Protein AF-A0A428NHJ8-F1 (afdb_monomer_lite)

Sequence (653 aa):
MNAGQEYQIRIDYYSHDRQIQEDLKHLLDPMEDKFQGFRLGFEEHQVADLPAEAAELAQGCDAAVVVVGRDKEWETESEDIPMFGLPGEQVRLIQMVSAACKRTIVVIQAGQKLGNAAADVLFGEVNPSGRLPITFPKRIQECPAYSSFPEELLESRYAEGLYVGYRWWDLVGTKPHFPIGFGLSYNTFKIKPKTISTTTISRDTVIKLEIEVENTGGSQLPGRETVVAWFSQRPPRRLSCPVKQICGFSKSRALRPGEAQLVEIDIRVEAFGMFDPSRGSWIIDAGTRLDVLVGMNAENAERLLRLMLGHPLRSLTFTYSFTTQVALILLKAVLLPHMPRYQSIRIQIHRAHWASSSTLFPALIHRLPVTGCPERRARRIGSSWKAYVIPGTRRIGKIAGKPGACAIIYAHGGGYARGEACMYLNYMERWQAKASKLGLEMTFVSVEYPLTDVAPHPAQQNSFLETYQYVLEQGVPPSQILFMGDSAGGGCCLLSSMELRNLGLPKPVAGILLSPWFDMSLKFFEGGHAFVETDYIITANEGVPMFAKRWIGDIDGSSPQVNPLFRENAEFQELPPQLMLVGGGDFVLPECHELARRFNEAGLHHRFVVEWGQIHLYGLGSEWIDKSVRDRTDAILFDWIAKALDPLAGEAT

pLDDT: mean 87.45, std 11.91, range [29.48, 98.62]

Radius of gyration: 34.11 Å; chains: 1; bounding box: 81×91×94 Å

Structure (mmCIF, N/CA/C/O backbone):
data_AF-A0A428NHJ8-F1
#
_entry.id   AF-A0A428NHJ8-F1
#
loop_
_atom_site.group_PDB
_atom_site.id
_atom_site.type_symbol
_atom_site.label_atom_id
_atom_site.label_alt_id
_atom_site.label_comp_id
_atom_site.label_asym_id
_atom_site.label_entity_id
_atom_site.label_seq_id
_atom_site.pdbx_PDB_ins_code
_atom_site.Cartn_x
_atom_site.Cartn_y
_atom_site.Cartn_z
_atom_site.occupancy
_atom_site.B_iso_or_equiv
_atom_site.auth_seq_id
_atom_site.auth_comp_id
_atom_site.auth_asym_id
_atom_site.auth_atom_id
_atom_site.pdbx_PDB_model_num
ATOM 1 N N . MET A 1 1 ? -49.050 -16.548 39.410 1.00 79.81 1 MET A N 1
ATOM 2 C CA . MET A 1 1 ? -48.884 -16.645 40.877 1.00 79.81 1 MET A CA 1
ATOM 3 C C . MET A 1 1 ? -49.412 -15.363 41.501 1.00 79.81 1 MET A C 1
ATOM 5 O O . MET A 1 1 ? -49.460 -14.359 40.802 1.00 79.81 1 MET A O 1
ATOM 9 N N . ASN A 1 2 ? -49.833 -15.397 42.763 1.00 88.00 2 ASN A N 1
ATOM 10 C CA . ASN A 1 2 ? -50.330 -14.244 43.507 1.00 88.00 2 ASN A CA 1
ATOM 11 C C . ASN A 1 2 ? -49.270 -13.802 44.517 1.00 88.00 2 ASN A C 1
ATOM 13 O O . ASN A 1 2 ? -48.683 -14.639 45.206 1.00 88.00 2 ASN A O 1
ATOM 17 N N . ALA A 1 3 ? -49.043 -12.493 44.611 1.00 89.00 3 ALA A N 1
ATOM 18 C CA . ALA A 1 3 ? -48.095 -11.927 45.562 1.00 89.00 3 ALA A CA 1
ATOM 19 C C . ALA A 1 3 ? -48.449 -12.347 47.000 1.00 89.00 3 ALA A C 1
ATOM 21 O O . ALA A 1 3 ? -49.601 -12.242 47.421 1.00 89.00 3 ALA A O 1
ATOM 22 N N . GLY A 1 4 ? -47.454 -12.843 47.739 1.00 90.62 4 GLY A N 1
ATOM 23 C CA . GLY A 1 4 ? -47.607 -13.290 49.127 1.00 90.62 4 GLY A CA 1
ATOM 24 C C . GLY A 1 4 ? -48.329 -14.630 49.319 1.00 90.62 4 GLY A C 1
ATOM 25 O O . GLY A 1 4 ? -48.455 -15.071 50.457 1.00 90.62 4 GLY A O 1
ATOM 26 N N . GLN A 1 5 ? -48.789 -15.292 48.251 1.00 94.69 5 GLN A N 1
ATOM 27 C CA . GLN A 1 5 ? -49.365 -16.634 48.349 1.00 94.69 5 GLN A CA 1
ATOM 28 C C . GLN A 1 5 ? -48.255 -17.692 48.435 1.00 94.69 5 GLN A C 1
ATOM 30 O O . GLN A 1 5 ? -47.319 -17.690 47.637 1.00 94.69 5 GLN A O 1
ATOM 35 N N . GLU A 1 6 ? -48.391 -18.631 49.372 1.00 93.81 6 GLU A N 1
ATOM 36 C CA . GLU A 1 6 ? -47.513 -19.798 49.466 1.00 93.81 6 GLU A CA 1
ATOM 37 C C . GLU A 1 6 ? -47.849 -20.839 48.388 1.00 93.81 6 GLU A C 1
ATOM 39 O O . GLU A 1 6 ? -49.017 -21.132 48.113 1.00 93.81 6 GLU A O 1
ATOM 44 N N . TYR A 1 7 ? -46.808 -21.431 47.802 1.00 92.12 7 TYR A N 1
ATOM 45 C CA . TYR A 1 7 ? -46.916 -22.497 46.810 1.00 92.12 7 TYR A CA 1
ATOM 46 C C . TYR A 1 7 ? -46.008 -23.661 47.205 1.00 92.12 7 TYR A C 1
ATOM 48 O O . TYR A 1 7 ? -44.831 -23.463 47.502 1.00 92.12 7 TYR A O 1
ATOM 56 N N . GLN A 1 8 ? -46.540 -24.883 47.173 1.00 93.38 8 GLN A N 1
ATOM 57 C CA . GLN A 1 8 ? -45.747 -26.087 47.402 1.00 93.38 8 GLN A CA 1
ATOM 58 C C . GLN A 1 8 ? -45.134 -26.558 46.079 1.00 93.38 8 GLN A C 1
ATOM 60 O O . GLN A 1 8 ? -45.854 -26.922 45.151 1.00 93.38 8 GLN A O 1
ATOM 65 N N . ILE A 1 9 ? -43.803 -26.570 46.004 1.00 91.25 9 ILE A N 1
ATOM 66 C CA . ILE A 1 9 ? -43.052 -27.090 44.857 1.00 91.25 9 ILE A CA 1
ATOM 67 C C . ILE A 1 9 ? -42.472 -28.448 45.255 1.00 91.25 9 ILE A C 1
ATOM 69 O O . ILE A 1 9 ? -41.746 -28.551 46.242 1.00 91.25 9 ILE A O 1
ATOM 73 N N . ARG A 1 10 ? -42.795 -29.494 44.490 1.00 90.81 10 ARG A N 1
ATOM 74 C CA . ARG A 1 10 ? -42.225 -30.839 44.641 1.00 90.81 10 ARG A CA 1
ATOM 75 C C . ARG A 1 10 ? -41.444 -31.193 43.382 1.00 90.81 10 ARG A C 1
ATOM 77 O O . ARG A 1 10 ? -41.959 -31.017 42.282 1.00 90.81 10 ARG A O 1
ATOM 84 N N . ILE A 1 11 ? -40.227 -31.703 43.561 1.00 87.25 11 ILE A N 1
ATOM 85 C CA . ILE A 1 11 ? -39.350 -32.146 42.475 1.00 87.25 11 ILE A CA 1
ATOM 86 C C . ILE A 1 11 ? -38.939 -33.586 42.766 1.00 87.25 11 ILE A C 1
ATOM 88 O O . ILE A 1 11 ? -38.261 -33.841 43.758 1.00 87.25 11 ILE A O 1
ATOM 92 N N . ASP A 1 12 ? -39.339 -34.506 41.896 1.00 85.56 12 ASP A N 1
ATOM 93 C CA . ASP A 1 12 ? -38.855 -35.885 41.893 1.00 85.56 12 ASP A CA 1
ATOM 94 C C . ASP A 1 12 ? -37.860 -36.008 40.711 1.00 85.56 12 ASP A C 1
ATOM 96 O O . ASP A 1 12 ? -38.266 -35.869 39.558 1.00 85.56 12 ASP A O 1
ATOM 100 N N . TYR A 1 13 ? -36.556 -36.182 40.979 1.00 79.50 13 TYR A N 1
ATOM 101 C CA . TYR A 1 13 ? -35.480 -36.193 39.965 1.00 79.50 13 TYR A CA 1
ATOM 102 C C . TYR A 1 13 ? -34.766 -37.550 39.903 1.00 79.50 13 TYR A C 1
ATOM 104 O O . TYR A 1 13 ? -34.390 -38.104 40.936 1.00 79.50 13 TYR A O 1
ATOM 112 N N . TYR A 1 14 ? -34.528 -38.036 38.682 1.00 73.75 14 TYR A N 1
ATOM 113 C CA . TYR A 1 14 ? -33.764 -39.245 38.372 1.00 73.75 14 TYR A CA 1
ATOM 114 C C . TYR A 1 14 ? -32.726 -38.898 37.307 1.00 73.75 14 TYR A C 1
ATOM 116 O O . TYR A 1 14 ? -33.059 -38.239 36.324 1.00 73.75 14 TYR A O 1
ATOM 124 N N . SER A 1 15 ? -31.474 -39.306 37.499 1.00 68.62 15 SER A N 1
ATOM 125 C CA . SER A 1 15 ? -30.369 -38.760 36.712 1.00 68.62 15 SER A CA 1
ATOM 126 C C . SER A 1 15 ? -30.067 -39.478 35.384 1.00 68.62 15 SER A C 1
ATOM 128 O O . SER A 1 15 ? -29.573 -38.814 34.477 1.00 68.62 15 SER A O 1
ATOM 130 N N . HIS A 1 16 ? -30.423 -40.768 35.211 1.00 67.88 16 HIS A N 1
ATOM 131 C CA . HIS A 1 16 ? -30.501 -41.454 33.897 1.00 67.88 16 HIS A CA 1
ATOM 132 C C . HIS A 1 16 ? -31.244 -42.806 33.955 1.00 67.88 16 HIS A C 1
ATOM 134 O O . HIS A 1 16 ? -31.191 -43.493 34.975 1.00 67.88 16 HIS A O 1
ATOM 140 N N . ASP A 1 17 ? -31.814 -43.267 32.835 1.00 62.66 17 ASP A N 1
ATOM 141 C CA . ASP A 1 17 ? -32.435 -44.599 32.689 1.00 62.66 17 ASP A CA 1
ATOM 142 C C . ASP A 1 17 ? -31.431 -45.746 32.930 1.00 62.66 17 ASP A C 1
ATOM 144 O O . ASP A 1 17 ? -31.774 -46.783 33.501 1.00 62.66 17 ASP A O 1
ATOM 148 N N . ARG A 1 18 ? -30.152 -45.547 32.565 1.00 66.50 18 ARG A N 1
ATOM 149 C CA . ARG A 1 18 ? -29.063 -46.534 32.755 1.00 66.50 18 ARG A CA 1
ATOM 150 C C . ARG A 1 18 ? -28.694 -46.778 34.224 1.00 66.50 18 ARG A C 1
ATOM 152 O O . ARG A 1 18 ? -28.016 -47.753 34.519 1.00 66.50 18 ARG A O 1
ATOM 159 N N . GLN A 1 19 ? -29.117 -45.912 35.149 1.00 62.91 19 GLN A N 1
ATOM 160 C CA . GLN A 1 19 ? -28.968 -46.145 36.596 1.00 62.91 19 GLN A CA 1
ATOM 161 C C . GLN A 1 19 ? -30.087 -47.029 37.162 1.00 62.91 19 GLN A C 1
ATOM 163 O O . GLN A 1 19 ? -29.978 -47.527 38.280 1.00 62.91 19 GLN A O 1
ATOM 168 N N . ILE A 1 20 ? -31.155 -47.217 36.385 1.00 68.50 20 ILE A N 1
ATOM 169 C CA . ILE A 1 20 ? -32.325 -48.030 36.720 1.00 68.50 20 ILE A CA 1
ATOM 170 C C . ILE A 1 20 ? -32.226 -49.408 36.029 1.00 68.50 20 ILE A C 1
ATOM 172 O O . ILE A 1 20 ? -32.844 -50.373 36.474 1.00 68.50 20 ILE A O 1
ATOM 176 N N . GLN A 1 21 ? -31.411 -49.519 34.971 1.00 73.81 21 GLN A N 1
ATOM 177 C CA . GLN A 1 21 ? -31.153 -50.743 34.205 1.00 73.81 21 GLN A CA 1
ATOM 178 C C . GLN A 1 21 ? -29.749 -51.305 34.498 1.00 73.81 21 GLN A C 1
ATOM 180 O O . GLN A 1 21 ? -28.736 -50.766 34.052 1.00 73.81 21 GLN A O 1
ATOM 185 N N . GLU A 1 22 ? -29.691 -52.395 35.271 1.00 74.62 22 GLU A N 1
ATOM 186 C CA . GLU A 1 22 ? -28.452 -53.004 35.794 1.00 74.62 22 GLU A CA 1
ATOM 187 C C . GLU A 1 22 ? -27.441 -53.386 34.691 1.00 74.62 22 GLU A C 1
ATOM 189 O O . GLU A 1 22 ? -26.229 -53.310 34.890 1.00 74.62 22 GLU A O 1
ATOM 194 N N . ASP A 1 23 ? -27.930 -53.762 33.509 1.00 81.38 23 ASP A N 1
ATOM 195 C CA . ASP A 1 23 ? -27.140 -54.176 32.350 1.00 81.38 23 ASP A CA 1
ATOM 196 C C . ASP A 1 23 ? -26.411 -53.016 31.660 1.00 81.38 23 ASP A C 1
ATOM 198 O O . ASP A 1 23 ? -25.368 -53.239 31.049 1.00 81.38 23 ASP A O 1
ATOM 202 N N . LEU A 1 24 ? -26.879 -51.774 31.808 1.00 72.00 24 LEU A N 1
ATOM 203 C CA . LEU A 1 24 ? -26.269 -50.591 31.185 1.00 72.00 24 LEU A CA 1
ATOM 204 C C . LEU A 1 24 ? -25.275 -49.853 32.096 1.00 72.00 24 LEU A C 1
ATOM 206 O O . LEU A 1 24 ? -24.588 -48.934 31.649 1.00 72.00 24 LEU A O 1
ATOM 210 N N . LYS A 1 25 ? -25.143 -50.281 33.355 1.00 71.69 25 LYS A N 1
ATOM 211 C CA . LYS A 1 25 ? -24.309 -49.636 34.384 1.00 71.69 25 LYS A CA 1
ATOM 212 C C . LYS A 1 25 ? -22.817 -49.574 34.036 1.00 71.69 25 LYS A C 1
ATOM 214 O O . LYS A 1 25 ? -22.125 -48.648 34.442 1.00 71.69 25 LYS A O 1
ATOM 219 N N . HIS A 1 26 ? -22.320 -50.540 33.265 1.00 74.19 26 HIS A N 1
ATOM 220 C CA . HIS A 1 26 ? -20.917 -50.610 32.841 1.00 74.19 26 HIS A CA 1
ATOM 221 C C . HIS A 1 26 ? -20.534 -49.558 31.784 1.00 74.19 26 HIS A C 1
ATOM 223 O O . HIS A 1 26 ? -19.349 -49.338 31.556 1.00 74.19 26 HIS A O 1
ATOM 229 N N . LEU A 1 27 ? -21.517 -48.910 31.147 1.00 70.06 27 LEU A N 1
ATOM 230 C CA . LEU A 1 27 ? -21.297 -47.864 30.142 1.00 70.06 27 LEU A CA 1
ATOM 231 C C . LEU A 1 27 ? -21.071 -46.469 30.755 1.00 70.06 27 LEU A C 1
ATOM 233 O O . LEU A 1 27 ? -20.842 -45.526 30.009 1.00 70.06 27 LEU A O 1
ATOM 237 N N . LEU A 1 28 ? -21.142 -46.329 32.087 1.00 64.81 28 LEU A N 1
ATOM 238 C CA . LEU A 1 28 ? -21.061 -45.044 32.802 1.00 64.81 28 LEU A CA 1
ATOM 239 C C . LEU A 1 28 ? -19.618 -44.539 33.061 1.00 64.81 28 LEU A C 1
ATOM 241 O O . LEU A 1 28 ? -19.433 -43.431 33.565 1.00 64.81 28 LEU A O 1
ATOM 245 N N . ASP A 1 29 ? -18.588 -45.323 32.732 1.00 62.66 29 ASP A N 1
ATOM 246 C CA . ASP A 1 29 ? -17.176 -45.036 33.050 1.00 62.66 29 ASP A CA 1
ATOM 247 C C . ASP A 1 29 ? -16.482 -44.269 31.890 1.00 62.66 29 ASP A C 1
ATOM 249 O O . ASP A 1 29 ? -16.717 -44.600 30.726 1.00 62.66 29 ASP A O 1
ATOM 253 N N . PRO A 1 30 ? -15.603 -43.269 32.138 1.00 55.53 30 PRO A N 1
ATOM 254 C CA . PRO A 1 30 ? -15.067 -42.868 33.439 1.00 55.53 30 PRO A CA 1
ATOM 255 C C . PRO A 1 30 ? -15.759 -41.689 34.145 1.00 55.53 30 PRO A C 1
ATOM 257 O O . PRO A 1 30 ? -15.371 -41.360 35.276 1.00 55.53 30 PRO A O 1
ATOM 260 N N . MET A 1 31 ? -16.706 -40.995 33.499 1.00 58.62 31 MET A N 1
ATOM 261 C CA . MET A 1 31 ? -17.184 -39.685 33.982 1.00 58.62 31 MET A CA 1
ATOM 262 C C . MET A 1 31 ? -18.689 -39.401 33.822 1.00 58.62 31 MET A C 1
ATOM 264 O O . MET A 1 31 ? -19.125 -38.361 34.320 1.00 58.62 31 MET A O 1
ATOM 268 N N . GLU A 1 32 ? -19.494 -40.269 33.190 1.00 61.97 32 GLU A N 1
ATOM 269 C CA . GLU A 1 32 ? -20.929 -39.986 32.963 1.00 61.97 32 GLU A CA 1
ATOM 270 C C . GLU A 1 32 ? -21.730 -39.903 34.278 1.00 61.97 32 GLU A C 1
ATOM 272 O O . GLU A 1 32 ? -22.708 -39.164 34.347 1.00 61.97 32 GLU A O 1
ATOM 277 N N . ASP A 1 33 ? -21.305 -40.593 35.340 1.00 60.28 33 ASP A N 1
ATOM 278 C CA . ASP A 1 33 ? -21.960 -40.624 36.655 1.00 60.28 33 ASP A CA 1
ATOM 279 C C . ASP A 1 33 ? -21.542 -39.487 37.613 1.00 60.28 33 ASP A C 1
ATOM 281 O O . ASP A 1 33 ? -22.145 -39.323 38.675 1.00 60.28 33 ASP A O 1
ATOM 285 N N . LYS A 1 34 ? -20.524 -38.687 37.261 1.00 59.50 34 LYS A N 1
ATOM 286 C CA . LYS A 1 34 ? -19.879 -37.726 38.184 1.00 59.50 34 LYS A CA 1
ATOM 287 C C . LYS A 1 34 ? -20.328 -36.267 38.039 1.00 59.50 34 LYS A C 1
ATOM 289 O O . LYS A 1 34 ? -20.102 -35.493 38.967 1.00 59.50 34 LYS A O 1
ATOM 294 N N . PHE A 1 35 ? -20.967 -35.878 36.930 1.00 60.16 35 PHE A N 1
ATOM 295 C CA . PHE A 1 35 ? -21.325 -34.477 36.622 1.00 60.16 35 PHE A CA 1
ATOM 296 C C . PHE A 1 35 ? -22.804 -34.298 36.250 1.00 60.16 35 PHE A C 1
ATOM 298 O O . PHE A 1 35 ? -23.132 -33.738 35.207 1.00 60.16 35 PHE A O 1
ATOM 305 N N . GLN A 1 36 ? -23.716 -34.774 37.099 1.00 70.31 36 GLN A N 1
ATOM 306 C CA . GLN A 1 36 ? -25.159 -34.694 36.845 1.00 70.31 36 GLN A CA 1
ATOM 307 C C . GLN A 1 36 ? -25.854 -33.812 37.886 1.00 70.31 36 GLN A C 1
ATOM 309 O O . GLN A 1 36 ? -25.603 -33.914 39.086 1.00 70.31 36 GLN A O 1
ATOM 314 N N . GLY A 1 37 ? -26.736 -32.930 37.422 1.00 74.75 37 GLY A N 1
ATOM 315 C CA . GLY A 1 37 ? -27.524 -32.051 38.277 1.00 74.75 37 GLY A CA 1
ATOM 316 C C . GLY A 1 37 ? -28.663 -31.403 37.502 1.00 74.75 37 GLY A C 1
ATOM 317 O O . GLY A 1 37 ? -28.600 -31.272 36.283 1.00 74.75 37 GLY A O 1
ATOM 318 N N . PHE A 1 38 ? -29.711 -30.993 38.210 1.00 82.12 38 PHE A N 1
ATOM 319 C CA . PHE A 1 38 ? -30.792 -30.195 37.640 1.00 82.12 38 PHE A CA 1
ATOM 320 C C . PHE A 1 38 ? -30.768 -28.792 38.251 1.00 82.12 38 PHE A C 1
ATOM 322 O O . PHE A 1 38 ? -30.390 -28.605 39.410 1.00 82.12 38 PHE A O 1
ATOM 329 N N . ARG A 1 39 ? -31.205 -27.795 37.480 1.00 86.00 39 ARG A N 1
ATOM 330 C CA . ARG A 1 39 ? -31.464 -26.441 37.971 1.00 86.00 39 ARG A CA 1
ATOM 331 C C . ARG A 1 39 ? -32.926 -26.112 37.720 1.00 86.00 39 ARG A C 1
ATOM 333 O O . ARG A 1 39 ? -33.364 -26.116 36.577 1.00 86.00 39 ARG A O 1
ATOM 340 N N . LEU A 1 40 ? -33.659 -25.798 38.785 1.00 88.12 40 LEU A N 1
ATOM 341 C CA . LEU A 1 40 ? -34.972 -25.171 38.682 1.00 88.12 40 LEU A CA 1
ATOM 342 C C . LEU A 1 40 ? -34.812 -23.671 38.941 1.00 88.12 40 LEU A C 1
ATOM 344 O O . LEU A 1 40 ? -34.249 -23.271 39.960 1.00 88.12 40 LEU A O 1
ATOM 348 N N . GLY A 1 41 ? -35.298 -22.856 38.012 1.00 87.62 41 GLY A N 1
ATOM 349 C CA . GLY A 1 41 ? -35.418 -21.410 38.160 1.00 87.62 41 GLY A CA 1
ATOM 350 C C . GLY A 1 41 ? -36.869 -20.982 37.974 1.00 87.62 41 GLY A C 1
ATOM 351 O O . GLY A 1 41 ? -37.639 -21.666 37.304 1.00 87.62 41 GLY A O 1
ATOM 352 N N . PHE A 1 42 ? -37.234 -19.856 38.577 1.00 86.25 42 PHE A N 1
ATOM 353 C CA . PHE A 1 42 ? -38.495 -19.171 38.326 1.00 86.25 42 PHE A CA 1
ATOM 354 C C . PHE A 1 42 ? -38.180 -17.748 37.873 1.00 86.25 42 PHE A C 1
ATOM 356 O O . PHE A 1 42 ? -37.335 -17.084 38.471 1.00 86.25 42 PHE A O 1
ATOM 363 N N . GLU A 1 43 ? -38.878 -17.297 36.841 1.00 85.94 43 GLU A N 1
ATOM 364 C CA . GLU A 1 43 ? -38.838 -15.927 36.348 1.00 85.94 43 GLU A CA 1
ATOM 365 C C . GLU A 1 43 ? -40.281 -15.464 36.132 1.00 85.94 43 GLU A C 1
ATOM 367 O O . GLU A 1 43 ? -41.126 -16.227 35.652 1.00 85.94 43 GLU A O 1
ATOM 372 N N . GLU A 1 44 ? -40.589 -14.231 36.531 1.00 84.69 44 GLU A N 1
ATOM 373 C CA . GLU A 1 44 ? -41.907 -13.657 36.276 1.00 84.69 44 GLU A CA 1
ATOM 374 C C . GLU A 1 44 ? -42.088 -13.406 34.777 1.00 84.69 44 GLU A C 1
ATOM 376 O O . GLU A 1 44 ? -41.220 -12.838 34.118 1.00 84.69 44 GLU A O 1
ATOM 381 N N . HIS A 1 45 ? -43.235 -13.809 34.228 1.00 79.56 45 HIS A N 1
ATOM 382 C CA . HIS A 1 45 ? -43.530 -13.577 32.819 1.00 79.56 45 HIS A CA 1
ATOM 383 C C . HIS A 1 45 ? -43.663 -12.072 32.543 1.00 79.56 45 HIS A C 1
ATOM 385 O O . HIS A 1 45 ? -44.646 -11.441 32.937 1.00 79.56 45 HIS A O 1
ATOM 391 N N . GLN A 1 46 ? -42.673 -11.503 31.858 1.00 71.50 46 GLN A N 1
ATOM 392 C CA . GLN A 1 46 ? -42.663 -10.096 31.474 1.00 71.50 46 GLN A CA 1
ATOM 393 C C . GLN A 1 46 ? -43.430 -9.880 30.167 1.00 71.50 46 GLN A C 1
ATOM 395 O O . GLN A 1 46 ? -43.060 -10.396 29.117 1.00 71.50 46 GLN A O 1
ATOM 400 N N . VAL A 1 47 ? -44.497 -9.080 30.239 1.00 76.00 47 VAL A N 1
ATOM 401 C CA . VAL A 1 47 ? -45.302 -8.646 29.075 1.00 76.00 47 VAL A CA 1
ATOM 402 C C . VAL A 1 47 ? -44.904 -7.230 28.613 1.00 76.00 47 VAL A C 1
ATOM 404 O O . VAL A 1 47 ? -45.368 -6.752 27.582 1.00 76.00 47 VAL A O 1
ATOM 407 N N . ALA A 1 48 ? -44.054 -6.542 29.382 1.00 83.00 48 ALA A N 1
ATOM 408 C CA . ALA A 1 48 ? -43.622 -5.173 29.117 1.00 83.00 48 ALA A CA 1
ATOM 409 C C . ALA A 1 48 ? -42.436 -5.114 28.139 1.00 83.00 48 ALA A C 1
ATOM 411 O O . ALA A 1 48 ? -41.548 -5.965 28.160 1.00 83.00 48 ALA A O 1
ATOM 412 N N . ASP A 1 49 ? -42.401 -4.071 27.306 1.00 92.12 49 ASP A N 1
ATOM 413 C CA . ASP A 1 49 ? -41.296 -3.793 26.383 1.00 92.12 49 ASP A CA 1
ATOM 414 C C . ASP A 1 49 ? -40.146 -3.085 27.119 1.00 92.12 49 ASP A C 1
ATOM 416 O O . ASP A 1 49 ? -39.991 -1.865 27.048 1.00 92.12 49 ASP A O 1
ATOM 420 N N . LEU A 1 50 ? -39.345 -3.856 27.861 1.00 92.81 50 LEU A N 1
ATOM 421 C CA . LEU A 1 50 ? -38.264 -3.318 28.696 1.00 92.81 50 LEU A CA 1
ATOM 422 C C . LEU A 1 50 ? -37.241 -2.446 27.940 1.00 92.81 50 LEU A C 1
ATOM 424 O O . LEU A 1 50 ? -36.817 -1.432 28.497 1.00 92.81 50 LEU A O 1
ATOM 428 N N . PRO A 1 51 ? -36.826 -2.764 26.692 1.00 96.25 51 PRO A N 1
ATOM 429 C CA . PRO A 1 51 ? -35.995 -1.856 25.901 1.00 96.25 51 PRO A CA 1
ATOM 430 C C . PRO A 1 51 ? -36.608 -0.465 25.696 1.00 96.25 51 PRO A C 1
ATOM 432 O O . PRO A 1 51 ? -35.877 0.528 25.710 1.00 96.25 51 PRO A O 1
ATOM 435 N N . ALA A 1 52 ? -37.929 -0.388 25.506 1.00 96.38 52 ALA A N 1
ATOM 436 C CA . ALA A 1 52 ? -38.636 0.878 25.352 1.00 96.38 52 ALA A CA 1
ATOM 437 C C . ALA A 1 52 ? -38.699 1.649 26.673 1.00 96.38 52 ALA A C 1
ATOM 439 O O . ALA A 1 52 ? -38.328 2.820 26.704 1.00 96.38 52 ALA A O 1
ATOM 440 N N . GLU A 1 53 ? -39.062 0.976 27.766 1.00 95.62 53 GLU A N 1
ATOM 441 C CA . GLU A 1 53 ? -39.092 1.570 29.107 1.00 95.62 53 GLU A CA 1
ATOM 442 C C . GLU A 1 53 ? -37.712 2.112 29.519 1.00 95.62 53 GLU A C 1
ATOM 444 O O . GLU A 1 53 ? -37.587 3.241 29.992 1.00 95.62 53 GLU A O 1
ATOM 449 N N . ALA A 1 54 ? -36.641 1.357 29.260 1.00 97.06 54 ALA A N 1
ATOM 450 C CA . ALA A 1 54 ? -35.276 1.806 29.523 1.00 97.06 54 ALA A CA 1
ATOM 451 C C . ALA A 1 54 ? -34.892 3.050 28.702 1.00 97.06 54 ALA A C 1
ATOM 453 O O . ALA A 1 54 ? -34.167 3.918 29.193 1.00 97.06 54 ALA A O 1
ATOM 454 N N . ALA A 1 55 ? -35.366 3.157 27.457 1.00 97.38 55 ALA A N 1
ATOM 455 C CA . ALA A 1 55 ? -35.128 4.329 26.619 1.00 97.38 55 ALA A CA 1
ATOM 456 C C . ALA A 1 55 ? -35.910 5.560 27.103 1.00 97.38 55 ALA A C 1
ATOM 458 O O . ALA A 1 55 ? -35.362 6.663 27.078 1.00 97.38 55 ALA A O 1
ATOM 459 N N . GLU A 1 56 ? -37.143 5.376 27.583 1.00 97.25 56 GLU A N 1
ATOM 460 C CA . GLU A 1 56 ? -37.928 6.433 28.232 1.00 97.25 56 GLU A CA 1
ATOM 461 C C . GLU A 1 56 ? -37.243 6.922 29.513 1.00 97.25 56 GLU A C 1
ATOM 463 O O . GLU A 1 56 ? -37.069 8.125 29.693 1.00 97.25 56 GLU A O 1
ATOM 468 N N . LEU A 1 57 ? -36.756 6.009 30.360 1.00 96.25 57 LEU A N 1
ATOM 469 C CA . LEU A 1 57 ? -36.003 6.358 31.571 1.00 96.25 57 LEU A CA 1
ATOM 470 C C . LEU A 1 57 ? -34.690 7.086 31.265 1.00 96.25 57 LEU A C 1
ATOM 472 O O . LEU A 1 57 ? -34.295 7.980 32.007 1.00 96.25 57 LEU A O 1
ATOM 476 N N . ALA A 1 58 ? -34.012 6.721 30.176 1.00 97.38 58 ALA A N 1
ATOM 477 C CA . ALA A 1 58 ? -32.788 7.389 29.745 1.00 97.38 58 ALA A CA 1
ATOM 478 C C . ALA A 1 58 ? -33.042 8.803 29.190 1.00 97.38 58 ALA A C 1
ATOM 480 O O . ALA A 1 58 ? -32.096 9.586 29.030 1.00 97.38 58 ALA A O 1
ATOM 481 N N . GLN A 1 59 ? -34.294 9.149 28.870 1.00 95.56 59 GLN A N 1
ATOM 482 C CA . GLN A 1 59 ? -34.640 10.459 28.341 1.00 95.56 59 GLN A CA 1
ATOM 483 C C . GLN A 1 59 ? -34.417 11.540 29.406 1.00 95.56 59 GLN A C 1
ATOM 485 O O . GLN A 1 59 ? -34.988 11.521 30.490 1.00 95.56 59 GLN A O 1
ATOM 490 N N . GLY A 1 60 ? -33.580 12.526 29.078 1.00 89.06 60 GLY A N 1
ATOM 491 C CA . GLY A 1 60 ? -33.238 13.612 30.000 1.00 89.06 60 GLY A CA 1
ATOM 492 C C . GLY A 1 60 ? -32.108 13.286 30.982 1.00 89.06 60 GLY A C 1
ATOM 493 O O . GLY A 1 60 ? -31.686 14.184 31.706 1.00 89.06 60 GLY A O 1
ATOM 494 N N . CYS A 1 61 ? -31.562 12.065 30.979 1.00 96.69 61 CYS A N 1
ATOM 495 C CA . CYS A 1 61 ? -30.322 11.768 31.695 1.00 96.69 61 CYS A CA 1
ATOM 496 C C . CYS A 1 61 ? -29.117 12.451 31.030 1.00 96.69 61 CYS A C 1
ATOM 498 O O . CYS A 1 61 ? -29.000 12.476 29.801 1.00 96.69 61 CYS A O 1
ATOM 500 N N . ASP A 1 62 ? -28.165 12.918 31.843 1.00 97.12 62 ASP A N 1
ATOM 501 C CA . ASP A 1 62 ? -26.897 13.477 31.352 1.00 97.12 62 ASP A CA 1
ATOM 502 C C . ASP A 1 62 ? -26.050 12.444 30.598 1.00 97.12 62 ASP A C 1
ATOM 504 O O . ASP A 1 62 ? -25.332 12.789 29.655 1.00 97.12 62 ASP A O 1
ATOM 508 N N . ALA A 1 63 ? -26.117 11.184 31.027 1.00 97.12 63 ALA A N 1
ATOM 509 C CA . ALA A 1 63 ? -25.519 10.025 30.384 1.00 97.12 63 ALA A CA 1
ATOM 510 C C . ALA A 1 63 ? -26.287 8.757 30.781 1.00 97.12 63 ALA A C 1
ATOM 512 O O . ALA A 1 63 ? -26.857 8.691 31.870 1.00 97.12 63 ALA A O 1
ATOM 513 N N . ALA A 1 64 ? -26.262 7.745 29.917 1.00 97.88 64 ALA A N 1
ATOM 514 C CA . ALA A 1 64 ? -26.832 6.428 30.182 1.00 97.88 64 ALA A CA 1
ATOM 515 C C . ALA A 1 64 ? -25.726 5.366 30.144 1.00 97.88 64 ALA A C 1
ATOM 517 O O . ALA A 1 64 ? -24.886 5.380 29.244 1.00 97.88 64 ALA A O 1
ATOM 518 N N . VAL A 1 65 ? -25.724 4.435 31.099 1.00 97.06 65 VAL A N 1
ATOM 519 C CA . VAL A 1 65 ? -24.794 3.296 31.120 1.00 97.06 65 VAL A CA 1
ATOM 520 C C . VAL A 1 65 ? -25.590 2.021 30.881 1.00 97.06 65 VAL A C 1
ATOM 522 O O . VAL A 1 65 ? -26.418 1.644 31.704 1.00 97.06 65 VAL A O 1
ATOM 525 N N . VAL A 1 66 ? -25.341 1.361 29.752 1.00 96.69 66 VAL A N 1
ATOM 526 C CA . VAL A 1 66 ? -26.021 0.121 29.362 1.00 96.69 66 VAL A CA 1
ATOM 527 C C . VAL A 1 66 ? -25.048 -1.038 29.536 1.00 96.69 66 VAL A C 1
ATOM 529 O O . VAL A 1 66 ? -24.015 -1.096 28.868 1.00 96.69 66 VAL A O 1
ATOM 532 N N . VAL A 1 67 ? -25.365 -1.954 30.446 1.00 94.94 67 VAL A N 1
ATOM 533 C CA . VAL A 1 67 ? -24.543 -3.137 30.726 1.00 94.94 67 VAL A CA 1
ATOM 534 C C . VAL A 1 67 ? -25.107 -4.319 29.944 1.00 94.94 67 VAL A C 1
ATOM 536 O O . VAL A 1 67 ? -26.275 -4.658 30.099 1.00 94.94 67 VAL A O 1
ATOM 539 N N . VAL A 1 68 ? -24.281 -4.922 29.095 1.00 94.94 68 VAL A N 1
ATOM 540 C CA . VAL A 1 68 ? -24.658 -6.006 28.173 1.00 94.94 68 VAL A CA 1
ATOM 541 C C . VAL A 1 68 ? -23.587 -7.083 28.160 1.00 94.94 68 VAL A C 1
ATOM 543 O O . VAL A 1 68 ? -22.458 -6.834 28.567 1.00 94.94 68 VAL A O 1
ATOM 546 N N . GLY A 1 69 ? -23.876 -8.263 27.635 1.00 92.06 69 GLY A N 1
ATOM 547 C CA . GLY A 1 69 ? -22.869 -9.293 27.443 1.00 92.06 69 GLY A CA 1
ATOM 548 C C . GLY A 1 69 ? -23.457 -10.685 27.330 1.00 92.06 69 GLY A C 1
ATOM 549 O O . GLY A 1 69 ? -24.607 -10.877 26.928 1.00 92.06 69 GLY A O 1
ATOM 550 N N . ARG A 1 70 ? -22.610 -11.646 27.676 1.00 89.75 70 ARG A N 1
ATOM 551 C CA . ARG A 1 70 ? -22.930 -13.058 27.822 1.00 89.75 70 ARG A CA 1
ATOM 552 C C . ARG A 1 70 ? -22.606 -13.471 29.246 1.00 89.75 70 ARG A C 1
ATOM 554 O O . ARG A 1 70 ? -21.708 -12.909 29.875 1.00 89.75 70 ARG A O 1
ATOM 561 N N . ASP A 1 71 ? -23.350 -14.442 29.738 1.00 86.88 71 ASP A N 1
ATOM 562 C CA . ASP A 1 71 ? -23.036 -15.116 30.982 1.00 86.88 71 ASP A CA 1
ATOM 563 C C . ASP A 1 71 ? -22.514 -16.531 30.697 1.00 86.88 71 ASP A C 1
ATOM 565 O O . ASP A 1 71 ? -22.280 -16.929 29.553 1.00 86.88 71 ASP A O 1
ATOM 569 N N . LYS A 1 72 ? -22.329 -17.289 31.775 1.00 85.25 72 LYS A N 1
ATOM 570 C CA . LYS A 1 72 ? -21.831 -18.663 31.734 1.00 85.25 72 LYS A CA 1
ATOM 571 C C . LYS A 1 72 ? -22.748 -19.650 31.004 1.00 85.25 72 LYS A C 1
ATOM 573 O O . LYS A 1 72 ? -22.331 -20.783 30.839 1.00 85.25 72 LYS A O 1
ATOM 578 N N . GLU A 1 73 ? -23.987 -19.288 30.665 1.00 85.50 73 GLU A N 1
ATOM 579 C CA . GLU A 1 73 ? -24.889 -20.163 29.901 1.00 85.50 73 GLU A CA 1
ATOM 580 C C . GLU A 1 73 ? -24.660 -20.011 28.393 1.00 85.50 73 GLU A C 1
ATOM 582 O O . GLU A 1 73 ? -24.884 -20.952 27.643 1.00 85.50 73 GLU A O 1
ATOM 587 N N . TRP A 1 74 ? -24.171 -18.849 27.949 1.00 87.69 74 TRP A N 1
ATOM 588 C CA . TRP A 1 74 ? -23.863 -18.587 26.539 1.00 87.69 74 TRP A CA 1
ATOM 589 C C . TRP A 1 74 ? -22.416 -18.908 26.162 1.00 87.69 74 TRP A C 1
ATOM 591 O O . TRP A 1 74 ? -22.154 -19.256 25.016 1.00 87.69 74 TRP A O 1
ATOM 601 N N . GLU A 1 75 ? -21.478 -18.731 27.094 1.00 87.19 75 GLU A N 1
ATOM 602 C CA . GLU A 1 75 ? -20.053 -19.044 26.937 1.00 87.19 75 GLU A CA 1
ATOM 603 C C . GLU A 1 75 ? -19.663 -20.075 28.005 1.00 87.19 75 GLU A C 1
ATOM 605 O O . GLU A 1 75 ? -19.246 -19.714 29.110 1.00 87.19 75 GLU A O 1
ATOM 610 N N . THR A 1 76 ? -19.843 -21.360 27.686 1.00 85.69 76 THR A N 1
ATOM 611 C CA . THR A 1 76 ? -19.649 -22.483 28.615 1.00 85.69 76 THR A CA 1
ATOM 612 C C . THR A 1 76 ? -18.626 -23.490 28.099 1.00 85.69 76 THR A C 1
ATOM 614 O O . THR A 1 76 ? -18.353 -23.591 26.908 1.00 85.69 76 THR A O 1
ATOM 617 N N . GLU A 1 77 ? -18.045 -24.257 29.013 1.00 83.31 77 GLU A N 1
ATOM 618 C CA . GLU A 1 77 ? -17.226 -25.412 28.661 1.00 83.31 77 GLU A CA 1
ATOM 619 C C . GLU A 1 77 ? -18.078 -26.465 27.933 1.00 83.31 77 GLU A C 1
ATOM 621 O O . GLU A 1 77 ? -19.215 -26.718 28.327 1.00 83.31 77 GLU A O 1
ATOM 626 N N . SER A 1 78 ? -17.496 -27.123 26.926 1.00 82.69 78 SER A N 1
ATOM 627 C CA . SER A 1 78 ? -18.111 -28.157 26.063 1.00 82.69 78 SER A CA 1
ATOM 628 C C . SER A 1 78 ? -19.015 -27.660 24.936 1.00 82.69 78 SER A C 1
ATOM 630 O O . SER A 1 78 ? -19.387 -28.468 24.088 1.00 82.69 78 SER A O 1
ATOM 632 N N . GLU A 1 79 ? -19.329 -26.365 24.878 1.00 84.12 79 GLU A N 1
ATOM 633 C CA . GLU A 1 79 ? -20.166 -25.802 23.819 1.00 84.12 79 GLU A CA 1
ATOM 634 C C . GLU A 1 79 ? -19.537 -24.545 23.222 1.00 84.12 79 GLU A C 1
ATOM 636 O O . GLU A 1 79 ? -19.017 -23.675 23.921 1.00 84.12 79 GLU A O 1
ATOM 641 N N . ASP A 1 80 ? -19.607 -24.442 21.901 1.00 87.00 80 ASP A N 1
ATOM 642 C CA . ASP A 1 80 ? -19.248 -23.223 21.195 1.00 87.00 80 ASP A CA 1
ATOM 643 C C . ASP A 1 80 ? -20.401 -22.216 21.237 1.00 87.00 80 ASP A C 1
ATOM 645 O O . ASP A 1 80 ? -21.576 -22.585 21.286 1.00 87.00 80 ASP A O 1
ATOM 649 N N . ILE A 1 81 ? -20.083 -20.920 21.152 1.00 88.06 81 ILE A N 1
ATOM 650 C CA . ILE A 1 81 ? -21.124 -19.889 21.118 1.00 88.06 81 ILE A CA 1
ATOM 651 C C . ILE A 1 81 ? -22.056 -20.105 19.907 1.00 88.06 81 ILE A C 1
ATOM 653 O O . ILE A 1 81 ? -21.588 -20.141 18.766 1.00 88.06 81 ILE A O 1
ATOM 657 N N . PRO A 1 82 ? -23.386 -20.167 20.099 1.00 84.19 82 PRO A N 1
ATOM 658 C CA . PRO A 1 82 ? -24.316 -20.457 19.005 1.00 84.19 82 PRO A CA 1
ATOM 659 C C . PRO A 1 82 ? -24.455 -19.281 18.028 1.00 84.19 82 PRO A C 1
ATOM 661 O O . PRO A 1 82 ? -24.887 -19.443 16.887 1.00 84.19 82 PRO A O 1
ATOM 664 N N . MET A 1 83 ? -24.108 -18.068 18.472 1.00 87.00 83 MET A N 1
ATOM 665 C CA . MET A 1 83 ? -24.127 -16.868 17.645 1.00 87.00 83 MET A CA 1
ATOM 666 C C . MET A 1 83 ? -23.081 -15.848 18.090 1.00 87.00 83 MET A C 1
ATOM 668 O O . MET A 1 83 ? -22.801 -15.669 19.274 1.00 87.00 83 MET A O 1
ATOM 672 N N . PHE A 1 84 ? -22.553 -15.098 17.122 1.00 87.12 84 PHE A N 1
ATOM 673 C CA . PHE A 1 84 ? -21.582 -14.036 17.387 1.00 87.12 84 PHE A CA 1
ATOM 674 C C . PHE A 1 84 ? -22.213 -12.748 17.956 1.00 87.12 84 PHE A C 1
ATOM 676 O O . PHE A 1 84 ? -21.520 -11.961 18.601 1.00 87.12 84 PHE A O 1
ATOM 683 N N . GLY A 1 85 ? -23.513 -12.518 17.735 1.00 89.44 85 GLY A N 1
ATOM 684 C CA . GLY A 1 85 ? -24.247 -11.357 18.260 1.00 89.44 85 GLY A CA 1
ATOM 685 C C . GLY A 1 85 ? -24.516 -11.436 19.768 1.00 89.44 85 GLY A C 1
ATOM 686 O O . GLY A 1 85 ? -24.402 -12.507 20.366 1.00 89.44 85 GLY A O 1
ATOM 687 N N . LEU A 1 86 ? -24.862 -10.302 20.388 1.00 92.62 86 LEU A N 1
ATOM 688 C CA . LEU A 1 86 ? -25.344 -10.289 21.774 1.00 92.62 86 LEU A CA 1
ATOM 689 C C . LEU A 1 86 ? -26.706 -11.001 21.854 1.00 92.62 86 LEU A C 1
ATOM 691 O O . LEU A 1 86 ? -27.535 -10.774 20.970 1.00 92.62 86 LEU A O 1
ATOM 695 N N . PRO A 1 87 ? -26.945 -11.834 22.879 1.00 92.25 87 PRO A N 1
ATOM 696 C CA . PRO A 1 87 ? -28.179 -12.600 22.983 1.00 92.25 87 PRO A CA 1
ATOM 697 C C . PRO A 1 87 ? -29.384 -11.735 23.376 1.00 92.25 87 PRO A C 1
ATOM 699 O O . PRO A 1 87 ? -29.244 -10.714 24.057 1.00 92.25 87 PRO A O 1
ATOM 702 N N . GLY A 1 88 ? -30.578 -12.185 22.982 1.00 90.88 88 GLY A N 1
ATOM 703 C CA . GLY A 1 88 ? -31.854 -11.546 23.312 1.00 90.88 88 GLY A CA 1
ATOM 704 C C . GLY A 1 88 ? -32.005 -10.131 22.742 1.00 90.88 88 GLY A C 1
ATOM 705 O O . GLY A 1 88 ? -31.456 -9.789 21.697 1.00 90.88 88 GLY A O 1
ATOM 706 N N . GLU A 1 89 ? -32.731 -9.280 23.465 1.00 94.25 89 GLU A N 1
ATOM 707 C CA . GLU A 1 89 ? -33.068 -7.912 23.042 1.00 94.25 89 GLU A CA 1
ATOM 708 C C . GLU A 1 89 ? -31.953 -6.884 23.326 1.00 94.25 89 GLU A C 1
ATOM 710 O O . GLU A 1 89 ? -32.159 -5.678 23.194 1.00 94.25 89 GLU A O 1
ATOM 715 N N . GLN A 1 90 ? -30.747 -7.321 23.705 1.00 96.12 90 GLN A N 1
ATOM 716 C CA . GLN A 1 90 ? -29.669 -6.422 24.139 1.00 96.12 90 GLN A CA 1
ATOM 717 C C . GLN A 1 90 ? -29.232 -5.432 23.050 1.00 96.12 90 GLN A C 1
ATOM 719 O O . GLN A 1 90 ? -28.950 -4.269 23.339 1.00 96.12 90 GLN A O 1
ATOM 724 N N . VAL A 1 91 ? -29.211 -5.853 21.780 1.00 96.56 91 VAL A N 1
ATOM 725 C CA . VAL A 1 91 ? -28.907 -4.943 20.661 1.00 96.56 91 VAL A CA 1
ATOM 726 C C . VAL A 1 91 ? -29.997 -3.879 20.515 1.00 96.56 91 VAL A C 1
ATOM 728 O O . VAL A 1 91 ? -29.677 -2.703 20.329 1.00 96.56 91 VAL A O 1
ATOM 731 N N . ARG A 1 92 ? -31.271 -4.269 20.648 1.00 97.50 92 ARG A N 1
ATOM 732 C CA . ARG A 1 92 ? -32.411 -3.348 20.589 1.00 97.50 92 ARG A CA 1
ATOM 733 C C . ARG A 1 92 ? -32.379 -2.365 21.759 1.00 97.50 92 ARG A C 1
ATOM 735 O O . ARG A 1 92 ? -32.531 -1.170 21.533 1.00 97.50 92 ARG A O 1
ATOM 742 N N . LEU A 1 93 ? -32.076 -2.836 22.969 1.00 97.75 93 LEU A N 1
ATOM 743 C CA . LEU A 1 93 ? -31.860 -1.997 24.150 1.00 97.75 93 LEU A CA 1
ATOM 744 C C . LEU A 1 93 ? -30.791 -0.923 23.891 1.00 97.75 93 LEU A C 1
ATOM 746 O O . LEU A 1 93 ? -31.056 0.260 24.088 1.00 97.75 93 LEU A O 1
ATOM 750 N N . ILE A 1 94 ? -29.611 -1.306 23.384 1.00 98.00 94 ILE A N 1
ATOM 751 C CA . ILE A 1 94 ? -28.539 -0.349 23.052 1.00 98.00 94 ILE A CA 1
ATOM 752 C C . ILE A 1 94 ? -29.024 0.680 22.024 1.00 98.00 94 ILE A C 1
ATOM 754 O O . ILE A 1 94 ? -28.788 1.880 22.183 1.00 98.00 94 ILE A O 1
ATOM 758 N N . GLN A 1 95 ? -29.688 0.230 20.957 1.00 98.00 95 GLN A N 1
ATOM 759 C CA . GLN A 1 95 ? -30.177 1.105 19.890 1.00 98.00 95 GLN A CA 1
ATOM 760 C C . GLN A 1 95 ? -31.216 2.108 20.400 1.00 98.00 95 GLN A C 1
ATOM 762 O O . GLN A 1 95 ? -31.109 3.296 20.102 1.00 98.00 95 GLN A O 1
ATOM 767 N N . MET A 1 96 ? -32.189 1.655 21.190 1.00 98.06 96 MET A N 1
ATOM 768 C CA . MET A 1 96 ? -33.249 2.514 21.719 1.00 98.06 96 MET A CA 1
ATOM 769 C C . MET A 1 96 ? -32.709 3.506 22.755 1.00 98.06 96 MET A C 1
ATOM 771 O O . MET A 1 96 ? -32.952 4.707 22.633 1.00 98.06 96 MET A O 1
ATOM 775 N N . VAL A 1 97 ? -31.893 3.046 23.708 1.00 98.31 97 VAL A N 1
ATOM 776 C CA . VAL A 1 97 ? -31.294 3.922 24.727 1.00 98.31 97 VAL A CA 1
ATOM 777 C C . VAL A 1 97 ? -30.354 4.951 24.094 1.00 98.31 97 VAL A C 1
ATOM 779 O O . VAL A 1 97 ? -30.438 6.129 24.423 1.00 98.31 97 VAL A O 1
ATOM 782 N N . SER A 1 98 ? -29.514 4.566 23.127 1.00 97.44 98 SER A N 1
ATOM 783 C CA . SER A 1 98 ? -28.615 5.516 22.443 1.00 97.44 98 SER A CA 1
ATOM 784 C C . SER A 1 98 ? -29.332 6.483 21.493 1.00 97.44 98 SER A C 1
ATOM 786 O O . SER A 1 98 ? -28.837 7.586 21.218 1.00 97.44 98 SER A O 1
ATOM 788 N N . ALA A 1 99 ? -30.517 6.110 21.001 1.00 97.00 99 ALA A N 1
ATOM 789 C CA . ALA A 1 99 ? -31.390 7.028 20.286 1.00 97.00 99 ALA A CA 1
ATOM 790 C C . ALA A 1 99 ? -31.941 8.112 21.227 1.00 97.00 99 ALA A C 1
ATOM 792 O O . ALA A 1 99 ? -31.901 9.288 20.847 1.00 97.00 99 ALA A O 1
ATOM 793 N N . ALA A 1 100 ? -32.370 7.728 22.437 1.00 97.50 100 ALA A N 1
ATOM 794 C CA . ALA A 1 100 ? -32.954 8.611 23.450 1.00 97.50 100 ALA A CA 1
ATOM 795 C C . ALA A 1 100 ? -31.915 9.457 24.218 1.00 97.50 100 ALA A C 1
ATOM 797 O O . ALA A 1 100 ? -32.121 10.653 24.422 1.00 97.50 100 ALA A O 1
ATOM 798 N N . CYS A 1 101 ? -30.768 8.877 24.584 1.00 97.75 101 CYS A N 1
ATOM 799 C CA . CYS A 1 101 ? -29.665 9.536 25.282 1.00 97.75 101 CYS A CA 1
ATOM 800 C C . CYS A 1 101 ? -28.371 9.446 24.458 1.00 97.75 101 CYS A C 1
ATOM 802 O O . CYS A 1 101 ? -27.742 8.394 24.335 1.00 97.75 101 CYS A O 1
ATOM 804 N N . LYS A 1 102 ? -27.913 10.578 23.906 1.00 93.88 102 LYS A N 1
ATOM 805 C CA . LYS A 1 102 ? -26.721 10.602 23.033 1.00 93.88 102 LYS A CA 1
ATOM 806 C C . LYS A 1 102 ? -25.420 10.233 23.746 1.00 93.88 102 LYS A C 1
ATOM 808 O O . LYS A 1 102 ? -24.505 9.731 23.100 1.00 93.88 102 LYS A O 1
ATOM 813 N N . ARG A 1 103 ? -25.328 10.463 25.057 1.00 97.12 103 ARG A N 1
ATOM 814 C CA . ARG A 1 103 ? -24.174 10.088 25.889 1.00 97.12 103 ARG A CA 1
ATOM 815 C C . ARG A 1 103 ? -24.395 8.705 26.498 1.00 97.12 103 ARG A C 1
ATOM 817 O O . ARG A 1 103 ? -24.446 8.547 27.712 1.00 97.12 103 ARG A O 1
ATOM 824 N N . THR A 1 104 ? -24.554 7.712 25.631 1.00 97.94 104 THR A N 1
ATOM 825 C CA . THR A 1 104 ? -24.694 6.315 26.047 1.00 97.94 104 THR A CA 1
ATOM 826 C C . THR A 1 104 ? -23.331 5.633 26.077 1.00 97.94 104 THR A C 1
ATOM 828 O O . THR A 1 104 ? -22.594 5.666 25.092 1.00 97.94 104 THR A O 1
ATOM 831 N N . ILE A 1 105 ? -23.007 4.994 27.198 1.00 97.25 105 ILE A N 1
ATOM 832 C CA . ILE A 1 105 ? -21.811 4.175 27.389 1.00 97.25 105 ILE A CA 1
ATOM 833 C C . ILE A 1 105 ? -22.247 2.718 27.498 1.00 97.25 105 ILE A C 1
ATOM 835 O O . ILE A 1 105 ? -23.089 2.381 28.327 1.00 97.25 105 ILE A O 1
ATOM 839 N N . VAL A 1 106 ? -21.666 1.850 26.673 1.00 96.62 106 VAL A N 1
ATOM 840 C CA . VAL A 1 106 ? -21.944 0.411 26.706 1.00 96.62 106 VAL A CA 1
ATOM 841 C C . VAL A 1 106 ? -20.818 -0.301 27.445 1.00 96.62 106 VAL A C 1
ATOM 843 O O . VAL A 1 106 ? -19.654 -0.193 27.058 1.00 96.62 106 VAL A O 1
ATOM 846 N N . VAL A 1 107 ? -21.163 -1.036 28.500 1.00 95.19 107 VAL A N 1
ATOM 847 C CA . VAL A 1 107 ? -20.228 -1.857 29.277 1.00 95.19 107 VAL A CA 1
ATOM 848 C C . VAL A 1 107 ? -20.489 -3.319 28.948 1.00 95.19 107 VAL A C 1
ATOM 850 O O . VAL A 1 107 ? -21.572 -3.830 29.220 1.00 95.19 107 VAL A O 1
ATOM 853 N N . ILE A 1 108 ? -19.495 -3.992 28.366 1.00 91.44 108 ILE A N 1
ATOM 854 C CA . ILE A 1 108 ? -19.584 -5.421 28.054 1.00 91.44 108 ILE A CA 1
ATOM 855 C C . ILE A 1 108 ? -19.155 -6.232 29.278 1.00 91.44 108 ILE A C 1
ATOM 857 O O . ILE A 1 108 ? -18.095 -5.978 29.855 1.00 91.44 108 ILE A O 1
ATOM 861 N N . GLN A 1 109 ? -19.972 -7.205 29.669 1.00 85.94 109 GLN A N 1
ATOM 862 C CA . GLN A 1 109 ? -19.729 -8.022 30.843 1.00 85.94 109 GLN A CA 1
ATOM 863 C C . GLN A 1 109 ? -18.549 -8.972 30.653 1.00 85.94 109 GLN A C 1
ATOM 865 O O . GLN A 1 109 ? -18.510 -9.752 29.707 1.00 85.94 109 GLN A O 1
ATOM 870 N N . ALA A 1 110 ? -17.585 -8.894 31.574 1.00 73.94 110 ALA A N 1
ATOM 871 C CA . ALA A 1 110 ? -16.397 -9.738 31.585 1.00 73.94 110 ALA A CA 1
ATOM 872 C C . ALA A 1 110 ? -15.901 -9.971 33.025 1.00 73.94 110 ALA A C 1
ATOM 874 O O . ALA A 1 110 ? -15.199 -9.142 33.608 1.00 73.94 110 ALA A O 1
ATOM 875 N N . GLY A 1 111 ? -16.246 -11.126 33.596 1.00 74.31 111 GLY A N 1
ATOM 876 C CA . GLY A 1 111 ? -15.710 -11.597 34.876 1.00 74.31 111 GLY A CA 1
ATOM 877 C C . GLY A 1 111 ? -16.368 -11.025 36.141 1.00 74.31 111 GLY A C 1
ATOM 878 O O . GLY A 1 111 ? -17.136 -10.067 36.131 1.00 74.31 111 GLY A O 1
ATOM 879 N N . GLN A 1 112 ? -16.044 -11.639 37.281 1.00 71.88 112 GLN A N 1
ATOM 880 C CA . GLN A 1 112 ? -16.771 -11.475 38.551 1.00 71.88 112 GLN A CA 1
ATOM 881 C C . GLN A 1 112 ? -16.569 -10.118 39.253 1.00 71.88 112 GLN A C 1
ATOM 883 O O . GLN A 1 112 ? -17.383 -9.728 40.085 1.00 71.88 112 GLN A O 1
ATOM 888 N N . LYS A 1 113 ? -15.484 -9.389 38.955 1.00 79.88 113 LYS A N 1
ATOM 889 C CA . LYS A 1 113 ? -15.176 -8.067 39.548 1.00 79.88 113 LYS A CA 1
ATOM 890 C C . LYS A 1 113 ? -15.516 -6.892 38.631 1.00 79.88 113 LYS A C 1
ATOM 892 O O . LYS A 1 113 ? -15.131 -5.761 38.927 1.00 79.88 113 LYS A O 1
ATOM 897 N N . LEU A 1 114 ? -16.257 -7.150 37.552 1.00 84.69 114 LEU A N 1
ATOM 898 C CA . LEU A 1 114 ? -16.609 -6.146 36.557 1.00 84.69 114 LEU A CA 1
ATOM 899 C C . LEU A 1 114 ? -17.282 -4.915 37.166 1.00 84.69 114 LEU A C 1
ATOM 901 O O . LEU A 1 114 ? -16.927 -3.817 36.770 1.00 84.69 114 LEU A O 1
ATOM 905 N N . GLY A 1 115 ? -18.215 -5.075 38.113 1.00 87.75 115 GLY A N 1
ATOM 906 C CA . GLY A 1 115 ? -18.983 -3.947 38.660 1.00 87.75 115 GLY A CA 1
ATOM 907 C C . GLY A 1 115 ? -18.089 -2.824 39.194 1.00 87.75 115 GLY A C 1
ATOM 908 O O . GLY A 1 115 ? -18.137 -1.703 38.692 1.00 87.75 115 GLY A O 1
ATOM 909 N N . ASN A 1 116 ? -17.204 -3.149 40.142 1.00 91.56 116 ASN A N 1
ATOM 910 C CA . ASN A 1 116 ? -16.266 -2.173 40.704 1.00 91.56 116 ASN A CA 1
ATOM 911 C C . ASN A 1 116 ? -15.256 -1.692 39.656 1.00 91.56 116 ASN A C 1
ATOM 913 O O . ASN A 1 116 ? -15.024 -0.498 39.544 1.00 91.56 116 ASN A O 1
ATOM 917 N N . ALA A 1 117 ? -14.698 -2.597 38.845 1.00 90.81 117 ALA A N 1
ATOM 918 C CA . ALA A 1 117 ? -13.703 -2.223 37.841 1.00 90.81 117 ALA A CA 1
ATOM 919 C C . ALA A 1 117 ? -14.268 -1.268 36.772 1.00 90.81 117 ALA A C 1
ATOM 921 O O . ALA A 1 117 ? -13.591 -0.334 36.348 1.00 90.81 117 ALA A O 1
ATOM 922 N N . ALA A 1 118 ? -15.511 -1.492 36.340 1.00 92.38 118 ALA A N 1
ATOM 923 C CA . ALA A 1 118 ? -16.213 -0.620 35.413 1.00 92.38 118 ALA A CA 1
ATOM 924 C C . ALA A 1 118 ? -16.509 0.730 36.067 1.00 92.38 118 ALA A C 1
ATOM 926 O O . ALA A 1 118 ? -16.258 1.751 35.437 1.00 92.38 118 ALA A O 1
ATOM 927 N N . ALA A 1 119 ? -16.975 0.753 37.320 1.00 93.81 119 ALA A N 1
ATOM 928 C CA . ALA A 1 119 ? -17.195 1.998 38.051 1.00 93.81 119 ALA A CA 1
ATOM 929 C C . ALA A 1 119 ? -15.898 2.817 38.178 1.00 93.81 119 ALA A C 1
ATOM 931 O O . ALA A 1 119 ? -15.873 3.973 37.762 1.00 93.81 119 ALA A O 1
ATOM 932 N N . ASP A 1 120 ? -14.805 2.203 38.637 1.00 95.19 120 ASP A N 1
ATOM 933 C CA . ASP A 1 120 ? -13.505 2.866 38.793 1.00 95.19 120 ASP A CA 1
ATOM 934 C C . ASP A 1 120 ? -13.020 3.485 37.473 1.00 95.19 120 ASP A C 1
ATOM 936 O O . ASP A 1 120 ? -12.482 4.591 37.446 1.00 95.19 120 ASP A O 1
ATOM 940 N N . VAL A 1 121 ? -13.232 2.794 36.349 1.00 94.94 121 VAL A N 1
ATOM 941 C CA . VAL A 1 121 ? -12.900 3.332 35.027 1.00 94.94 121 VAL A CA 1
ATOM 942 C C . VAL A 1 121 ? -13.854 4.461 34.646 1.00 94.94 121 VAL A C 1
ATOM 944 O O . VAL A 1 121 ? -13.387 5.550 34.320 1.00 94.94 121 VAL A O 1
ATOM 947 N N . LEU A 1 122 ? -15.171 4.248 34.688 1.00 94.50 122 LEU A N 1
ATOM 948 C CA . LEU A 1 122 ? -16.181 5.214 34.233 1.00 94.50 122 LEU A CA 1
ATOM 949 C C . LEU A 1 122 ? -16.112 6.544 34.987 1.00 94.50 122 LEU A C 1
ATOM 951 O O . LEU A 1 122 ? -16.248 7.599 34.371 1.00 94.50 122 LEU A O 1
ATOM 955 N N . PHE A 1 123 ? -15.862 6.493 36.295 1.00 94.31 123 PHE A N 1
ATOM 956 C CA . PHE A 1 123 ? -15.734 7.681 37.137 1.00 94.31 123 PHE A CA 1
ATOM 957 C C . PHE A 1 123 ? -14.322 8.279 37.138 1.00 94.31 123 PHE A C 1
ATOM 959 O O . PHE A 1 123 ? -14.104 9.328 37.735 1.00 94.31 123 PHE A O 1
ATOM 966 N N . GLY A 1 124 ? -13.371 7.669 36.423 1.00 93.25 124 GLY A N 1
ATOM 967 C CA . GLY A 1 124 ? -12.013 8.191 36.319 1.00 93.25 124 GLY A CA 1
ATOM 968 C C . GLY A 1 124 ? -11.192 8.025 37.598 1.00 93.25 124 GLY A C 1
ATOM 969 O O . GLY A 1 124 ? -10.261 8.785 37.823 1.00 93.25 124 GLY A O 1
ATOM 970 N N . GLU A 1 125 ? -11.479 7.029 38.427 1.00 95.06 125 GLU A N 1
ATOM 971 C CA . GLU A 1 125 ? -10.570 6.619 39.506 1.00 95.06 125 GLU A CA 1
ATOM 972 C C . GLU A 1 125 ? -9.374 5.842 38.932 1.00 95.06 125 GLU A C 1
ATOM 974 O O . GLU A 1 125 ? -8.238 5.941 39.402 1.00 95.06 125 GLU A O 1
ATOM 979 N N . VAL A 1 126 ? -9.610 5.101 37.843 1.00 94.88 126 VAL A N 1
ATOM 980 C CA . VAL A 1 126 ? -8.595 4.330 37.127 1.00 94.88 126 VAL A CA 1
ATOM 981 C C . VAL A 1 126 ? -8.617 4.674 35.642 1.00 94.88 126 VAL A C 1
ATOM 983 O O . VAL A 1 126 ? -9.643 4.625 34.970 1.00 94.88 126 VAL A O 1
ATOM 986 N N . ASN A 1 127 ? -7.443 4.968 35.087 1.00 97.00 127 ASN A N 1
ATOM 987 C CA . ASN A 1 127 ? -7.294 5.152 33.650 1.00 97.00 127 ASN A CA 1
ATOM 988 C C . ASN A 1 127 ? -7.261 3.785 32.925 1.00 97.00 127 ASN A C 1
ATOM 990 O O . ASN A 1 127 ? -6.412 2.943 33.264 1.00 97.00 127 ASN A O 1
ATOM 994 N N . PRO A 1 128 ? -8.129 3.539 31.920 1.00 95.75 128 PRO A N 1
ATOM 995 C CA . PRO A 1 128 ? -8.132 2.282 31.189 1.00 95.75 128 PRO A CA 1
ATOM 996 C C . PRO A 1 128 ? -6.806 2.080 30.452 1.00 95.75 128 PRO A C 1
ATOM 998 O O . PRO A 1 128 ? -6.262 2.973 29.806 1.00 95.75 128 PRO A O 1
ATOM 1001 N N . SER A 1 129 ? -6.261 0.871 30.572 1.00 96.12 129 SER A N 1
ATOM 1002 C CA . SER A 1 129 ? -4.985 0.502 29.945 1.00 96.12 129 SER A CA 1
ATOM 1003 C C . SER A 1 129 ? -4.963 -0.938 29.423 1.00 96.12 129 SER A C 1
ATOM 1005 O O . SER A 1 129 ? -3.890 -1.493 29.167 1.00 96.12 129 SER A O 1
ATOM 1007 N N . GLY A 1 130 ? -6.135 -1.569 29.310 1.00 93.81 130 GLY A N 1
ATOM 1008 C CA . GLY A 1 130 ? -6.292 -2.886 28.696 1.00 93.81 130 GLY A CA 1
ATOM 1009 C C . GLY A 1 130 ? -6.003 -2.833 27.195 1.00 93.81 130 GLY A C 1
ATOM 1010 O O . GLY A 1 130 ? -6.209 -1.806 26.552 1.00 93.81 130 GLY A O 1
ATOM 1011 N N . ARG A 1 131 ? -5.500 -3.938 26.645 1.00 95.38 131 ARG A N 1
ATOM 1012 C CA . ARG A 1 131 ? -5.187 -4.096 25.220 1.00 95.38 131 ARG A CA 1
ATOM 1013 C C . ARG A 1 131 ? -5.780 -5.415 24.752 1.00 95.38 131 ARG A C 1
ATOM 1015 O O . ARG A 1 131 ? -5.631 -6.412 25.454 1.00 95.38 131 ARG A O 1
ATOM 1022 N N . LEU A 1 132 ? -6.454 -5.422 23.605 1.00 95.00 132 LEU A N 1
ATOM 1023 C CA . LEU A 1 132 ? -7.116 -6.619 23.092 1.00 95.00 132 LEU A CA 1
ATOM 1024 C C . LEU A 1 132 ? -6.087 -7.732 22.819 1.00 95.00 132 LEU A C 1
ATOM 1026 O O . LEU A 1 132 ? -5.189 -7.525 22.000 1.00 95.00 132 LEU A O 1
ATOM 1030 N N . PRO A 1 133 ? -6.212 -8.919 23.442 1.00 94.12 133 PRO A N 1
ATOM 1031 C CA . PRO A 1 133 ? -5.362 -10.070 23.132 1.00 94.12 133 PRO A CA 1
ATOM 1032 C C . PRO A 1 133 ? -5.823 -10.818 21.869 1.00 94.12 133 PRO A C 1
ATOM 1034 O O . PRO A 1 133 ? -5.141 -11.720 21.392 1.00 94.12 133 PRO A O 1
ATOM 1037 N N . ILE A 1 134 ? -6.972 -10.428 21.313 1.00 93.62 134 ILE A N 1
ATOM 1038 C CA . ILE A 1 134 ? -7.603 -11.008 20.127 1.00 93.62 134 ILE A CA 1
ATOM 1039 C C . ILE A 1 134 ? -7.879 -9.921 19.085 1.00 93.62 134 ILE A C 1
ATOM 1041 O O . ILE A 1 134 ? -7.873 -8.730 19.385 1.00 93.62 134 ILE A O 1
ATOM 1045 N N . THR A 1 135 ? -8.112 -10.326 17.839 1.00 94.56 135 THR A N 1
ATOM 1046 C CA . THR A 1 135 ? -8.589 -9.419 16.785 1.00 94.56 135 THR A CA 1
ATOM 1047 C C . THR A 1 135 ? -10.109 -9.464 16.747 1.00 94.56 135 THR A C 1
ATOM 1049 O O . THR A 1 135 ? -10.673 -10.550 16.656 1.00 94.56 135 THR A O 1
ATOM 1052 N N . PHE A 1 136 ? -10.766 -8.306 16.804 1.00 94.44 136 PHE A N 1
ATOM 1053 C CA . PHE A 1 136 ? -12.220 -8.210 16.723 1.00 94.44 136 PHE A CA 1
ATOM 1054 C C . PHE A 1 136 ? -12.636 -7.973 15.263 1.00 94.44 136 PHE A C 1
ATOM 1056 O O . PHE A 1 136 ? -12.331 -6.907 14.709 1.00 94.44 136 PHE A O 1
ATOM 1063 N N . PRO A 1 137 ? -13.276 -8.948 14.595 1.00 94.31 137 PRO A N 1
ATOM 1064 C CA . PRO A 1 137 ? -13.632 -8.829 13.186 1.00 94.31 137 PRO A CA 1
ATOM 1065 C C . PRO A 1 137 ? -14.798 -7.848 12.993 1.00 94.31 137 PRO A C 1
ATOM 1067 O O . PRO A 1 137 ? -15.550 -7.571 13.926 1.00 94.31 137 PRO A O 1
ATOM 1070 N N . LYS A 1 138 ? -14.991 -7.337 11.769 1.00 92.12 138 LYS A N 1
ATOM 1071 C CA . LYS A 1 138 ? -16.218 -6.579 11.442 1.00 92.12 138 LYS A CA 1
ATOM 1072 C C . LYS A 1 138 ? -17.422 -7.501 11.314 1.00 92.12 138 LYS A C 1
ATOM 1074 O O . LYS A 1 138 ? -18.540 -7.113 11.630 1.00 92.12 138 LYS A O 1
ATOM 1079 N N . ARG A 1 139 ? -17.178 -8.707 10.805 1.00 91.06 139 ARG A N 1
ATOM 1080 C CA . ARG A 1 139 ? -18.155 -9.773 10.604 1.00 91.06 139 ARG A CA 1
ATOM 1081 C C . ARG A 1 139 ? -17.465 -11.104 10.848 1.00 91.06 139 ARG A C 1
ATOM 1083 O O . ARG A 1 139 ? -16.323 -11.270 10.429 1.00 91.06 139 ARG A O 1
ATOM 1090 N N . ILE A 1 140 ? -18.158 -12.054 11.468 1.00 90.38 140 ILE A N 1
ATOM 1091 C CA . ILE A 1 140 ? -17.585 -13.372 11.776 1.00 90.38 140 ILE A CA 1
ATOM 1092 C C . ILE A 1 140 ? -17.115 -14.116 10.511 1.00 90.38 140 ILE A C 1
ATOM 1094 O O . ILE A 1 140 ? -16.119 -14.824 10.554 1.00 90.38 140 ILE A O 1
ATOM 1098 N N . GLN A 1 141 ? -17.746 -13.846 9.361 1.00 90.94 141 GLN A N 1
ATOM 1099 C CA . GLN A 1 141 ? -17.391 -14.375 8.035 1.00 90.94 141 GLN A CA 1
ATOM 1100 C C . GLN A 1 141 ? -15.978 -14.000 7.565 1.00 90.94 141 GLN A C 1
ATOM 1102 O O . GLN A 1 141 ? -15.456 -14.599 6.631 1.00 90.94 141 GLN A O 1
ATOM 1107 N N . GLU A 1 142 ? -15.374 -12.967 8.153 1.00 90.62 142 GLU A N 1
ATOM 1108 C CA . GLU A 1 142 ? -14.019 -12.528 7.807 1.00 90.62 142 GLU A CA 1
ATOM 1109 C C . GLU A 1 142 ? -12.947 -13.304 8.581 1.00 90.62 142 GLU A C 1
ATOM 1111 O O . GLU A 1 142 ? -11.763 -13.193 8.254 1.00 90.62 142 GLU A O 1
ATOM 1116 N N . CYS A 1 143 ? -13.343 -14.078 9.597 1.00 89.94 143 CYS A N 1
ATOM 1117 C CA . CYS A 1 143 ? -12.430 -14.905 10.366 1.00 89.94 143 CYS A CA 1
ATOM 1118 C C . CYS A 1 143 ? -11.896 -16.070 9.521 1.00 89.94 143 CYS A C 1
ATOM 1120 O O . CYS A 1 143 ? -12.659 -16.695 8.784 1.00 89.94 143 CYS A O 1
ATOM 1122 N N . PRO A 1 144 ? -10.604 -16.413 9.666 1.00 87.94 144 PRO A N 1
ATOM 1123 C CA . PRO A 1 144 ? -9.960 -17.441 8.849 1.00 87.94 144 PRO A CA 1
ATOM 1124 C C . PRO A 1 144 ? -10.592 -18.833 9.000 1.00 87.94 144 PRO A C 1
ATOM 1126 O O . PRO A 1 144 ? -10.637 -19.584 8.033 1.00 87.94 144 PRO A O 1
ATOM 1129 N N . ALA A 1 145 ? -11.120 -19.145 10.186 1.00 88.06 145 ALA A N 1
ATOM 1130 C CA . ALA A 1 145 ? -11.751 -20.428 10.484 1.00 88.06 145 ALA A CA 1
ATOM 1131 C C . ALA A 1 145 ? -13.239 -20.499 10.091 1.00 88.06 145 ALA A C 1
ATOM 1133 O O . ALA A 1 145 ? -13.849 -21.544 10.254 1.00 88.06 145 ALA A O 1
ATOM 1134 N N . TYR A 1 146 ? -13.855 -19.424 9.573 1.00 87.50 146 TYR A N 1
ATOM 1135 C CA . TYR A 1 146 ? -15.310 -19.396 9.345 1.00 87.50 146 TYR A CA 1
ATOM 1136 C C . TYR A 1 146 ? -15.801 -20.485 8.378 1.00 87.50 146 TYR A C 1
ATOM 1138 O O . TYR A 1 146 ? -16.900 -21.000 8.532 1.00 87.50 146 TYR A O 1
ATOM 1146 N N . SER A 1 147 ? -15.000 -20.840 7.371 1.00 79.69 147 SER A N 1
ATOM 1147 C CA . SER A 1 147 ? -15.350 -21.900 6.416 1.00 79.69 147 SER A CA 1
ATOM 1148 C C . SER A 1 147 ? -15.048 -23.317 6.912 1.00 79.69 147 SER A C 1
ATOM 1150 O O . SER A 1 147 ? -15.428 -24.270 6.243 1.00 79.69 147 SER A O 1
ATOM 1152 N N . SER A 1 148 ? -14.313 -23.457 8.014 1.00 77.31 148 SER A N 1
ATOM 1153 C CA . SER A 1 148 ? -13.881 -24.736 8.595 1.00 77.31 148 SER A CA 1
ATOM 1154 C C . SER A 1 148 ? -14.403 -24.916 10.022 1.00 77.31 148 SER A C 1
ATOM 1156 O O . SER A 1 148 ? -13.888 -25.738 10.769 1.00 77.31 148 SER A O 1
ATOM 1158 N N . PHE A 1 149 ? -15.387 -24.112 10.432 1.00 78.38 149 PHE A N 1
ATOM 1159 C CA . PHE A 1 149 ? -15.965 -24.161 11.765 1.00 78.38 149 PHE A CA 1
ATOM 1160 C C . PHE A 1 149 ? -17.422 -23.656 11.770 1.00 78.38 149 PHE A C 1
ATOM 1162 O O . PHE A 1 149 ? -17.679 -22.578 11.223 1.00 78.38 149 PHE A O 1
ATOM 1169 N N . PRO A 1 150 ? -18.354 -24.349 12.452 1.00 68.00 150 PRO A N 1
ATOM 1170 C CA . PRO A 1 150 ? -18.207 -25.701 13.006 1.00 68.00 150 PRO A CA 1
ATOM 1171 C C . PRO A 1 150 ? -18.234 -26.753 11.878 1.00 68.00 150 PRO A C 1
ATOM 1173 O O . PRO A 1 150 ? -18.942 -26.576 10.888 1.00 68.00 150 PRO A O 1
ATOM 1176 N N . GLU A 1 151 ? -17.449 -27.830 11.985 1.00 61.91 151 GLU A N 1
ATOM 1177 C CA . GLU A 1 151 ? -17.513 -28.945 11.021 1.00 61.91 151 GLU A CA 1
ATOM 1178 C C . GLU A 1 151 ? -18.654 -29.919 11.375 1.00 61.91 151 GLU A C 1
ATOM 1180 O O . GLU A 1 151 ? -18.949 -30.148 12.545 1.00 61.91 151 GLU A O 1
ATOM 1185 N N . GLU A 1 152 ? -19.294 -30.514 10.361 1.00 57.94 152 GLU A N 1
ATOM 1186 C CA . GLU A 1 152 ? -20.347 -31.540 10.519 1.00 57.94 152 GLU A CA 1
ATOM 1187 C C . GLU A 1 152 ? -19.780 -32.953 10.805 1.00 57.94 152 GLU A C 1
ATOM 1189 O O . GLU A 1 152 ? -20.536 -33.904 11.006 1.00 57.94 152 GLU A O 1
ATOM 1194 N N . LEU A 1 153 ? -18.450 -33.118 10.805 1.00 56.53 153 LEU A N 1
ATOM 1195 C CA . LEU A 1 153 ? -17.743 -34.398 10.943 1.00 56.53 153 LEU A CA 1
ATOM 1196 C C . LEU A 1 153 ? -16.869 -34.424 12.213 1.00 56.53 153 LEU A C 1
ATOM 1198 O O . LEU A 1 153 ? -16.504 -33.388 12.753 1.00 56.53 153 LEU A O 1
ATOM 1202 N N . LEU A 1 154 ? -16.505 -35.626 12.683 1.00 67.06 154 LEU A N 1
ATOM 1203 C CA . LEU A 1 154 ? -15.699 -35.870 13.901 1.00 67.06 154 LEU A CA 1
ATOM 1204 C C . LEU A 1 154 ? -14.216 -35.434 13.806 1.00 67.06 154 LEU A C 1
ATOM 1206 O O . LEU A 1 154 ? -13.413 -35.783 14.670 1.00 67.06 154 LEU A O 1
ATOM 1210 N N . GLU A 1 155 ? -13.826 -34.712 12.760 1.00 74.56 155 GLU A N 1
ATOM 1211 C CA . GLU A 1 155 ? -12.473 -34.191 12.551 1.00 74.56 155 GLU A CA 1
ATOM 1212 C C . GLU A 1 155 ? -12.571 -32.671 12.382 1.00 74.56 155 GLU A C 1
ATOM 1214 O O . GLU A 1 155 ? -13.553 -32.186 11.838 1.00 74.56 155 GLU A O 1
ATOM 1219 N N . SER A 1 156 ? -11.587 -31.911 12.872 1.00 70.81 156 SER A N 1
ATOM 1220 C CA . SER A 1 156 ? -11.533 -30.458 12.671 1.00 70.81 156 SER A CA 1
ATOM 1221 C C . SER A 1 156 ? -10.231 -30.094 11.977 1.00 70.81 156 SER A C 1
ATOM 1223 O O . SER A 1 156 ? -9.136 -30.309 12.511 1.00 70.81 156 SER A O 1
ATOM 1225 N N . ARG A 1 157 ? -10.332 -29.549 10.764 1.00 80.00 157 ARG A N 1
ATOM 1226 C CA . ARG A 1 157 ? -9.177 -29.174 9.956 1.00 80.00 157 ARG A CA 1
ATOM 1227 C C . ARG A 1 157 ? -8.898 -27.679 10.067 1.00 80.00 157 ARG A C 1
ATOM 1229 O O . ARG A 1 157 ? -9.634 -26.843 9.555 1.00 80.00 157 ARG A O 1
ATOM 1236 N N . TYR A 1 158 ? -7.727 -27.352 10.606 1.00 84.25 158 TYR A N 1
ATOM 1237 C CA . TYR A 1 158 ? -7.247 -25.977 10.780 1.00 84.25 158 TYR A CA 1
ATOM 1238 C C . TYR A 1 158 ? -6.681 -25.457 9.448 1.00 84.25 158 TYR A C 1
ATOM 1240 O O . TYR A 1 158 ? -5.466 -25.373 9.234 1.00 84.25 158 TYR A O 1
ATOM 1248 N N . ALA A 1 159 ? -7.580 -25.217 8.491 1.00 84.12 159 ALA A N 1
ATOM 1249 C CA . ALA A 1 159 ? -7.263 -24.891 7.103 1.00 84.12 159 ALA A CA 1
ATOM 1250 C C . ALA A 1 159 ? -6.487 -23.571 6.952 1.00 84.12 159 ALA A C 1
ATOM 1252 O O . ALA A 1 159 ? -5.750 -23.386 5.982 1.00 84.12 159 ALA A O 1
ATOM 1253 N N . GLU A 1 160 ? -6.611 -22.670 7.922 1.00 83.31 160 GLU A N 1
ATOM 1254 C CA . GLU A 1 160 ? -5.891 -21.405 7.988 1.00 83.31 160 GLU A CA 1
ATOM 1255 C C . GLU A 1 160 ? -4.408 -21.549 8.353 1.00 83.31 160 GLU A C 1
ATOM 1257 O O . GLU A 1 160 ? -3.615 -20.623 8.139 1.00 83.31 160 GLU A O 1
ATOM 1262 N N . GLY A 1 161 ? -4.009 -22.709 8.883 1.00 90.06 161 GLY A N 1
ATOM 1263 C CA . GLY A 1 161 ? -2.633 -23.020 9.249 1.00 90.06 161 GLY A CA 1
ATOM 1264 C C . GLY A 1 161 ? -2.014 -21.961 10.167 1.00 90.06 161 GLY A C 1
ATOM 1265 O O . GLY A 1 161 ? -2.487 -21.698 11.266 1.00 90.06 161 GLY A O 1
ATOM 1266 N N . LEU A 1 162 ? -0.924 -21.330 9.722 1.00 90.06 162 LEU A N 1
ATOM 1267 C CA . LEU A 1 162 ? -0.205 -20.315 10.510 1.00 90.06 162 LEU A CA 1
ATOM 1268 C C . LEU A 1 162 ? -0.923 -18.957 10.568 1.00 90.06 162 LEU A C 1
ATOM 1270 O O . LEU A 1 162 ? -0.507 -18.069 11.318 1.00 90.06 162 LEU A O 1
ATOM 1274 N N . TYR A 1 163 ? -1.962 -18.753 9.761 1.00 92.31 163 TYR A N 1
ATOM 1275 C CA . TYR A 1 163 ? -2.610 -17.460 9.576 1.00 92.31 163 TYR A CA 1
ATOM 1276 C C . TYR A 1 163 ? -3.831 -17.313 10.489 1.00 92.31 163 TYR A C 1
ATOM 1278 O O . TYR A 1 163 ? -4.924 -17.009 10.035 1.00 92.31 163 TYR A O 1
ATOM 1286 N N . VAL A 1 164 ? -3.627 -17.492 11.796 1.00 92.75 164 VAL A N 1
ATOM 1287 C CA . VAL A 1 164 ? -4.657 -17.314 12.834 1.00 92.75 164 VAL A CA 1
ATOM 1288 C C . VAL A 1 164 ? -4.628 -15.884 13.385 1.00 92.75 164 VAL A C 1
ATOM 1290 O O . VAL A 1 164 ? -3.555 -15.308 13.620 1.00 92.75 164 VAL A O 1
ATOM 1293 N N . GLY A 1 165 ? -5.809 -15.307 13.632 1.00 92.00 165 GLY A N 1
ATOM 1294 C CA . GLY A 1 165 ? -5.955 -13.956 14.181 1.00 92.00 165 GLY A CA 1
ATOM 1295 C C . GLY A 1 165 ? -5.347 -12.899 13.257 1.00 92.00 165 GLY A C 1
ATOM 1296 O O . GLY A 1 165 ? -5.440 -13.018 12.041 1.00 92.00 165 GLY A O 1
ATOM 1297 N N . TYR A 1 166 ? -4.680 -11.881 13.809 1.00 93.62 166 TYR A N 1
ATOM 1298 C CA . TYR A 1 166 ? -4.114 -10.760 13.034 1.00 93.62 166 TYR A CA 1
ATOM 1299 C C . TYR A 1 166 ? -3.229 -11.175 11.844 1.00 93.62 166 TYR A C 1
ATOM 1301 O O . TYR A 1 166 ? -3.153 -10.444 10.859 1.00 93.62 166 TYR A O 1
ATOM 1309 N N . ARG A 1 167 ? -2.596 -12.357 11.899 1.00 93.69 167 ARG A N 1
ATOM 1310 C CA . ARG A 1 167 ? -1.782 -12.902 10.802 1.00 93.69 167 ARG A CA 1
ATOM 1311 C C . ARG A 1 167 ? -2.602 -13.110 9.524 1.00 93.69 167 ARG A C 1
ATOM 1313 O O . ARG A 1 167 ? -2.063 -12.919 8.436 1.00 93.69 167 ARG A O 1
ATOM 1320 N N . TRP A 1 168 ? -3.883 -13.465 9.655 1.00 92.56 168 TRP A N 1
ATOM 1321 C CA . TRP A 1 168 ? -4.838 -13.559 8.548 1.00 92.56 168 TRP A CA 1
ATOM 1322 C C . TRP A 1 168 ? -5.069 -12.203 7.888 1.00 92.56 168 TRP A C 1
ATOM 1324 O O . TRP A 1 168 ? -4.845 -12.056 6.691 1.00 92.56 168 TRP A O 1
ATOM 1334 N N . TRP A 1 169 ? -5.458 -11.196 8.676 1.00 91.50 169 TRP A N 1
ATOM 1335 C CA . TRP A 1 169 ? -5.742 -9.844 8.181 1.00 91.50 169 TRP A CA 1
ATOM 1336 C C . TRP A 1 169 ? -4.525 -9.208 7.512 1.00 91.50 169 TRP A C 1
ATOM 1338 O O . TRP A 1 169 ? -4.661 -8.582 6.460 1.00 91.50 169 TRP A O 1
ATOM 1348 N N . ASP A 1 170 ? -3.332 -9.446 8.060 1.00 87.94 170 ASP A N 1
ATOM 1349 C CA . ASP A 1 170 ? -2.083 -9.024 7.434 1.00 87.94 170 ASP A CA 1
ATOM 1350 C C . ASP A 1 170 ? -1.829 -9.731 6.093 1.00 87.94 170 ASP A C 1
ATOM 1352 O O . ASP A 1 170 ? -1.396 -9.086 5.138 1.00 87.94 170 ASP A O 1
ATOM 1356 N N . LEU A 1 171 ? -2.102 -11.041 5.997 1.00 85.81 171 LEU A N 1
ATOM 1357 C CA . LEU A 1 171 ? -1.949 -11.815 4.759 1.00 85.81 171 LEU A CA 1
ATOM 1358 C C . LEU A 1 171 ? -2.893 -11.316 3.657 1.00 85.81 171 LEU A C 1
ATOM 1360 O O . LEU A 1 171 ? -2.467 -11.149 2.512 1.00 85.81 171 LEU A O 1
ATOM 1364 N N . VAL A 1 172 ? -4.170 -11.104 3.987 1.00 82.50 172 VAL A N 1
ATOM 1365 C CA . VAL A 1 172 ? -5.193 -10.712 3.003 1.00 82.50 172 VAL A CA 1
ATOM 1366 C C . VAL A 1 172 ? -5.226 -9.203 2.738 1.00 82.50 172 VAL A C 1
ATOM 1368 O O . VAL A 1 172 ? -5.854 -8.768 1.774 1.00 82.50 172 VAL A O 1
ATOM 1371 N N . GLY A 1 173 ? -4.545 -8.398 3.560 1.00 84.88 173 GLY A N 1
ATOM 1372 C CA . GLY A 1 173 ? -4.459 -6.945 3.408 1.00 84.88 173 GLY A CA 1
ATOM 1373 C C . GLY A 1 173 ? -5.760 -6.209 3.742 1.00 84.88 173 GLY A C 1
ATOM 1374 O O . GLY A 1 173 ? -6.085 -5.216 3.088 1.00 84.88 173 GLY A O 1
ATOM 1375 N N . THR A 1 174 ? -6.521 -6.687 4.733 1.00 82.50 174 THR A N 1
ATOM 1376 C CA . THR A 1 174 ? -7.795 -6.077 5.162 1.00 82.50 174 THR A CA 1
ATOM 1377 C C . THR A 1 174 ? -7.728 -5.592 6.611 1.00 82.50 174 THR A C 1
ATOM 1379 O O . THR A 1 174 ? -6.864 -6.015 7.375 1.00 82.50 174 THR A O 1
ATOM 1382 N N . LYS A 1 175 ? -8.625 -4.674 7.001 1.00 88.25 175 LYS A N 1
ATOM 1383 C CA . LYS A 1 175 ? -8.656 -4.101 8.358 1.00 88.25 175 LYS A CA 1
ATOM 1384 C C . LYS A 1 175 ? -9.793 -4.692 9.198 1.00 88.25 175 LYS A C 1
ATOM 1386 O O . LYS A 1 175 ? -10.939 -4.629 8.730 1.00 88.25 175 LYS A O 1
ATOM 1391 N N . PRO A 1 176 ? -9.511 -5.201 10.413 1.00 92.62 176 PRO A N 1
ATOM 1392 C CA . PRO A 1 176 ? -10.537 -5.658 11.346 1.00 92.62 176 PRO A CA 1
ATOM 1393 C C . PRO A 1 176 ? -11.358 -4.479 11.900 1.00 92.62 176 PRO A C 1
ATOM 1395 O O . PRO A 1 176 ? -11.167 -3.329 11.503 1.00 92.62 176 PRO A O 1
ATOM 1398 N N . HIS A 1 177 ? -12.315 -4.759 12.788 1.00 93.81 177 HIS A N 1
ATOM 1399 C CA . HIS A 1 177 ? -13.013 -3.703 13.525 1.00 93.81 177 HIS A CA 1
ATOM 1400 C C . HIS A 1 177 ? -12.111 -3.144 14.631 1.00 93.81 177 HIS A C 1
ATOM 1402 O O . HIS A 1 177 ? -11.914 -1.935 14.708 1.00 93.81 177 HIS A O 1
ATOM 1408 N N . PHE A 1 178 ? -11.479 -4.035 15.405 1.00 95.25 178 PHE A N 1
ATOM 1409 C CA . PHE A 1 178 ? -10.406 -3.686 16.334 1.00 95.25 178 PHE A CA 1
ATOM 1410 C C . PHE A 1 178 ? -9.224 -4.656 16.180 1.00 95.25 178 PHE A C 1
ATOM 1412 O O . PHE A 1 178 ? -9.413 -5.872 16.289 1.00 95.25 178 PHE A O 1
ATOM 1419 N N . PRO A 1 179 ? -7.999 -4.166 15.919 1.00 94.94 179 PRO A N 1
ATOM 1420 C CA . PRO A 1 179 ? -6.830 -5.029 15.782 1.00 94.94 179 PRO A CA 1
ATOM 1421 C C . PRO A 1 179 ? -6.336 -5.553 17.136 1.00 94.94 179 PRO A C 1
ATOM 1423 O O . PRO A 1 179 ? -6.594 -4.961 18.185 1.00 94.94 179 PRO A O 1
ATOM 1426 N N . ILE A 1 180 ? -5.545 -6.630 17.116 1.00 95.00 180 ILE A N 1
ATOM 1427 C CA . ILE A 1 180 ? -4.821 -7.081 18.313 1.00 95.00 180 ILE A CA 1
ATOM 1428 C C . ILE A 1 180 ? -3.941 -5.948 18.873 1.00 95.00 180 ILE A C 1
ATOM 1430 O O . ILE A 1 180 ? -3.317 -5.187 18.124 1.00 95.00 180 ILE A O 1
ATOM 1434 N N . GLY A 1 181 ? -3.907 -5.824 20.196 1.00 93.75 181 GLY A N 1
ATOM 1435 C CA . GLY A 1 181 ? -3.245 -4.741 20.921 1.00 93.75 181 GLY A CA 1
ATOM 1436 C C . GLY A 1 181 ? -4.062 -3.446 21.006 1.00 93.75 181 GLY A C 1
ATOM 1437 O O . GLY A 1 181 ? -3.662 -2.524 21.709 1.00 93.75 181 GLY A O 1
ATOM 1438 N N . PHE A 1 182 ? -5.216 -3.338 20.337 1.00 95.50 182 PHE A N 1
ATOM 1439 C CA . PHE A 1 182 ? -6.044 -2.134 20.423 1.00 95.50 182 PHE A CA 1
ATOM 1440 C C . PHE A 1 182 ? -6.583 -1.913 21.842 1.00 95.50 182 PHE A C 1
ATOM 1442 O O . PHE A 1 182 ? -6.959 -2.853 22.538 1.00 95.50 182 PHE A O 1
ATOM 1449 N N . GLY A 1 183 ? -6.623 -0.654 22.260 1.00 94.44 183 GLY A N 1
ATOM 1450 C CA . GLY A 1 183 ? -7.138 -0.210 23.548 1.00 94.44 183 GLY A CA 1
ATOM 1451 C C . GLY A 1 183 ? -7.021 1.305 23.632 1.00 94.44 183 GLY A C 1
ATOM 1452 O O . GLY A 1 183 ? -6.058 1.881 23.123 1.00 94.44 183 GLY A O 1
ATOM 1453 N N . LEU A 1 184 ? -8.013 1.961 24.219 1.00 95.44 184 LEU A N 1
ATOM 1454 C CA . LEU A 1 184 ? -7.966 3.400 24.454 1.00 95.44 184 LEU A CA 1
ATOM 1455 C C . LEU A 1 184 ? -7.539 3.685 25.894 1.00 95.44 184 LEU A C 1
ATOM 1457 O O . LEU A 1 184 ? -7.574 2.812 26.760 1.00 95.44 184 LEU A O 1
ATOM 1461 N N . SER A 1 185 ? -7.142 4.930 26.122 1.00 96.25 185 SER A N 1
ATOM 1462 C CA . SER A 1 185 ? -6.828 5.495 27.428 1.00 96.25 185 SER A CA 1
ATOM 1463 C C . SER A 1 185 ? -7.494 6.865 27.533 1.00 96.25 185 SER A C 1
ATOM 1465 O O . SER A 1 185 ? -7.781 7.500 26.517 1.00 96.25 185 SER A O 1
ATOM 1467 N N . TYR A 1 186 ? -7.703 7.354 28.755 1.00 97.00 186 TYR A N 1
ATOM 1468 C CA . TYR A 1 186 ? -8.046 8.764 28.973 1.00 97.00 186 TYR A CA 1
ATOM 1469 C C . TYR A 1 186 ? -6.876 9.708 28.669 1.00 97.00 186 TYR A C 1
ATOM 1471 O O . TYR A 1 186 ? -7.058 10.923 28.620 1.00 97.00 186 TYR A O 1
ATOM 1479 N N . ASN A 1 187 ? -5.674 9.158 28.467 1.00 96.50 187 ASN A N 1
ATOM 1480 C CA . ASN A 1 187 ? -4.504 9.887 28.011 1.00 96.50 187 ASN A CA 1
ATOM 1481 C C . ASN A 1 187 ? -4.142 9.562 26.563 1.00 96.50 187 ASN A C 1
ATOM 1483 O O . ASN A 1 187 ? -4.456 8.494 26.039 1.00 96.50 187 ASN A O 1
ATOM 1487 N N . THR A 1 188 ? -3.394 10.472 25.947 1.00 95.94 188 THR A N 1
ATOM 1488 C CA . THR A 1 188 ? -2.709 10.242 24.676 1.00 95.94 188 THR A CA 1
ATOM 1489 C C . THR A 1 188 ? -1.240 9.933 24.926 1.00 95.94 188 THR A C 1
ATOM 1491 O O . THR A 1 188 ? -0.573 10.619 25.703 1.00 95.94 188 THR A O 1
ATOM 1494 N N . PHE A 1 189 ? -0.696 8.940 24.228 1.00 94.50 189 PHE A N 1
ATOM 1495 C CA . PHE A 1 189 ? 0.705 8.548 24.364 1.00 94.50 189 PHE A CA 1
ATOM 1496 C C . PHE A 1 189 ? 1.460 8.696 23.053 1.00 94.50 189 PHE A C 1
ATOM 1498 O O . PHE A 1 189 ? 0.894 8.593 21.965 1.00 94.50 189 PHE A O 1
ATOM 1505 N N . LYS A 1 190 ? 2.771 8.890 23.168 1.00 93.44 190 LYS A N 1
ATOM 1506 C CA . LYS A 1 190 ? 3.709 8.829 22.054 1.00 93.44 190 LYS A CA 1
ATOM 1507 C C . LYS A 1 190 ? 4.799 7.823 22.384 1.00 93.44 190 LYS A C 1
ATOM 1509 O O . LYS A 1 190 ? 5.354 7.853 23.478 1.00 93.44 190 LYS A O 1
ATOM 1514 N N . ILE A 1 191 ? 5.122 6.962 21.424 1.00 89.06 191 ILE A N 1
ATOM 1515 C CA . ILE A 1 191 ? 6.269 6.058 21.524 1.00 89.06 191 ILE A CA 1
ATOM 1516 C C . ILE A 1 191 ? 7.396 6.557 20.626 1.00 89.06 191 ILE A C 1
ATOM 1518 O O . ILE A 1 191 ? 7.162 6.984 19.494 1.00 89.06 191 ILE A O 1
ATOM 1522 N N . LYS A 1 192 ? 8.623 6.529 21.138 1.00 87.19 192 LYS A N 1
ATOM 1523 C CA . LYS A 1 192 ? 9.838 6.877 20.400 1.00 87.19 192 LYS A CA 1
ATOM 1524 C C . LYS A 1 192 ? 10.861 5.769 20.610 1.00 87.19 192 LYS A C 1
ATOM 1526 O O . LYS A 1 192 ? 11.425 5.671 21.700 1.00 87.19 192 LYS A O 1
ATOM 1531 N N . PRO A 1 193 ? 11.122 4.937 19.598 1.00 83.12 193 PRO A N 1
ATOM 1532 C CA . PRO A 1 193 ? 12.166 3.935 19.713 1.00 83.12 193 PRO A CA 1
ATOM 1533 C C . PRO A 1 193 ? 13.534 4.605 19.856 1.00 83.12 193 PRO A C 1
ATOM 1535 O O . PRO A 1 193 ? 13.798 5.601 19.179 1.00 83.12 193 PRO A O 1
ATOM 1538 N N . LYS A 1 194 ? 14.378 4.094 20.754 1.00 82.19 194 LYS A N 1
ATOM 1539 C CA . LYS A 1 194 ? 15.681 4.688 21.081 1.00 82.19 194 LYS A CA 1
ATOM 1540 C C . LYS A 1 194 ? 16.823 3.824 20.582 1.00 82.19 194 LYS A C 1
ATOM 1542 O O . LYS A 1 194 ? 17.595 4.279 19.741 1.00 82.19 194 LYS A O 1
ATOM 1547 N N . THR A 1 195 ? 16.919 2.592 21.072 1.00 78.44 195 THR A N 1
ATOM 1548 C CA . THR A 1 195 ? 18.045 1.708 20.766 1.00 78.44 195 THR A CA 1
ATOM 1549 C C . THR A 1 195 ? 17.587 0.270 20.535 1.00 78.44 195 THR A C 1
ATOM 1551 O O . THR A 1 195 ? 16.510 -0.157 20.959 1.00 78.44 195 THR A O 1
ATOM 1554 N N . ILE A 1 196 ? 18.425 -0.463 19.808 1.00 82.69 196 ILE A N 1
ATOM 1555 C CA . ILE A 1 196 ? 18.379 -1.914 19.667 1.00 82.69 196 ILE A CA 1
ATOM 1556 C C . ILE A 1 196 ? 19.787 -2.425 19.971 1.00 82.69 196 ILE A C 1
ATOM 1558 O O . ILE A 1 196 ? 20.753 -1.913 19.405 1.00 82.69 196 ILE A O 1
ATOM 1562 N N . SER A 1 197 ? 19.920 -3.397 20.875 1.00 75.62 197 SER A N 1
ATOM 1563 C CA . SER A 1 197 ? 21.236 -3.811 21.392 1.00 75.62 197 SER A CA 1
ATOM 1564 C C . SER A 1 197 ? 22.171 -4.398 20.332 1.00 75.62 197 SER A C 1
ATOM 1566 O O . SER A 1 197 ? 23.388 -4.336 20.485 1.00 75.62 197 SER A O 1
ATOM 1568 N N . THR A 1 198 ? 21.627 -4.979 19.260 1.00 77.12 198 THR A N 1
ATOM 1569 C CA . THR A 1 198 ? 22.413 -5.593 18.186 1.00 77.12 198 THR A CA 1
ATOM 1570 C C . THR A 1 198 ? 21.644 -5.644 16.868 1.00 77.12 198 THR A C 1
ATOM 1572 O O . THR A 1 198 ? 20.416 -5.707 16.834 1.00 77.12 198 THR A O 1
ATOM 1575 N N . THR A 1 199 ? 22.387 -5.652 15.763 1.00 77.62 199 THR A N 1
ATOM 1576 C CA . THR A 1 199 ? 21.885 -5.850 14.393 1.00 77.62 199 THR A CA 1
ATOM 1577 C C . THR A 1 199 ? 22.297 -7.201 13.802 1.00 77.62 199 THR A C 1
ATOM 1579 O O . THR A 1 199 ? 21.937 -7.520 12.669 1.00 77.62 199 THR A O 1
ATOM 1582 N N . THR A 1 200 ? 23.029 -8.009 14.571 1.00 76.31 200 THR A N 1
ATOM 1583 C CA . THR A 1 200 ? 23.443 -9.371 14.219 1.00 76.31 200 THR A CA 1
ATOM 1584 C C . THR A 1 200 ? 23.007 -10.332 15.316 1.00 76.31 200 THR A C 1
ATOM 1586 O O . THR A 1 200 ? 23.023 -9.982 16.496 1.00 76.31 200 THR A O 1
ATOM 1589 N N . ILE A 1 201 ? 22.577 -11.530 14.925 1.00 77.00 201 ILE A N 1
ATOM 1590 C CA . ILE A 1 201 ? 22.051 -12.527 15.857 1.00 77.00 201 ILE A CA 1
ATOM 1591 C C . ILE A 1 201 ? 22.836 -13.832 15.762 1.00 77.00 201 ILE A C 1
ATOM 1593 O O . ILE A 1 201 ? 23.171 -14.302 14.675 1.00 77.00 201 ILE A O 1
ATOM 1597 N N . SER A 1 202 ? 23.099 -14.419 16.922 1.00 77.00 202 SER A N 1
ATOM 1598 C CA . SER A 1 202 ? 23.514 -15.807 17.115 1.00 77.00 202 SER A CA 1
ATOM 1599 C C . SER A 1 202 ? 22.468 -16.529 17.972 1.00 77.00 202 SER A C 1
ATOM 1601 O O . SER A 1 202 ? 21.526 -15.905 18.457 1.00 77.00 202 SER A O 1
ATOM 1603 N N . ARG A 1 203 ? 22.619 -17.843 18.169 1.00 73.00 203 ARG A N 1
ATOM 1604 C CA . ARG A 1 203 ? 21.640 -18.675 18.889 1.00 73.00 203 ARG A CA 1
ATOM 1605 C C . ARG A 1 203 ? 21.297 -18.147 20.289 1.00 73.00 203 ARG A C 1
ATOM 1607 O O . ARG A 1 203 ? 20.130 -18.155 20.647 1.00 73.00 203 ARG A O 1
ATOM 1614 N N . ASP A 1 204 ? 22.289 -17.643 21.017 1.00 78.44 204 ASP A N 1
ATOM 1615 C CA . ASP A 1 204 ? 22.140 -17.220 22.419 1.00 78.44 204 ASP A CA 1
ATOM 1616 C C . ASP A 1 204 ? 21.935 -15.702 22.567 1.00 78.44 204 ASP A C 1
ATOM 1618 O O . ASP A 1 204 ? 22.014 -15.144 23.661 1.00 78.44 204 ASP A O 1
ATOM 1622 N N . THR A 1 205 ? 21.711 -14.997 21.454 1.00 79.38 205 THR A N 1
ATOM 1623 C CA . THR A 1 205 ? 21.519 -13.546 21.477 1.00 79.38 205 THR A CA 1
ATOM 1624 C C . THR A 1 205 ? 20.154 -13.193 22.068 1.00 79.38 205 THR A C 1
ATOM 1626 O O . THR A 1 205 ? 19.120 -13.677 21.612 1.00 79.38 205 THR A O 1
ATOM 1629 N N . VAL A 1 206 ? 20.139 -12.271 23.031 1.00 86.25 206 VAL A N 1
ATOM 1630 C CA . VAL A 1 206 ? 18.925 -11.569 23.467 1.00 86.25 206 VAL A CA 1
ATOM 1631 C C . VAL A 1 206 ? 18.995 -10.140 22.943 1.00 86.25 206 VAL A C 1
ATOM 1633 O O . VAL A 1 206 ? 19.925 -9.392 23.251 1.00 86.25 206 VAL A O 1
ATOM 1636 N N . ILE A 1 207 ? 18.023 -9.766 22.115 1.00 84.19 207 ILE A N 1
ATOM 1637 C CA . ILE A 1 207 ? 17.908 -8.412 21.579 1.00 84.19 207 ILE A CA 1
ATOM 1638 C C . ILE A 1 207 ? 17.141 -7.571 22.590 1.00 84.19 207 ILE A C 1
ATOM 1640 O O . ILE A 1 207 ? 15.985 -7.865 22.876 1.00 84.19 207 ILE A O 1
ATOM 1644 N N . LYS A 1 208 ? 17.756 -6.497 23.077 1.00 87.25 208 LYS A N 1
ATOM 1645 C CA . LYS A 1 208 ? 17.083 -5.508 23.916 1.00 87.25 208 LYS A CA 1
ATOM 1646 C C . LYS A 1 208 ? 16.600 -4.361 23.050 1.00 87.25 208 LYS A C 1
ATOM 1648 O O . LYS A 1 208 ? 17.398 -3.778 22.312 1.00 87.25 208 LYS A O 1
ATOM 1653 N N . LEU A 1 209 ? 15.312 -4.054 23.127 1.00 86.31 209 LEU A N 1
ATOM 1654 C CA . LEU A 1 209 ? 14.725 -2.860 22.531 1.00 86.31 209 LEU A CA 1
ATOM 1655 C C . LEU A 1 209 ? 14.410 -1.849 23.620 1.00 86.31 209 LEU A C 1
ATOM 1657 O O . LEU A 1 209 ? 13.639 -2.153 24.526 1.00 86.31 209 LEU A O 1
ATOM 1661 N N . GLU A 1 210 ? 14.930 -0.638 23.475 1.00 86.75 210 GLU A N 1
ATOM 1662 C CA . GLU A 1 210 ? 14.597 0.481 24.350 1.00 86.75 210 GLU A CA 1
ATOM 1663 C C . GLU A 1 210 ? 13.655 1.441 23.630 1.00 86.75 210 GLU A C 1
ATOM 1665 O O . GLU A 1 210 ? 13.941 1.932 22.530 1.00 86.75 210 GLU A O 1
ATOM 1670 N N . ILE A 1 211 ? 12.511 1.718 24.247 1.00 91.50 211 ILE 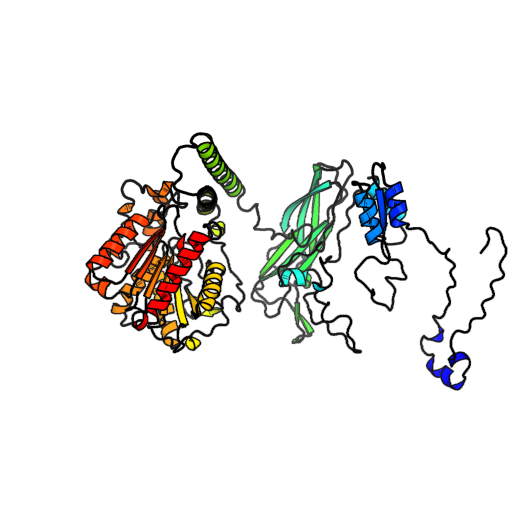A N 1
ATOM 1671 C CA . ILE A 1 211 ? 11.453 2.532 23.654 1.00 91.50 211 ILE A CA 1
ATOM 1672 C C . ILE A 1 211 ? 10.993 3.544 24.694 1.00 91.50 211 ILE A C 1
ATOM 1674 O O . ILE A 1 211 ? 10.570 3.188 25.786 1.00 91.50 211 ILE A O 1
ATOM 1678 N N . GLU A 1 212 ? 11.082 4.829 24.376 1.00 93.69 212 GLU A N 1
ATOM 1679 C CA . GLU A 1 212 ? 10.545 5.881 25.234 1.00 93.69 212 GLU A CA 1
ATOM 1680 C C . GLU A 1 212 ? 9.037 5.977 25.025 1.00 93.69 212 GLU A C 1
ATOM 1682 O O . GLU A 1 212 ? 8.563 6.141 23.902 1.00 93.69 212 GLU A O 1
ATOM 1687 N N . VAL A 1 213 ? 8.296 5.884 26.118 1.00 96.69 213 VAL A N 1
ATOM 1688 C CA . VAL A 1 213 ? 6.853 6.075 26.197 1.00 96.69 213 VAL A CA 1
ATOM 1689 C C . VAL A 1 213 ? 6.611 7.393 26.911 1.00 96.69 213 VAL A C 1
ATOM 1691 O O . VAL A 1 213 ? 7.012 7.549 28.059 1.00 96.69 213 VAL A O 1
ATOM 1694 N N . GLU A 1 214 ? 5.951 8.331 26.246 1.00 97.25 214 GLU A N 1
ATOM 1695 C CA . GLU A 1 214 ? 5.632 9.658 26.771 1.00 97.25 214 GLU A CA 1
ATOM 1696 C C . GLU A 1 214 ? 4.114 9.817 26.879 1.00 97.25 214 GLU A C 1
ATOM 1698 O O . GLU A 1 214 ? 3.397 9.597 25.898 1.00 97.25 214 GLU A O 1
ATOM 1703 N N . ASN A 1 215 ? 3.618 10.207 28.055 1.00 97.56 215 ASN A N 1
ATOM 1704 C CA . ASN A 1 215 ? 2.234 10.641 28.218 1.00 97.56 215 ASN A CA 1
ATOM 1705 C C . ASN A 1 215 ? 2.122 12.102 27.773 1.00 97.56 215 ASN A C 1
ATOM 1707 O O . ASN A 1 215 ? 2.664 13.003 28.404 1.00 97.56 215 ASN A O 1
ATOM 1711 N N . THR A 1 216 ? 1.386 12.340 26.695 1.00 96.19 216 THR A N 1
ATOM 1712 C CA . THR A 1 216 ? 1.260 13.658 26.057 1.00 96.19 216 THR A CA 1
ATOM 1713 C C . THR A 1 216 ? 0.067 14.479 26.559 1.00 96.19 216 THR A C 1
ATOM 1715 O O . THR A 1 216 ? -0.135 15.594 26.086 1.00 96.19 216 THR A O 1
ATOM 1718 N N . GLY A 1 217 ? -0.716 13.969 27.517 1.00 93.06 217 GLY A N 1
ATOM 1719 C CA . GLY A 1 217 ? -1.865 14.676 28.094 1.00 93.06 217 GLY A CA 1
ATOM 1720 C C . GLY A 1 217 ? -3.192 13.941 27.910 1.00 93.06 217 GLY A C 1
ATOM 1721 O O . GLY A 1 217 ? -3.215 12.716 27.844 1.00 93.06 217 GLY A O 1
ATOM 1722 N N . GLY A 1 218 ? -4.310 14.673 27.901 1.00 93.12 218 GLY A N 1
ATOM 1723 C CA . GLY A 1 218 ? -5.677 14.129 27.906 1.00 93.12 218 GLY A CA 1
ATOM 1724 C C . GLY A 1 218 ? -6.353 14.301 29.270 1.00 93.12 218 GLY A C 1
ATOM 1725 O O . GLY A 1 218 ? -7.017 15.305 29.503 1.00 93.12 218 GLY A O 1
ATOM 1726 N N . SER A 1 219 ? -6.140 13.355 30.185 1.00 94.00 219 SER A N 1
ATOM 1727 C CA . SER A 1 219 ? -6.596 13.414 31.583 1.00 94.00 219 SER A CA 1
ATOM 1728 C C . SER A 1 219 ? -5.445 13.720 32.549 1.00 94.00 219 SER A C 1
ATOM 1730 O O . SER A 1 219 ? -4.290 13.424 32.257 1.00 94.00 219 SER A O 1
ATOM 1732 N N . GLN A 1 220 ? -5.748 14.278 33.725 1.00 93.56 220 GLN A N 1
ATOM 1733 C CA . GLN A 1 220 ? -4.771 14.462 34.811 1.00 93.56 220 GLN A CA 1
ATOM 1734 C C . GLN A 1 220 ? -4.418 13.154 35.536 1.00 93.56 220 GLN A C 1
ATOM 1736 O O . GLN A 1 220 ? -3.413 13.086 36.248 1.00 93.56 220 GLN A O 1
ATOM 1741 N N . LEU A 1 221 ? -5.228 12.111 35.351 1.00 95.38 221 LEU A N 1
ATOM 1742 C CA . LEU A 1 221 ? -4.965 10.792 35.911 1.00 95.38 221 LEU A CA 1
ATOM 1743 C C . LEU A 1 221 ? -3.701 10.191 35.290 1.00 95.38 221 LEU A C 1
ATOM 1745 O O . LEU A 1 221 ? -3.538 10.257 34.072 1.00 95.38 221 LEU A O 1
ATOM 1749 N N . PRO A 1 222 ? -2.829 9.549 36.082 1.00 97.19 222 PRO A N 1
ATOM 1750 C CA . PRO A 1 222 ? -1.725 8.777 35.536 1.00 97.19 222 PRO A CA 1
ATOM 1751 C C . PRO A 1 222 ? -2.231 7.639 34.639 1.00 97.19 222 PRO A C 1
ATOM 1753 O O . PRO A 1 222 ? -3.054 6.823 35.055 1.00 97.19 222 PRO A O 1
ATOM 1756 N N . GLY A 1 223 ? -1.712 7.553 33.417 1.00 97.19 223 GLY A N 1
ATOM 1757 C CA . GLY A 1 223 ? -2.059 6.503 32.461 1.00 97.19 223 GLY A CA 1
ATOM 1758 C C . GLY A 1 223 ? -0.898 5.541 32.203 1.00 97.19 223 GLY A C 1
ATOM 1759 O O . GLY A 1 223 ? 0.254 5.830 32.527 1.00 97.19 223 GLY A O 1
ATOM 1760 N N . ARG A 1 224 ? -1.194 4.378 31.617 1.00 97.88 224 ARG A N 1
ATOM 1761 C CA . ARG A 1 224 ? -0.190 3.374 31.225 1.00 97.88 224 ARG A CA 1
ATOM 1762 C C . ARG A 1 224 ? -0.349 3.022 29.757 1.00 97.88 224 ARG A C 1
ATOM 1764 O O . ARG A 1 224 ? -1.470 2.794 29.308 1.00 97.88 224 ARG A O 1
ATOM 1771 N N . GLU A 1 225 ? 0.766 2.849 29.063 1.00 96.75 225 GLU A N 1
ATOM 1772 C CA . GLU A 1 225 ? 0.775 2.436 27.661 1.00 96.75 225 GLU A CA 1
ATOM 1773 C C . GLU A 1 225 ? 1.562 1.138 27.482 1.00 96.75 225 GLU A C 1
ATOM 1775 O O . GLU A 1 225 ? 2.546 0.883 28.176 1.00 96.75 225 GLU A O 1
ATOM 1780 N N . THR A 1 226 ? 1.077 0.283 26.587 1.00 96.88 226 THR A N 1
ATOM 1781 C CA . THR A 1 226 ? 1.695 -0.983 26.206 1.00 96.88 226 THR A CA 1
ATOM 1782 C C . THR A 1 226 ? 2.311 -0.832 24.829 1.00 96.88 226 THR A C 1
ATOM 1784 O O . THR A 1 226 ? 1.627 -0.538 23.851 1.00 96.88 226 THR A O 1
ATOM 1787 N N . VAL A 1 227 ? 3.609 -1.075 24.752 1.00 94.50 227 VAL A N 1
ATOM 1788 C CA . VAL A 1 227 ? 4.336 -1.163 23.495 1.00 94.50 227 VAL A CA 1
ATOM 1789 C C . VAL A 1 227 ? 4.461 -2.626 23.124 1.00 94.50 227 VAL A C 1
ATOM 1791 O O . VAL A 1 227 ? 4.857 -3.445 23.950 1.00 94.50 227 VAL A O 1
ATOM 1794 N N . VAL A 1 228 ? 4.140 -2.953 21.883 1.00 94.88 228 VAL A N 1
ATOM 1795 C CA . VAL A 1 228 ? 4.272 -4.298 21.337 1.00 94.88 228 VAL A CA 1
ATOM 1796 C C . VAL A 1 228 ? 5.353 -4.267 20.258 1.00 94.88 228 VAL A C 1
ATOM 1798 O O . VAL A 1 228 ? 5.452 -3.321 19.473 1.00 94.88 228 VAL A O 1
ATOM 1801 N N . ALA A 1 229 ? 6.198 -5.291 20.252 1.00 92.88 229 ALA A N 1
ATOM 1802 C CA . ALA A 1 229 ? 7.215 -5.528 19.247 1.00 92.88 229 ALA A CA 1
ATOM 1803 C C . ALA A 1 229 ? 6.791 -6.699 18.358 1.00 92.88 229 ALA A C 1
ATOM 1805 O O . ALA A 1 229 ? 6.346 -7.747 18.836 1.00 92.88 229 ALA A O 1
ATOM 1806 N N . TRP A 1 230 ? 6.967 -6.521 17.053 1.00 93.38 230 TRP A N 1
ATOM 1807 C CA . TRP A 1 230 ? 6.795 -7.557 16.048 1.00 93.38 230 TRP A CA 1
ATOM 1808 C C . TRP A 1 230 ? 8.085 -7.759 15.264 1.00 93.38 230 TRP A C 1
ATOM 1810 O O . TRP A 1 230 ? 8.938 -6.876 15.194 1.00 93.38 230 TRP A O 1
ATOM 1820 N N . PHE A 1 231 ? 8.187 -8.888 14.578 1.00 90.69 231 PHE A N 1
ATOM 1821 C CA . PHE A 1 231 ? 9.205 -9.116 13.565 1.00 90.69 231 PHE A CA 1
ATOM 1822 C C . PHE A 1 231 ? 8.597 -9.562 12.243 1.00 90.69 231 PHE A C 1
ATOM 1824 O O . PHE A 1 231 ? 7.547 -10.200 12.217 1.00 90.69 231 PHE A O 1
ATOM 1831 N N . SER A 1 232 ? 9.297 -9.280 11.147 1.00 90.38 232 SER A N 1
ATOM 1832 C CA . SER A 1 232 ? 9.069 -9.917 9.850 1.00 90.38 232 SER A CA 1
ATOM 1833 C C . SER A 1 232 ? 10.368 -10.520 9.329 1.00 90.38 232 SER A C 1
ATOM 1835 O O . SER A 1 232 ? 11.435 -9.920 9.474 1.00 90.38 232 SER A O 1
ATOM 1837 N N . GLN A 1 233 ? 10.281 -11.688 8.698 1.00 87.31 233 GLN A N 1
ATOM 1838 C CA . GLN A 1 233 ? 11.417 -12.290 8.005 1.00 87.31 233 GLN A CA 1
ATOM 1839 C C . GLN A 1 233 ? 11.431 -11.862 6.538 1.00 87.31 233 GLN A C 1
ATOM 1841 O O . GLN A 1 233 ? 10.421 -11.977 5.842 1.00 87.31 233 GLN A O 1
ATOM 1846 N N . ARG A 1 234 ? 12.586 -11.441 6.025 1.00 83.06 234 ARG A N 1
ATOM 1847 C CA . ARG A 1 234 ? 12.843 -11.165 4.605 1.00 83.06 234 ARG A CA 1
ATOM 1848 C C . ARG A 1 234 ? 13.737 -12.249 3.992 1.00 83.06 234 ARG A C 1
ATOM 1850 O O . ARG A 1 234 ? 14.524 -12.842 4.723 1.00 83.06 234 ARG A O 1
ATOM 1857 N N . PRO A 1 235 ? 13.633 -12.504 2.672 1.00 74.38 235 PRO A N 1
ATOM 1858 C CA . PRO A 1 235 ? 14.408 -13.558 2.023 1.00 74.38 235 PRO A CA 1
ATOM 1859 C C . PRO A 1 235 ? 15.927 -13.383 2.223 1.00 74.38 235 PRO A C 1
ATOM 1861 O O . PRO A 1 235 ? 16.381 -12.240 2.359 1.00 74.38 235 PRO A O 1
ATOM 1864 N N . PRO A 1 236 ? 16.709 -14.477 2.186 1.00 73.44 236 PRO A N 1
ATOM 1865 C CA . PRO A 1 236 ? 16.296 -15.855 1.893 1.00 73.44 236 PRO A CA 1
ATOM 1866 C C . PRO A 1 236 ? 15.517 -16.497 3.051 1.00 73.44 236 PRO A C 1
ATOM 1868 O O . PRO A 1 236 ? 15.842 -16.276 4.206 1.00 73.44 236 PRO A O 1
ATOM 1871 N N . ARG A 1 237 ? 14.470 -17.264 2.731 1.00 76.44 237 ARG A N 1
ATOM 1872 C CA . ARG A 1 237 ? 13.700 -18.098 3.671 1.00 76.44 237 ARG A CA 1
ATOM 1873 C C . ARG A 1 237 ? 13.063 -19.246 2.889 1.00 76.44 237 ARG A C 1
ATOM 1875 O O . ARG A 1 237 ? 12.557 -18.996 1.793 1.00 76.44 237 ARG A O 1
ATOM 1882 N N . ARG A 1 238 ? 13.099 -20.477 3.408 1.00 80.00 238 ARG A N 1
ATOM 1883 C CA . ARG A 1 238 ? 12.531 -21.654 2.716 1.00 80.00 238 ARG A CA 1
ATOM 1884 C C . ARG A 1 238 ? 11.078 -21.950 3.086 1.00 80.00 238 ARG A C 1
ATOM 1886 O O . ARG A 1 238 ? 10.369 -22.570 2.303 1.00 80.00 238 ARG A O 1
ATOM 1893 N N . LEU A 1 239 ? 10.646 -21.520 4.272 1.00 83.50 239 LEU A N 1
ATOM 1894 C CA . LEU A 1 239 ? 9.288 -21.725 4.777 1.00 83.50 239 LEU A CA 1
ATOM 1895 C C . LEU A 1 239 ? 8.415 -20.485 4.545 1.00 83.50 239 LEU A C 1
ATOM 1897 O O . LEU A 1 239 ? 8.901 -19.351 4.492 1.00 83.50 239 LEU A O 1
ATOM 1901 N N . SER A 1 240 ? 7.105 -20.701 4.424 1.00 83.25 240 SER A N 1
ATOM 1902 C CA . SER A 1 240 ? 6.115 -19.625 4.470 1.00 83.25 240 SER A CA 1
ATOM 1903 C C . SER A 1 240 ? 6.043 -19.037 5.877 1.00 83.25 240 SER A C 1
ATOM 1905 O O . SER A 1 240 ? 5.947 -19.782 6.853 1.00 83.25 240 SER A O 1
ATOM 1907 N N . CYS A 1 241 ? 6.015 -17.710 5.977 1.00 85.56 241 CYS A N 1
ATOM 1908 C CA . CYS A 1 241 ? 5.930 -17.001 7.252 1.00 85.56 241 CYS A CA 1
ATOM 1909 C C . CYS A 1 241 ? 4.747 -16.022 7.228 1.00 85.56 241 CYS A C 1
ATOM 1911 O O . CYS A 1 241 ? 4.437 -15.468 6.164 1.00 85.56 241 CYS A O 1
ATOM 1913 N N . PRO A 1 242 ? 4.112 -15.750 8.380 1.00 90.19 242 PRO A N 1
ATOM 1914 C CA . PRO A 1 242 ? 3.227 -14.600 8.529 1.00 90.19 242 PRO A CA 1
ATOM 1915 C C . PRO A 1 242 ? 3.942 -13.289 8.174 1.00 90.19 242 PRO A C 1
ATOM 1917 O O . PRO A 1 242 ? 5.160 -13.180 8.328 1.00 90.19 242 PRO A O 1
ATOM 1920 N N . VAL A 1 243 ? 3.185 -12.282 7.723 1.00 90.50 243 VAL A N 1
ATOM 1921 C CA . VAL A 1 243 ? 3.730 -10.961 7.340 1.00 90.50 243 VAL A CA 1
ATOM 1922 C C . VAL A 1 243 ? 4.534 -10.343 8.478 1.00 90.50 243 VAL A C 1
ATOM 1924 O O . VAL A 1 243 ? 5.621 -9.817 8.256 1.00 90.50 243 VAL A O 1
ATOM 1927 N N . LYS A 1 244 ? 3.998 -10.426 9.696 1.00 91.88 244 LYS A N 1
ATOM 1928 C CA . LYS A 1 244 ? 4.680 -10.063 10.931 1.00 91.88 244 LYS A CA 1
ATOM 1929 C C . LYS A 1 244 ? 4.196 -10.942 12.078 1.00 91.88 244 LYS A C 1
ATOM 1931 O O . LYS A 1 244 ? 3.112 -11.520 12.003 1.00 91.88 244 LYS A O 1
ATOM 1936 N N . GLN A 1 245 ? 4.994 -11.042 13.134 1.00 92.31 245 GLN A N 1
ATOM 1937 C CA . GLN A 1 245 ? 4.684 -11.838 14.318 1.00 92.31 245 GLN A CA 1
ATOM 1938 C C . GLN A 1 245 ? 5.095 -11.113 15.597 1.00 92.31 245 GLN A C 1
ATOM 1940 O O . GLN A 1 245 ? 6.173 -10.534 15.626 1.00 92.31 245 GLN A O 1
ATOM 1945 N N . ILE A 1 246 ? 4.257 -11.135 16.637 1.00 93.56 246 ILE A N 1
ATOM 1946 C CA . ILE A 1 246 ? 4.591 -10.565 17.953 1.00 93.56 246 ILE A CA 1
ATOM 1947 C C . ILE A 1 246 ? 5.802 -11.315 18.520 1.00 93.56 246 ILE A C 1
ATOM 1949 O O . ILE A 1 246 ? 5.773 -12.540 18.610 1.00 93.56 246 ILE A O 1
ATOM 1953 N N . CYS A 1 247 ? 6.843 -10.583 18.914 1.00 92.31 247 CYS A N 1
ATOM 1954 C CA . CYS A 1 247 ? 8.041 -11.132 19.558 1.00 92.31 247 CYS A CA 1
ATOM 1955 C C . CYS A 1 247 ? 8.284 -10.599 20.974 1.00 92.31 247 CYS A C 1
ATOM 1957 O O . CYS A 1 247 ? 9.157 -11.112 21.667 1.00 92.31 247 CYS A O 1
ATOM 1959 N N . GLY A 1 248 ? 7.515 -9.608 21.421 1.00 92.62 248 GLY A N 1
ATOM 1960 C CA . GLY A 1 248 ? 7.584 -9.105 22.787 1.00 92.62 248 GLY A CA 1
ATOM 1961 C C . GLY A 1 248 ? 6.621 -7.950 23.012 1.00 92.62 248 GLY A C 1
ATOM 1962 O O . GLY A 1 248 ? 6.064 -7.393 22.069 1.00 92.62 248 GLY A O 1
ATOM 1963 N N . PHE A 1 249 ? 6.411 -7.588 24.269 1.00 95.75 249 PHE A N 1
ATOM 1964 C CA . PHE A 1 249 ? 5.689 -6.381 24.648 1.00 95.75 249 PHE A CA 1
ATOM 1965 C C . PHE A 1 249 ? 6.169 -5.915 26.019 1.00 95.75 249 PHE A C 1
ATOM 1967 O O . PHE A 1 249 ? 6.683 -6.704 26.808 1.00 95.75 249 PHE A O 1
ATOM 1974 N N . SER A 1 250 ? 5.991 -4.633 26.308 1.00 96.12 250 SER A N 1
ATOM 1975 C CA . SER A 1 250 ? 6.270 -4.053 27.617 1.00 96.12 250 SER A CA 1
ATOM 1976 C C . SER A 1 250 ? 5.251 -2.970 27.919 1.00 96.12 250 SER A C 1
ATOM 1978 O O . SER A 1 250 ? 4.711 -2.335 27.011 1.00 96.12 250 SER A O 1
ATOM 1980 N N . LYS A 1 251 ? 4.948 -2.775 29.199 1.00 96.81 251 LYS A N 1
ATOM 1981 C CA . LYS A 1 251 ? 3.960 -1.800 29.653 1.00 96.81 251 LYS A CA 1
ATOM 1982 C C . LYS A 1 251 ? 4.625 -0.800 30.576 1.00 96.81 251 LYS A C 1
ATOM 1984 O O . LYS A 1 251 ? 5.342 -1.182 31.499 1.00 96.81 251 LYS A O 1
ATOM 1989 N N . SER A 1 252 ? 4.362 0.479 30.346 1.00 97.69 252 SER A N 1
ATOM 1990 C CA . SER A 1 252 ? 4.889 1.533 31.198 1.00 97.69 252 SER A CA 1
ATOM 1991 C C . SER A 1 252 ? 4.341 1.420 32.629 1.00 97.69 252 SER A C 1
ATOM 1993 O O . SER A 1 252 ? 3.254 0.883 32.903 1.00 97.69 252 SER A O 1
ATOM 1995 N N . ARG A 1 253 ? 5.072 2.019 33.568 1.00 97.38 253 ARG A N 1
ATOM 1996 C CA . ARG A 1 253 ? 4.515 2.472 34.841 1.00 97.38 253 ARG A CA 1
ATOM 1997 C C . ARG A 1 253 ? 3.411 3.500 34.575 1.00 97.38 253 ARG A C 1
ATOM 1999 O O . ARG A 1 253 ? 3.220 3.957 33.447 1.00 97.38 253 ARG A O 1
ATOM 2006 N N . ALA A 1 254 ? 2.672 3.860 35.615 1.00 97.19 254 ALA A N 1
ATOM 2007 C CA . ALA A 1 254 ? 1.720 4.955 35.508 1.00 97.19 254 ALA A CA 1
ATOM 2008 C C . ALA A 1 254 ? 2.485 6.278 35.316 1.00 97.19 254 ALA A C 1
ATOM 2010 O O . ALA A 1 254 ? 3.333 6.621 36.142 1.00 97.19 254 ALA A O 1
ATOM 2011 N N . LEU A 1 255 ? 2.218 6.973 34.211 1.00 97.88 255 LEU A N 1
ATOM 2012 C CA . LEU A 1 255 ? 2.850 8.230 33.815 1.00 97.88 255 LEU A CA 1
ATOM 2013 C C . LEU A 1 255 ? 1.835 9.358 33.955 1.00 97.88 255 LEU A C 1
ATOM 2015 O O . LEU A 1 255 ? 0.744 9.276 33.382 1.00 97.88 255 LEU A O 1
ATOM 2019 N N . ARG A 1 256 ? 2.188 10.417 34.685 1.00 97.88 256 ARG A N 1
ATOM 2020 C CA . ARG A 1 256 ? 1.418 11.671 34.671 1.00 97.88 256 ARG A CA 1
ATOM 2021 C C . ARG A 1 256 ? 1.572 12.375 33.314 1.00 97.88 256 ARG A C 1
ATOM 2023 O O . ARG A 1 256 ? 2.541 12.099 32.607 1.00 97.88 256 ARG A O 1
ATOM 2030 N N . PRO A 1 257 ? 0.662 13.288 32.935 1.00 97.50 257 PRO A N 1
ATOM 2031 C CA . PRO A 1 257 ? 0.854 14.138 31.760 1.00 97.50 257 PRO A CA 1
ATOM 2032 C C . PRO A 1 257 ? 2.234 14.809 31.743 1.00 97.50 257 PRO A C 1
ATOM 2034 O O . PRO A 1 257 ? 2.646 15.405 32.735 1.00 97.50 257 PRO A O 1
ATOM 2037 N N . GLY A 1 258 ? 2.945 14.693 30.623 1.00 94.44 258 GLY A N 1
ATOM 2038 C CA . GLY A 1 258 ? 4.307 15.198 30.438 1.00 94.44 258 GLY A CA 1
ATOM 2039 C C . GLY A 1 258 ? 5.416 14.263 30.933 1.00 94.44 258 GLY A C 1
ATOM 2040 O O . GLY A 1 258 ? 6.580 14.499 30.619 1.00 94.44 258 GLY A O 1
ATOM 2041 N N . GLU A 1 259 ? 5.101 13.195 31.674 1.00 97.69 259 GLU A N 1
ATOM 2042 C CA . GLU A 1 259 ? 6.107 12.206 32.061 1.00 97.69 259 GLU A CA 1
ATOM 2043 C C . GLU A 1 259 ? 6.428 11.242 30.917 1.00 97.69 259 GLU A C 1
ATOM 2045 O O . GLU A 1 259 ? 5.554 10.806 30.160 1.00 97.69 259 GLU A O 1
ATOM 2050 N N . ALA A 1 260 ? 7.696 10.835 30.865 1.00 96.88 260 ALA A N 1
ATOM 2051 C CA . ALA A 1 260 ? 8.175 9.784 29.988 1.00 96.88 260 ALA A CA 1
ATOM 2052 C C . ALA A 1 260 ? 8.884 8.674 30.774 1.00 96.88 260 ALA A C 1
ATOM 2054 O O . ALA A 1 260 ? 9.432 8.889 31.859 1.00 96.88 260 ALA A O 1
ATOM 2055 N N . GLN A 1 261 ? 8.882 7.472 30.209 1.00 97.94 261 GLN A N 1
ATOM 2056 C CA . GLN A 1 261 ? 9.650 6.332 30.690 1.00 97.94 261 GLN A CA 1
ATOM 2057 C C . GLN A 1 261 ? 10.286 5.604 29.510 1.00 97.94 261 GLN A C 1
ATOM 2059 O O . GLN A 1 261 ? 9.628 5.353 28.505 1.00 97.94 261 GLN A O 1
ATOM 2064 N N . LEU A 1 262 ? 11.539 5.187 29.674 1.00 94.88 262 LEU A N 1
ATOM 2065 C CA . LEU A 1 262 ? 12.155 4.189 28.810 1.00 94.88 262 LEU A CA 1
ATOM 2066 C C . LEU A 1 262 ? 11.675 2.793 29.229 1.00 94.88 262 LEU A C 1
ATOM 2068 O O . LEU A 1 262 ? 11.884 2.386 30.373 1.00 94.88 262 LEU A O 1
ATOM 2072 N N . VAL A 1 263 ? 10.982 2.092 28.335 1.00 94.00 263 VAL A N 1
ATOM 2073 C CA . VAL A 1 263 ? 10.603 0.689 28.522 1.00 94.00 263 VAL A CA 1
ATOM 2074 C C . VAL A 1 263 ? 11.543 -0.205 27.729 1.00 94.00 263 VAL A C 1
ATOM 2076 O O . VAL A 1 263 ? 11.930 0.128 26.607 1.00 94.00 263 VAL A O 1
ATOM 2079 N N . GLU A 1 264 ? 11.880 -1.347 28.316 1.00 94.19 264 GLU A N 1
ATOM 2080 C CA . GLU A 1 264 ? 12.708 -2.373 27.689 1.00 94.19 264 GLU A CA 1
ATOM 2081 C C . GLU A 1 264 ? 11.840 -3.558 27.256 1.00 94.19 264 GLU A C 1
ATOM 2083 O O . GLU A 1 264 ? 10.915 -3.961 27.972 1.00 94.19 264 GLU A O 1
ATOM 2088 N N . ILE A 1 265 ? 12.125 -4.097 26.070 1.00 93.56 265 ILE A N 1
ATOM 2089 C CA . ILE A 1 265 ? 11.577 -5.363 25.575 1.00 93.56 265 ILE A CA 1
ATOM 2090 C C . ILE A 1 265 ? 12.750 -6.276 25.224 1.00 93.56 265 ILE A C 1
ATOM 2092 O O . ILE A 1 265 ? 13.505 -5.986 24.293 1.00 93.56 265 ILE A O 1
ATOM 2096 N N . ASP A 1 266 ? 12.851 -7.398 25.931 1.00 92.25 266 ASP A N 1
ATOM 2097 C CA . ASP A 1 266 ? 13.812 -8.456 25.632 1.00 92.25 266 ASP A CA 1
ATOM 2098 C C . ASP A 1 266 ? 13.208 -9.438 24.623 1.00 92.25 266 ASP A C 1
ATOM 2100 O O . ASP A 1 266 ? 12.214 -10.116 24.896 1.00 92.25 266 ASP A O 1
ATOM 2104 N N . ILE A 1 267 ? 13.819 -9.529 23.443 1.00 89.19 267 ILE A N 1
ATOM 2105 C CA . ILE A 1 267 ? 13.427 -10.451 22.380 1.00 89.19 267 ILE A CA 1
ATOM 2106 C C . ILE A 1 267 ? 14.478 -11.545 22.264 1.00 89.19 267 ILE A C 1
ATOM 2108 O O . ILE A 1 267 ? 15.626 -11.300 21.885 1.00 89.19 267 ILE A O 1
ATOM 2112 N N . ARG A 1 268 ? 14.061 -12.777 22.545 1.00 86.25 268 ARG A N 1
ATOM 2113 C CA . ARG A 1 268 ? 14.897 -13.958 22.335 1.00 86.25 268 ARG A CA 1
ATOM 2114 C C . ARG A 1 268 ? 14.827 -14.409 20.878 1.00 86.25 268 ARG A C 1
ATOM 2116 O O . ARG A 1 268 ? 13.772 -14.311 20.248 1.00 86.25 268 ARG A O 1
ATOM 2123 N N . VAL A 1 269 ? 15.938 -14.907 20.341 1.00 83.31 269 VAL A N 1
ATOM 2124 C CA . VAL A 1 269 ? 16.061 -15.272 18.920 1.00 83.31 269 VAL A CA 1
ATOM 2125 C C . VAL A 1 269 ? 15.083 -16.372 18.505 1.00 83.31 269 VAL A C 1
ATOM 2127 O O . VAL A 1 269 ? 14.635 -16.383 17.362 1.00 83.31 269 VAL A O 1
ATOM 2130 N N . GLU A 1 270 ? 14.667 -17.244 19.423 1.00 84.31 270 GLU A N 1
ATOM 2131 C CA . GLU A 1 270 ? 13.668 -18.287 19.175 1.00 84.31 270 GLU A CA 1
ATOM 2132 C C . GLU A 1 270 ? 12.318 -17.713 18.750 1.00 84.31 270 GLU A C 1
ATOM 2134 O O . GLU A 1 270 ? 11.601 -18.360 17.989 1.00 84.31 270 GLU A O 1
ATOM 2139 N N . ALA A 1 271 ? 11.991 -16.484 19.173 1.00 84.19 271 ALA A N 1
ATOM 2140 C CA . ALA A 1 271 ? 10.783 -15.801 18.725 1.00 84.19 271 ALA A CA 1
ATOM 2141 C C . ALA A 1 271 ? 10.765 -15.636 17.200 1.00 84.19 271 ALA A C 1
ATOM 2143 O O . ALA A 1 271 ? 9.690 -15.595 16.616 1.00 84.19 271 ALA A O 1
ATOM 2144 N N . PHE A 1 272 ? 11.938 -15.579 16.557 1.00 86.56 272 PHE A N 1
ATOM 2145 C CA . PHE A 1 272 ? 12.072 -15.441 15.112 1.00 86.56 272 PHE A CA 1
ATOM 2146 C C . PHE A 1 272 ? 11.971 -16.758 14.350 1.00 86.56 272 PHE A C 1
ATOM 2148 O O . PHE A 1 272 ? 11.940 -16.709 13.126 1.00 86.56 272 PHE A O 1
ATOM 2155 N N . GLY A 1 273 ? 11.959 -17.913 15.014 1.00 86.69 273 GLY A N 1
ATOM 2156 C CA . GLY A 1 273 ? 11.985 -19.211 14.349 1.00 86.69 273 GLY A CA 1
ATOM 2157 C C . GLY A 1 273 ? 10.675 -19.569 13.645 1.00 86.69 273 GLY A C 1
ATOM 2158 O O . GLY A 1 273 ? 9.591 -19.177 14.070 1.00 86.69 273 GLY A O 1
ATOM 2159 N N . MET A 1 274 ? 10.772 -20.385 12.594 1.00 88.81 274 MET A N 1
ATOM 2160 C CA . MET A 1 274 ? 9.636 -21.121 12.027 1.00 88.81 274 MET A CA 1
ATOM 2161 C C . MET A 1 274 ? 9.831 -22.616 12.258 1.00 88.81 274 MET A C 1
ATOM 2163 O O . MET A 1 274 ? 10.949 -23.111 12.130 1.00 88.81 274 MET A O 1
ATOM 2167 N N . PHE A 1 275 ? 8.766 -23.342 12.591 1.00 89.94 275 PHE A N 1
ATOM 2168 C CA . PHE A 1 275 ? 8.844 -24.792 12.744 1.00 89.94 275 PHE A CA 1
ATOM 2169 C C . PHE A 1 275 ? 8.920 -25.465 11.369 1.00 89.94 275 PHE A C 1
ATOM 2171 O O . PHE A 1 275 ? 8.064 -25.225 10.519 1.00 89.94 275 PHE A O 1
ATOM 2178 N N . ASP A 1 276 ? 9.940 -26.297 11.155 1.00 89.62 276 ASP A N 1
ATOM 2179 C CA . ASP A 1 276 ? 10.101 -27.127 9.962 1.00 89.62 276 ASP A CA 1
ATOM 2180 C C . ASP A 1 276 ? 9.653 -28.566 10.266 1.00 89.62 276 ASP A C 1
ATOM 2182 O O . ASP A 1 276 ? 10.395 -29.302 10.930 1.00 89.62 276 ASP A O 1
ATOM 2186 N N . PRO A 1 277 ? 8.484 -29.008 9.764 1.00 87.31 277 PRO A N 1
ATOM 2187 C CA . PRO A 1 277 ? 7.989 -30.359 10.012 1.00 87.31 277 PRO A CA 1
ATOM 2188 C C . PRO A 1 277 ? 8.930 -31.449 9.494 1.00 87.31 277 PRO A C 1
ATOM 2190 O O . PRO A 1 277 ? 9.027 -32.505 10.109 1.00 87.31 277 PRO A O 1
ATOM 2193 N N . SER A 1 278 ? 9.672 -31.190 8.410 1.00 89.56 278 SER A N 1
ATOM 2194 C CA . SER A 1 278 ? 10.597 -32.176 7.832 1.00 89.56 278 SER A CA 1
ATOM 2195 C C . SER A 1 278 ? 11.800 -32.459 8.733 1.00 89.56 278 SER A C 1
ATOM 2197 O O . SER A 1 278 ? 12.401 -33.528 8.655 1.00 89.56 278 SER A O 1
ATOM 2199 N N . ARG A 1 279 ? 12.150 -31.505 9.604 1.00 87.38 279 ARG A N 1
ATOM 2200 C CA . ARG A 1 279 ? 13.274 -31.604 10.543 1.00 87.38 279 ARG A CA 1
ATOM 2201 C C . ARG A 1 279 ? 12.845 -31.744 11.999 1.00 87.38 279 ARG A C 1
ATOM 2203 O O . ARG A 1 279 ? 13.720 -31.841 12.856 1.00 87.38 279 ARG A O 1
ATOM 2210 N N . GLY A 1 280 ? 11.549 -31.649 12.294 1.00 91.56 280 GLY A N 1
ATOM 2211 C CA . GLY A 1 280 ? 11.027 -31.622 13.661 1.00 91.56 280 GLY A CA 1
ATOM 2212 C C . GLY A 1 280 ? 11.654 -30.532 14.540 1.00 91.56 280 GLY A C 1
ATOM 2213 O O . GLY A 1 280 ? 11.861 -30.754 15.730 1.00 91.56 280 GLY A O 1
ATOM 2214 N N . SER A 1 281 ? 12.038 -29.383 13.970 1.00 88.19 281 SER A N 1
ATOM 2215 C CA . SER A 1 281 ? 12.779 -28.341 14.697 1.00 88.19 281 SER A CA 1
ATOM 2216 C C . SER A 1 281 ? 12.438 -26.923 14.244 1.00 88.19 281 SER A C 1
ATOM 2218 O O . SER A 1 281 ? 12.033 -26.686 13.106 1.00 88.19 281 SER A O 1
ATOM 2220 N N . TRP A 1 282 ? 12.619 -25.964 15.155 1.00 87.81 282 TRP A N 1
ATOM 2221 C CA . TRP A 1 282 ? 12.532 -24.534 14.862 1.00 87.81 282 TRP A CA 1
ATOM 2222 C C . TRP A 1 282 ? 13.796 -24.067 14.145 1.00 87.81 282 TRP A C 1
ATOM 2224 O O . TRP A 1 282 ? 14.911 -24.343 14.591 1.00 87.81 282 TRP A O 1
ATOM 2234 N N . ILE A 1 283 ? 13.623 -23.350 13.038 1.00 85.94 283 ILE A N 1
ATOM 2235 C CA . ILE A 1 283 ? 14.716 -22.897 12.183 1.00 85.94 283 ILE A CA 1
ATOM 2236 C C . ILE A 1 283 ? 14.656 -21.390 11.933 1.00 85.94 283 ILE A C 1
ATOM 2238 O O . ILE A 1 283 ? 13.586 -20.781 11.893 1.00 85.94 283 ILE A O 1
ATOM 2242 N N . ILE A 1 284 ? 15.827 -20.815 11.678 1.00 85.19 284 ILE A N 1
ATOM 2243 C CA . ILE A 1 284 ? 16.006 -19.524 11.014 1.00 85.19 284 ILE A CA 1
ATOM 2244 C C . ILE A 1 284 ? 17.023 -19.788 9.907 1.00 85.19 284 ILE A C 1
ATOM 2246 O O . ILE A 1 284 ? 18.126 -20.261 10.189 1.00 85.19 284 ILE A O 1
ATOM 2250 N N . ASP A 1 285 ? 16.657 -19.558 8.646 1.00 81.94 285 ASP A N 1
ATOM 2251 C CA . ASP A 1 285 ? 17.585 -19.807 7.542 1.00 81.94 285 ASP A CA 1
ATOM 2252 C C . ASP A 1 285 ? 18.752 -18.809 7.607 1.00 81.94 285 ASP A C 1
ATOM 2254 O O . ASP A 1 285 ? 18.565 -17.607 7.826 1.00 81.94 285 ASP A O 1
ATOM 2258 N N . ALA A 1 286 ? 19.977 -19.296 7.415 1.00 80.75 286 ALA A N 1
ATOM 2259 C CA . ALA A 1 286 ? 21.157 -18.441 7.425 1.00 80.75 286 ALA A CA 1
ATOM 2260 C C . ALA A 1 286 ? 21.040 -17.339 6.356 1.00 80.75 286 ALA A C 1
ATOM 2262 O O . ALA A 1 286 ? 20.644 -17.589 5.218 1.00 80.75 286 ALA A O 1
ATOM 2263 N N . GLY A 1 287 ? 21.377 -16.104 6.734 1.00 78.50 287 GLY A N 1
ATOM 2264 C CA . GLY A 1 287 ? 21.250 -14.933 5.864 1.00 78.50 287 GLY A CA 1
ATOM 2265 C C . GLY A 1 287 ? 19.855 -14.296 5.830 1.00 78.50 287 GLY A C 1
ATOM 2266 O O . GLY A 1 287 ? 19.718 -13.231 5.224 1.00 78.50 287 GLY A O 1
ATOM 2267 N N . THR A 1 288 ? 18.847 -14.879 6.499 1.00 79.06 288 THR A N 1
ATOM 2268 C CA . THR A 1 288 ? 17.523 -14.253 6.678 1.00 79.06 288 THR A CA 1
ATOM 2269 C C . THR A 1 288 ? 17.690 -12.865 7.289 1.00 79.06 288 THR A C 1
ATOM 2271 O O . THR A 1 288 ? 18.305 -12.706 8.345 1.00 79.06 288 THR A O 1
ATOM 2274 N N . ARG A 1 289 ? 17.113 -11.841 6.652 1.00 83.69 289 ARG A N 1
ATOM 2275 C CA . ARG A 1 289 ? 17.058 -10.494 7.237 1.00 83.69 289 ARG A CA 1
ATOM 2276 C C . ARG A 1 289 ? 15.801 -10.368 8.087 1.00 83.69 289 ARG A C 1
ATOM 2278 O O . ARG A 1 289 ? 14.711 -10.668 7.609 1.00 83.69 289 ARG A O 1
ATOM 2285 N N . LEU A 1 290 ? 15.941 -9.889 9.316 1.00 83.44 290 LEU A N 1
ATOM 2286 C CA . LEU A 1 290 ? 14.826 -9.674 10.236 1.00 83.44 290 LEU A CA 1
ATOM 2287 C C . LEU A 1 290 ? 14.540 -8.178 10.344 1.00 83.44 290 LEU A C 1
ATOM 2289 O O . LEU A 1 290 ? 15.435 -7.398 10.658 1.00 83.44 290 LEU A O 1
ATOM 2293 N N . ASP A 1 291 ? 13.298 -7.779 10.086 1.00 87.69 291 ASP A N 1
ATOM 2294 C CA . ASP A 1 291 ? 12.845 -6.422 10.385 1.00 87.69 291 ASP A CA 1
ATOM 2295 C C . ASP A 1 291 ? 12.087 -6.449 11.714 1.00 87.69 291 ASP A C 1
ATOM 2297 O O . ASP A 1 291 ? 11.124 -7.203 11.841 1.00 87.69 291 ASP A O 1
ATOM 2301 N N . VAL A 1 292 ? 12.487 -5.610 12.671 1.00 85.38 292 VAL A N 1
ATOM 2302 C CA . VAL A 1 292 ? 11.756 -5.382 13.925 1.00 85.38 292 VAL A CA 1
ATOM 2303 C C . VAL A 1 292 ? 10.817 -4.185 13.747 1.00 85.38 292 VAL A C 1
ATOM 2305 O O . VAL A 1 292 ? 11.221 -3.120 13.270 1.00 85.38 292 VAL A O 1
ATOM 2308 N N . LEU A 1 293 ? 9.551 -4.372 14.106 1.00 89.56 293 LEU A N 1
ATOM 2309 C CA . LEU A 1 293 ? 8.502 -3.359 14.078 1.00 89.56 293 LEU A CA 1
ATOM 2310 C C . LEU A 1 293 ? 8.027 -3.093 15.502 1.00 89.56 293 LEU A C 1
ATOM 2312 O O . LEU A 1 293 ? 7.990 -4.009 16.321 1.00 89.56 293 LEU A O 1
ATOM 2316 N N . VAL A 1 294 ? 7.629 -1.860 15.789 1.00 88.94 294 VAL A N 1
ATOM 2317 C CA . VAL A 1 294 ? 7.072 -1.483 17.092 1.00 88.94 294 VAL A CA 1
ATOM 2318 C C . VAL A 1 294 ? 5.855 -0.597 16.900 1.00 88.94 294 VAL A C 1
ATOM 2320 O O . VAL A 1 294 ? 5.750 0.146 15.927 1.00 88.94 294 VAL A O 1
ATOM 2323 N N . GLY A 1 295 ? 4.921 -0.705 17.829 1.00 89.62 295 GLY A N 1
ATOM 2324 C CA . GLY A 1 295 ? 3.620 -0.057 17.764 1.00 89.62 295 GLY A CA 1
ATOM 2325 C C . GLY A 1 295 ? 2.855 -0.278 19.062 1.00 89.62 295 GLY A C 1
ATOM 2326 O O . GLY A 1 295 ? 3.309 -0.994 19.953 1.00 89.62 295 GLY A O 1
ATOM 2327 N N . MET A 1 296 ? 1.681 0.331 19.167 1.00 88.81 296 MET A N 1
ATOM 2328 C CA . MET A 1 296 ? 0.747 0.102 20.279 1.00 88.81 296 MET A CA 1
ATOM 2329 C C . MET A 1 296 ? -0.297 -0.978 19.934 1.00 88.81 296 MET A C 1
ATOM 2331 O O . MET A 1 296 ? -0.951 -1.511 20.820 1.00 88.81 296 MET A O 1
ATOM 2335 N N . ASN A 1 297 ? -0.477 -1.299 18.649 1.00 88.75 297 ASN A N 1
ATOM 2336 C CA . ASN A 1 297 ? -1.369 -2.326 18.116 1.00 88.75 297 ASN A CA 1
ATOM 2337 C C . ASN A 1 297 ? -0.899 -2.788 16.719 1.00 88.75 297 ASN A C 1
ATOM 2339 O O . ASN A 1 297 ? 0.024 -2.222 16.137 1.00 88.75 297 ASN A O 1
ATOM 2343 N N . ALA A 1 298 ? -1.525 -3.825 16.158 1.00 82.62 298 ALA A N 1
ATOM 2344 C CA . ALA A 1 298 ? -1.069 -4.393 14.886 1.00 82.62 298 ALA A CA 1
ATOM 2345 C C . ALA A 1 298 ? -1.249 -3.483 13.652 1.00 82.62 298 ALA A C 1
ATOM 2347 O O . ALA A 1 298 ? -0.595 -3.740 12.638 1.00 82.62 298 ALA A O 1
ATOM 2348 N N . GLU A 1 299 ? -2.100 -2.451 13.711 1.00 79.00 299 GLU A N 1
ATOM 2349 C CA . GLU A 1 299 ? -2.288 -1.487 12.613 1.00 79.00 299 GLU A CA 1
ATOM 2350 C C . GLU A 1 299 ? -1.241 -0.370 12.621 1.00 79.00 299 GLU A C 1
ATOM 2352 O O . GLU A 1 299 ? -0.857 0.106 11.555 1.00 79.00 299 GLU A O 1
ATOM 2357 N N . ASN A 1 300 ? -0.760 0.033 13.800 1.00 74.62 300 ASN A N 1
ATOM 2358 C CA . ASN A 1 300 ? 0.268 1.067 13.958 1.00 74.62 300 ASN A CA 1
ATOM 2359 C C . ASN A 1 300 ? 1.669 0.489 14.227 1.00 74.62 300 ASN A C 1
ATOM 2361 O O . ASN A 1 300 ? 2.550 1.187 14.729 1.00 74.62 300 ASN A O 1
ATOM 2365 N N . ALA A 1 301 ? 1.868 -0.788 13.895 1.00 59.94 301 ALA A N 1
ATOM 2366 C CA . ALA A 1 301 ? 3.167 -1.438 13.915 1.00 59.94 301 ALA A CA 1
ATOM 2367 C C . ALA A 1 301 ? 4.022 -0.898 12.759 1.00 59.94 301 ALA A C 1
ATOM 2369 O O . ALA A 1 301 ? 3.976 -1.396 11.631 1.00 59.94 301 ALA A O 1
ATOM 2370 N N . GLU A 1 302 ? 4.806 0.138 13.036 1.00 54.44 302 GLU A N 1
ATOM 2371 C CA . GLU A 1 302 ? 5.710 0.729 12.059 1.00 54.44 302 GLU A CA 1
ATOM 2372 C C . GLU A 1 302 ? 7.073 0.035 12.100 1.00 54.44 302 GLU A C 1
ATOM 2374 O O . GLU A 1 302 ? 7.583 -0.353 13.155 1.00 54.44 302 GLU A O 1
ATOM 2379 N N . ARG A 1 303 ? 7.712 -0.106 10.931 1.00 54.53 303 ARG A N 1
ATOM 2380 C CA . ARG A 1 303 ? 9.139 -0.443 10.899 1.00 54.53 303 ARG A CA 1
ATOM 2381 C C . ARG A 1 303 ? 9.881 0.679 11.607 1.00 54.53 303 ARG A C 1
ATOM 2383 O O . ARG A 1 303 ? 9.780 1.826 11.169 1.00 54.53 303 ARG A O 1
ATOM 2390 N N . LEU A 1 304 ? 10.690 0.311 12.601 1.00 42.31 304 LEU A N 1
ATOM 2391 C CA . LEU A 1 304 ? 11.510 1.203 13.433 1.00 42.31 304 LEU A CA 1
ATOM 2392 C C . LEU A 1 304 ? 12.280 2.274 12.634 1.00 42.31 304 LEU A C 1
ATOM 2394 O O . LEU A 1 304 ? 12.668 3.300 13.178 1.00 42.31 304 LEU A O 1
ATOM 2398 N N . LEU A 1 305 ? 12.523 2.022 11.342 1.00 40.59 305 LEU A N 1
ATOM 2399 C CA . LEU A 1 305 ? 13.472 2.759 10.524 1.00 40.59 305 LEU A CA 1
ATOM 2400 C C . LEU A 1 305 ? 12.916 3.535 9.310 1.00 40.59 305 LEU A C 1
ATOM 2402 O O . LEU A 1 305 ? 13.748 4.050 8.566 1.00 40.59 305 LEU A O 1
ATOM 2406 N N . ARG A 1 306 ? 11.598 3.631 9.018 1.00 44.28 306 ARG A N 1
ATOM 2407 C CA . ARG A 1 306 ? 11.193 4.267 7.727 1.00 44.28 306 ARG A CA 1
ATOM 2408 C C . ARG A 1 306 ? 10.048 5.271 7.629 1.00 44.28 306 ARG A C 1
ATOM 2410 O O . ARG A 1 306 ? 10.132 6.075 6.713 1.00 44.28 306 ARG A O 1
ATOM 2417 N N . LEU A 1 307 ? 9.026 5.283 8.475 1.00 35.81 307 LEU A N 1
ATOM 2418 C CA . LEU A 1 307 ? 7.852 6.155 8.283 1.00 35.81 307 LEU A CA 1
ATOM 2419 C C . LEU A 1 307 ? 8.143 7.662 8.112 1.00 35.81 307 LEU A C 1
ATOM 2421 O O . LEU A 1 307 ? 7.899 8.271 7.075 1.00 35.81 307 LEU A O 1
ATOM 2425 N N . MET A 1 308 ? 8.610 8.289 9.199 1.00 36.97 308 MET A N 1
ATOM 2426 C CA . MET A 1 308 ? 8.424 9.741 9.369 1.00 36.97 308 MET A CA 1
ATOM 2427 C C . MET A 1 308 ? 9.598 10.502 10.005 1.00 36.97 308 MET A C 1
ATOM 2429 O O . MET A 1 308 ? 9.572 11.729 10.046 1.00 36.97 308 MET A O 1
ATOM 2433 N N . LEU A 1 309 ? 10.658 9.816 10.447 1.00 45.34 309 LEU A N 1
ATOM 2434 C CA . LEU A 1 309 ? 11.811 10.443 11.120 1.00 45.34 309 LEU A CA 1
ATOM 2435 C C . LEU A 1 309 ? 13.150 10.268 10.392 1.00 45.34 309 LEU A C 1
ATOM 2437 O O . LEU A 1 309 ? 14.164 10.765 10.868 1.00 45.34 309 LEU A O 1
ATOM 2441 N N . GLY A 1 310 ? 13.176 9.633 9.216 1.00 51.41 310 GLY A N 1
ATOM 2442 C CA . GLY A 1 310 ? 14.420 9.503 8.446 1.00 51.41 310 GLY A CA 1
ATOM 2443 C C . GLY A 1 310 ? 14.974 10.848 7.958 1.00 51.41 310 GLY A C 1
ATOM 2444 O O . GLY A 1 310 ? 16.186 11.009 7.861 1.00 51.41 310 GLY A O 1
ATOM 2445 N N . HIS A 1 311 ? 14.100 11.826 7.677 1.00 53.12 311 HIS A N 1
ATOM 2446 C CA . HIS A 1 311 ? 14.480 13.152 7.175 1.00 53.12 311 HIS A CA 1
ATOM 2447 C C . HIS A 1 311 ? 13.485 14.247 7.622 1.00 53.12 311 HIS A C 1
ATOM 2449 O O . HIS A 1 311 ? 12.733 14.758 6.790 1.00 53.12 311 HIS A O 1
ATOM 2455 N N . PRO A 1 312 ? 13.463 14.640 8.911 1.00 61.44 312 PRO A N 1
ATOM 2456 C CA . PRO A 1 312 ? 12.503 15.618 9.445 1.00 61.44 312 PRO A CA 1
ATOM 2457 C C . PRO A 1 312 ? 12.508 16.948 8.675 1.00 61.44 312 PRO A C 1
ATOM 2459 O O . PRO A 1 312 ? 11.450 17.522 8.426 1.00 61.44 312 PRO A O 1
ATOM 2462 N N . LEU A 1 313 ? 13.681 17.383 8.203 1.00 68.06 313 LEU A N 1
ATOM 2463 C CA . LEU A 1 313 ? 13.811 18.561 7.345 1.00 68.06 313 LEU A CA 1
ATOM 2464 C C . LEU A 1 313 ? 13.109 18.379 5.991 1.00 68.06 313 LEU A C 1
ATOM 2466 O O . LEU A 1 313 ? 12.377 19.266 5.577 1.00 68.06 313 LEU A O 1
ATOM 2470 N N . ARG A 1 314 ? 13.243 17.223 5.324 1.00 64.56 314 ARG A N 1
ATOM 2471 C CA . ARG A 1 314 ? 12.559 16.970 4.039 1.00 64.56 314 ARG A CA 1
ATOM 2472 C C . ARG A 1 314 ? 11.041 16.934 4.203 1.00 64.56 314 ARG A C 1
ATOM 2474 O O . ARG A 1 314 ? 10.334 17.441 3.338 1.00 64.56 314 ARG A O 1
ATOM 2481 N N . SER A 1 315 ? 10.544 16.386 5.313 1.00 69.94 315 SER A N 1
ATOM 2482 C CA . SER A 1 315 ? 9.110 16.360 5.634 1.00 69.94 315 SER A CA 1
ATOM 2483 C C . SER A 1 315 ? 8.550 17.762 5.894 1.00 69.94 315 SER A C 1
ATOM 2485 O O . SER A 1 315 ? 7.466 18.092 5.405 1.00 69.94 315 SER A O 1
ATOM 2487 N N . LEU A 1 316 ? 9.299 18.606 6.614 1.00 76.19 316 LEU A N 1
ATOM 2488 C CA . LEU A 1 316 ? 8.930 20.003 6.847 1.00 76.19 316 LEU A CA 1
ATOM 2489 C C . LEU A 1 316 ? 8.933 20.799 5.536 1.00 76.19 316 LEU A C 1
ATOM 2491 O O . LEU A 1 316 ? 7.949 21.467 5.229 1.00 76.19 316 LEU A O 1
ATOM 2495 N N . THR A 1 317 ? 9.987 20.663 4.725 1.00 75.38 317 THR A N 1
ATOM 2496 C CA . THR A 1 317 ? 10.086 21.318 3.413 1.00 75.38 317 THR A CA 1
ATOM 2497 C C . THR A 1 317 ? 8.986 20.850 2.463 1.00 75.38 317 THR A C 1
ATOM 2499 O O . THR A 1 317 ? 8.451 21.660 1.711 1.00 75.38 317 THR A O 1
ATOM 2502 N N . PHE A 1 318 ? 8.597 19.571 2.514 1.00 80.19 318 PHE A N 1
ATOM 2503 C CA . PHE A 1 318 ? 7.509 19.040 1.691 1.00 80.19 318 PHE A CA 1
ATOM 2504 C C . PHE A 1 318 ? 6.183 19.655 2.093 1.00 80.19 318 PHE A C 1
ATOM 2506 O O . PHE A 1 318 ? 5.463 20.160 1.237 1.00 80.19 318 PHE A O 1
ATOM 2513 N N . THR A 1 319 ? 5.897 19.653 3.395 1.00 79.44 319 THR A N 1
ATOM 2514 C CA . THR A 1 319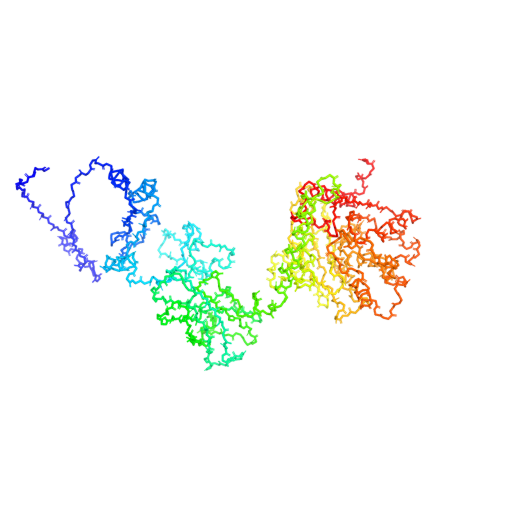 ? 4.667 20.228 3.939 1.00 79.44 319 THR A CA 1
ATOM 2515 C C . THR A 1 319 ? 4.580 21.701 3.566 1.00 79.44 319 THR A C 1
ATOM 2517 O O . THR A 1 319 ? 3.596 22.102 2.959 1.00 79.44 319 THR A O 1
ATOM 2520 N N . TYR A 1 320 ? 5.645 22.468 3.818 1.00 84.19 320 TYR A N 1
ATOM 2521 C CA . TYR A 1 320 ? 5.732 23.882 3.463 1.00 84.19 320 TYR A CA 1
ATOM 2522 C C . TYR A 1 320 ? 5.529 24.121 1.961 1.00 84.19 320 TYR A C 1
ATOM 2524 O O . TYR A 1 320 ? 4.684 24.925 1.572 1.00 84.19 320 TYR A O 1
ATOM 2532 N N . SER A 1 321 ? 6.272 23.416 1.104 1.00 82.75 321 SER A N 1
ATOM 2533 C CA . SER A 1 321 ? 6.187 23.552 -0.355 1.00 82.75 321 SER A CA 1
ATOM 2534 C C . SER A 1 321 ? 4.789 23.223 -0.883 1.00 82.75 321 SER A C 1
ATOM 2536 O O . SER A 1 321 ? 4.241 23.979 -1.687 1.00 82.75 321 SER A O 1
ATOM 2538 N N . PHE A 1 322 ? 4.194 22.125 -0.414 1.00 85.06 322 PHE A N 1
ATOM 2539 C CA . PHE A 1 322 ? 2.879 21.682 -0.858 1.00 85.06 322 PHE A CA 1
ATOM 2540 C C . PHE A 1 322 ? 1.784 22.645 -0.390 1.00 85.06 322 PHE A C 1
ATOM 2542 O O . PHE A 1 322 ? 1.003 23.125 -1.210 1.00 85.06 322 PHE A O 1
ATOM 2549 N N . THR A 1 323 ? 1.751 23.000 0.901 1.00 86.19 323 THR A N 1
ATOM 2550 C CA . THR A 1 323 ? 0.728 23.914 1.435 1.00 86.19 323 THR A CA 1
ATOM 2551 C C . THR A 1 323 ? 0.835 25.306 0.830 1.00 86.19 323 THR A C 1
ATOM 2553 O O . THR A 1 323 ? -0.191 25.930 0.583 1.00 86.19 323 THR A O 1
ATOM 2556 N N . THR A 1 324 ? 2.051 25.781 0.545 1.00 87.38 324 THR A N 1
ATOM 2557 C CA . THR A 1 324 ? 2.275 27.085 -0.096 1.00 87.38 324 THR A CA 1
ATOM 2558 C C . THR A 1 324 ? 1.728 27.089 -1.521 1.00 87.38 324 THR A C 1
ATOM 2560 O O . THR A 1 324 ? 0.978 27.992 -1.882 1.00 87.38 324 THR A O 1
ATOM 2563 N N . GLN A 1 325 ? 2.022 26.060 -2.321 1.00 87.19 325 GLN A N 1
ATOM 2564 C CA . GLN A 1 325 ? 1.478 25.941 -3.677 1.00 87.19 325 GLN A CA 1
ATOM 2565 C C . GLN A 1 325 ? -0.051 25.830 -3.670 1.00 87.19 325 GLN A C 1
ATOM 2567 O O . GLN A 1 325 ? -0.716 26.525 -4.434 1.00 87.19 325 GLN A O 1
ATOM 2572 N N . VAL A 1 326 ? -0.626 25.026 -2.770 1.00 87.88 326 VAL A N 1
ATOM 2573 C CA . VAL A 1 326 ? -2.086 24.928 -2.611 1.00 87.88 326 VAL A CA 1
ATOM 2574 C C . VAL A 1 326 ? -2.690 26.276 -2.203 1.00 87.88 326 VAL A C 1
ATOM 2576 O O . VAL A 1 326 ? -3.686 26.695 -2.791 1.00 87.88 326 VAL A O 1
ATOM 2579 N N . ALA A 1 327 ? -2.076 26.994 -1.259 1.00 88.12 327 ALA A N 1
ATOM 2580 C CA . ALA A 1 327 ? -2.529 28.318 -0.846 1.00 88.12 327 ALA A CA 1
ATOM 2581 C C . ALA A 1 327 ? -2.483 29.327 -2.003 1.00 88.12 327 ALA A C 1
ATOM 2583 O O . ALA A 1 327 ? -3.444 30.065 -2.191 1.00 88.12 327 ALA A O 1
ATOM 2584 N N . LEU A 1 328 ? -1.425 29.322 -2.822 1.00 86.62 328 LEU A N 1
ATOM 2585 C CA . LEU A 1 328 ? -1.315 30.178 -4.009 1.00 86.62 328 LEU A CA 1
ATOM 2586 C C . LEU A 1 328 ? -2.365 29.838 -5.074 1.00 86.62 328 LEU A C 1
ATOM 2588 O O . LEU A 1 328 ? -2.955 30.747 -5.656 1.00 86.62 328 LEU A O 1
ATOM 2592 N N . ILE A 1 329 ? -2.641 28.550 -5.302 1.00 87.06 329 ILE A N 1
ATOM 2593 C CA . ILE A 1 329 ? -3.703 28.094 -6.213 1.00 87.06 329 ILE A CA 1
ATOM 2594 C C . ILE A 1 329 ? -5.064 28.627 -5.747 1.00 87.06 329 ILE A C 1
ATOM 2596 O O . ILE A 1 329 ? -5.810 29.199 -6.544 1.00 87.06 329 ILE A O 1
ATOM 2600 N N . LEU A 1 330 ? -5.378 28.480 -4.456 1.00 86.94 330 LEU A N 1
ATOM 2601 C CA . LEU A 1 330 ? -6.636 28.956 -3.876 1.00 86.94 330 LEU A CA 1
ATOM 2602 C C . LEU A 1 330 ? -6.723 30.487 -3.876 1.00 86.94 330 LEU A C 1
ATOM 2604 O O . LEU A 1 330 ? -7.752 31.040 -4.257 1.00 86.94 330 LEU A O 1
ATOM 2608 N N . LEU A 1 331 ? -5.638 31.180 -3.526 1.00 87.31 331 LEU A N 1
ATOM 2609 C CA . LEU A 1 331 ? -5.578 32.640 -3.524 1.00 87.31 331 LEU A CA 1
ATOM 2610 C C . LEU A 1 331 ? -5.770 33.201 -4.937 1.00 87.31 331 LEU A C 1
ATOM 2612 O O . LEU A 1 331 ? -6.570 34.111 -5.124 1.00 87.31 331 LEU A O 1
ATOM 2616 N N . LYS A 1 332 ? -5.121 32.615 -5.953 1.00 83.81 332 LYS A N 1
ATOM 2617 C CA . LYS A 1 332 ? -5.337 32.967 -7.366 1.00 83.81 332 LYS A CA 1
ATOM 2618 C C . LYS A 1 332 ? -6.782 32.709 -7.788 1.00 83.81 332 LYS A C 1
ATOM 2620 O O . LYS A 1 332 ? -7.366 33.523 -8.498 1.00 83.81 332 LYS A O 1
ATOM 2625 N N . ALA A 1 333 ? -7.369 31.599 -7.340 1.00 83.69 333 ALA A N 1
ATOM 2626 C CA . ALA A 1 333 ? -8.753 31.263 -7.643 1.00 83.69 333 ALA A CA 1
ATOM 2627 C C . ALA A 1 333 ? -9.758 32.276 -7.060 1.00 83.69 333 ALA A C 1
ATOM 2629 O O . ALA A 1 333 ? -10.784 32.513 -7.697 1.00 83.69 333 ALA A O 1
ATOM 2630 N N . VAL A 1 334 ? -9.455 32.863 -5.896 1.00 86.62 334 VAL A N 1
ATOM 2631 C CA . VAL A 1 334 ? -10.287 33.866 -5.210 1.00 86.62 334 VAL A CA 1
ATOM 2632 C C . VAL A 1 334 ? -10.036 35.284 -5.730 1.00 86.62 334 VAL A C 1
ATOM 2634 O O . VAL A 1 334 ? -10.991 35.997 -6.015 1.00 86.62 334 VAL A O 1
ATOM 2637 N N . LEU A 1 335 ? -8.773 35.699 -5.865 1.00 88.00 335 LEU A N 1
ATOM 2638 C CA . LEU A 1 335 ? -8.403 37.070 -6.240 1.00 88.00 335 LEU A CA 1
ATOM 2639 C C . LEU A 1 335 ? -8.561 37.352 -7.738 1.00 88.00 335 LEU A C 1
ATOM 2641 O O . LEU A 1 335 ? -8.781 38.496 -8.121 1.00 88.00 335 LEU A O 1
ATOM 2645 N N . LEU A 1 336 ? -8.438 36.328 -8.589 1.00 87.25 336 LEU A N 1
ATOM 2646 C CA . LEU A 1 336 ? -8.494 36.459 -10.049 1.00 87.25 336 LEU A CA 1
ATOM 2647 C C . LEU A 1 336 ? -9.548 35.508 -10.654 1.00 87.25 336 LEU A C 1
ATOM 2649 O O . LEU A 1 336 ? -9.210 34.651 -11.475 1.00 87.25 336 LEU A O 1
ATOM 2653 N N . PRO A 1 337 ? -10.837 35.627 -10.279 1.00 81.44 337 PRO A N 1
ATOM 2654 C CA . PRO A 1 337 ? -11.876 34.680 -10.689 1.00 81.44 337 PRO A CA 1
ATOM 2655 C C . PRO A 1 337 ? -12.163 34.711 -12.197 1.00 81.44 337 PRO A C 1
ATOM 2657 O O . PRO A 1 337 ? -12.595 33.706 -12.754 1.00 81.44 337 PRO A O 1
ATOM 2660 N N . HIS A 1 338 ? -11.886 35.838 -12.860 1.00 84.50 338 HIS A N 1
ATOM 2661 C CA . HIS A 1 338 ? -12.095 36.031 -14.298 1.00 84.50 338 HIS A CA 1
ATOM 2662 C C . HIS A 1 338 ? -10.868 35.689 -15.156 1.00 84.50 338 HIS A C 1
ATOM 2664 O O . HIS A 1 338 ? -10.956 35.736 -16.381 1.00 84.50 338 HIS A O 1
ATOM 2670 N N . MET A 1 339 ? -9.727 35.339 -14.547 1.00 78.81 339 MET A N 1
ATOM 2671 C CA . MET A 1 339 ? -8.565 34.885 -15.314 1.00 78.81 339 MET A CA 1
ATOM 2672 C C . MET A 1 339 ? -8.813 33.472 -15.858 1.00 78.81 339 MET A C 1
ATOM 2674 O O . MET A 1 339 ? -9.229 32.591 -15.095 1.00 78.81 339 MET A O 1
ATOM 2678 N N . PRO A 1 340 ? -8.527 33.218 -17.149 1.00 70.44 340 PRO A N 1
ATOM 2679 C CA . PRO A 1 340 ? -8.717 31.905 -17.745 1.00 70.44 340 PRO A CA 1
ATOM 2680 C C . PRO A 1 340 ? -7.884 30.850 -17.008 1.00 70.44 340 PRO A C 1
ATOM 2682 O O . PRO A 1 340 ? -6.687 31.021 -16.754 1.00 70.44 340 PRO A O 1
ATOM 2685 N N . ARG A 1 341 ? -8.537 29.741 -16.645 1.00 70.56 341 ARG A N 1
ATOM 2686 C CA . ARG A 1 341 ? -7.902 28.589 -15.999 1.00 70.56 341 ARG A CA 1
ATOM 2687 C C . ARG A 1 341 ? -7.680 27.501 -17.039 1.00 70.56 341 ARG A C 1
ATOM 2689 O O . ARG A 1 341 ? -8.619 26.824 -17.436 1.00 70.56 341 ARG A O 1
ATOM 2696 N N . TYR A 1 342 ? -6.427 27.321 -17.441 1.00 73.56 342 TYR A N 1
ATOM 2697 C CA . TYR A 1 342 ? -6.036 26.297 -18.415 1.00 73.56 342 TYR A CA 1
ATOM 2698 C C . TYR A 1 342 ? -6.008 24.878 -17.830 1.00 73.56 342 TYR A C 1
ATOM 2700 O O . TYR A 1 342 ? -6.129 23.905 -18.562 1.00 73.56 342 TYR A O 1
ATOM 2708 N N . GLN A 1 343 ? -5.870 24.754 -16.507 1.00 82.56 343 GLN A N 1
ATOM 2709 C CA . GLN A 1 343 ? -5.878 23.484 -15.780 1.00 82.56 343 GLN A CA 1
ATOM 2710 C C . GLN A 1 343 ? -6.999 23.490 -14.743 1.00 82.56 343 GLN A C 1
ATOM 2712 O O . GLN A 1 343 ? -7.230 24.501 -14.068 1.00 82.56 343 GLN A O 1
ATOM 2717 N N . SER A 1 344 ? -7.667 22.350 -14.560 1.00 84.31 344 SER A N 1
ATOM 2718 C CA . SER A 1 344 ? -8.640 22.202 -13.477 1.00 84.31 344 SER A CA 1
ATOM 2719 C C . SER A 1 344 ? -7.953 22.339 -12.115 1.00 84.31 344 SER A C 1
ATOM 2721 O O . SER A 1 344 ? -6.764 22.051 -11.971 1.00 84.31 344 SER A O 1
ATOM 2723 N N . ILE A 1 345 ? -8.699 22.748 -11.084 1.00 84.12 345 ILE A N 1
ATOM 2724 C CA . ILE A 1 345 ? -8.142 22.884 -9.726 1.00 84.12 345 ILE A CA 1
ATOM 2725 C C . ILE A 1 345 ? -7.551 21.557 -9.222 1.00 84.12 345 ILE A C 1
ATOM 2727 O O . ILE A 1 345 ? -6.541 21.541 -8.527 1.00 84.12 345 ILE A O 1
ATOM 2731 N N . ARG A 1 346 ? -8.139 20.437 -9.657 1.00 84.44 346 ARG A N 1
ATOM 2732 C CA . ARG A 1 346 ? -7.672 19.080 -9.381 1.00 84.44 346 ARG A CA 1
ATOM 2733 C C . ARG A 1 346 ? -6.284 18.825 -9.964 1.00 84.44 346 ARG A C 1
ATOM 2735 O O . ARG A 1 346 ? -5.425 18.327 -9.246 1.00 84.44 346 ARG A O 1
ATOM 2742 N N . ILE A 1 347 ? -6.063 19.198 -11.226 1.00 83.06 347 ILE A N 1
ATOM 2743 C CA . ILE A 1 347 ? -4.758 19.068 -11.890 1.00 83.06 347 ILE A CA 1
ATOM 2744 C C . ILE A 1 347 ? -3.734 20.020 -11.267 1.00 83.06 347 ILE A C 1
ATOM 2746 O O . ILE A 1 347 ? -2.591 19.629 -11.071 1.00 83.06 347 ILE A O 1
ATOM 2750 N N . GLN A 1 348 ? -4.134 21.228 -10.864 1.00 86.69 348 GLN A N 1
ATOM 2751 C CA . GLN A 1 348 ? -3.231 22.157 -10.175 1.00 86.69 348 GLN A CA 1
ATOM 2752 C C . GLN A 1 348 ? -2.788 21.626 -8.798 1.00 86.69 348 GLN A C 1
ATOM 2754 O O . GLN A 1 348 ? -1.609 21.699 -8.462 1.00 86.69 348 GLN A O 1
ATOM 2759 N N . ILE A 1 349 ? -3.698 21.033 -8.015 1.00 85.31 349 ILE A N 1
ATOM 2760 C CA . ILE A 1 349 ? -3.360 20.379 -6.736 1.00 85.31 349 ILE A CA 1
ATOM 2761 C C . ILE A 1 349 ? -2.487 19.142 -6.969 1.00 85.31 349 ILE A C 1
ATOM 2763 O O . ILE A 1 349 ? -1.529 18.911 -6.233 1.00 85.31 349 ILE A O 1
ATOM 2767 N N . HIS A 1 350 ? -2.798 18.352 -7.998 1.00 85.12 350 HIS A N 1
ATOM 2768 C CA . HIS A 1 350 ? -2.010 17.182 -8.381 1.00 85.12 350 HIS A CA 1
ATOM 2769 C C . HIS A 1 350 ? -0.582 17.567 -8.770 1.00 85.12 350 HIS A C 1
ATOM 2771 O O . HIS A 1 350 ? 0.370 16.986 -8.251 1.00 85.12 350 HIS A O 1
ATOM 2777 N N . ARG A 1 351 ? -0.436 18.609 -9.593 1.00 87.44 351 ARG A N 1
ATOM 2778 C CA . ARG A 1 351 ? 0.841 19.235 -9.930 1.00 87.44 351 ARG A CA 1
ATOM 2779 C C . ARG A 1 351 ? 1.580 19.684 -8.674 1.00 87.44 351 ARG A C 1
ATOM 2781 O O . ARG A 1 351 ? 2.744 19.340 -8.536 1.00 87.44 351 ARG A O 1
ATOM 2788 N N . ALA A 1 352 ? 0.922 20.384 -7.748 1.00 85.38 352 ALA A N 1
ATOM 2789 C CA . ALA A 1 352 ? 1.549 20.825 -6.500 1.00 85.38 352 ALA A CA 1
ATOM 2790 C C . ALA A 1 352 ? 2.061 19.643 -5.664 1.00 85.38 352 ALA A C 1
ATOM 2792 O O . ALA A 1 352 ? 3.184 19.665 -5.163 1.00 85.38 352 ALA A O 1
ATOM 2793 N N . HIS A 1 353 ? 1.258 18.581 -5.554 1.00 82.81 353 HIS A N 1
ATOM 2794 C CA . HIS A 1 353 ? 1.645 17.359 -4.859 1.00 82.81 353 HIS A CA 1
ATOM 2795 C C . HIS A 1 353 ? 2.872 16.710 -5.511 1.00 82.81 353 HIS A C 1
ATOM 2797 O O . HIS A 1 353 ? 3.869 16.461 -4.835 1.00 82.81 353 HIS A O 1
ATOM 2803 N N . TRP A 1 354 ? 2.833 16.482 -6.826 1.00 82.25 354 TRP A N 1
ATOM 2804 C CA . TRP A 1 354 ? 3.935 15.866 -7.562 1.00 82.25 354 TRP A CA 1
ATOM 2805 C C . TRP A 1 354 ? 5.188 16.744 -7.604 1.00 82.25 354 TRP A C 1
ATOM 2807 O O . TRP A 1 354 ? 6.279 16.226 -7.406 1.00 82.25 354 TRP A O 1
ATOM 2817 N N . ALA A 1 355 ? 5.070 18.060 -7.748 1.00 83.50 355 ALA A N 1
ATOM 2818 C CA . ALA A 1 355 ? 6.205 18.981 -7.701 1.00 83.50 355 ALA A CA 1
ATOM 2819 C C . ALA A 1 355 ? 6.905 18.972 -6.331 1.00 83.50 355 ALA A C 1
ATOM 2821 O O . ALA A 1 355 ? 8.133 18.918 -6.247 1.00 83.50 355 ALA A O 1
ATOM 2822 N N . SER A 1 356 ? 6.139 18.954 -5.235 1.00 82.25 356 SER A N 1
ATOM 2823 C CA . SER A 1 356 ? 6.712 18.834 -3.890 1.00 82.25 356 SER A CA 1
ATOM 2824 C C . SER A 1 356 ? 7.311 17.444 -3.647 1.00 82.25 356 SER A C 1
ATOM 2826 O O . SER A 1 356 ? 8.361 17.316 -3.013 1.00 82.25 356 SER A O 1
ATOM 2828 N N . SER A 1 357 ? 6.685 16.387 -4.169 1.00 74.44 357 SER A N 1
ATOM 2829 C CA . SER A 1 357 ? 7.178 15.016 -4.029 1.00 74.44 357 SER A CA 1
ATOM 2830 C C . SER A 1 357 ? 8.418 14.719 -4.883 1.00 74.44 357 SER A C 1
ATOM 2832 O O . SER A 1 357 ? 9.280 13.981 -4.420 1.00 74.44 357 SER A O 1
ATOM 2834 N N . SER A 1 358 ? 8.579 15.290 -6.081 1.00 72.50 358 SER A N 1
ATOM 2835 C CA . SER A 1 358 ? 9.663 14.939 -7.036 1.00 72.50 358 SER A CA 1
ATOM 2836 C C . SER A 1 358 ? 11.047 15.249 -6.496 1.00 72.50 358 SER A C 1
ATOM 2838 O O . SER A 1 358 ? 12.017 14.538 -6.781 1.00 72.50 358 SER A O 1
ATOM 2840 N N . THR A 1 359 ? 11.108 16.311 -5.703 1.00 67.69 359 THR A N 1
ATOM 2841 C CA . THR A 1 359 ? 12.327 16.846 -5.112 1.00 67.69 359 THR A CA 1
ATOM 2842 C C . THR A 1 359 ? 12.619 16.198 -3.761 1.00 67.69 359 THR A C 1
ATOM 2844 O O . THR A 1 359 ? 13.770 15.903 -3.446 1.00 67.69 359 THR A O 1
ATOM 2847 N N . LEU A 1 360 ? 11.584 15.947 -2.953 1.00 70.88 360 LEU A N 1
ATOM 2848 C CA . LEU A 1 360 ? 11.749 15.629 -1.530 1.00 70.88 360 LEU A CA 1
ATOM 2849 C C . LEU A 1 360 ? 11.490 14.158 -1.201 1.00 70.88 360 LEU A C 1
ATOM 2851 O O . LEU A 1 360 ? 12.144 13.601 -0.319 1.00 70.88 360 LEU A O 1
ATOM 2855 N N . PHE A 1 361 ? 10.578 13.525 -1.941 1.00 68.56 361 PHE A N 1
ATOM 2856 C CA . PHE A 1 361 ? 10.186 12.127 -1.780 1.00 68.56 361 PHE A CA 1
ATOM 2857 C C . PHE A 1 361 ? 9.860 11.483 -3.141 1.00 68.56 361 PHE A C 1
ATOM 2859 O O . PHE A 1 361 ? 8.694 11.188 -3.413 1.00 68.56 361 PHE A O 1
ATOM 2866 N N . PRO A 1 362 ? 10.864 11.224 -4.004 1.00 61.53 362 PRO A N 1
ATOM 2867 C CA . PRO A 1 362 ? 10.639 10.712 -5.363 1.00 61.53 362 PRO A CA 1
ATOM 2868 C C . PRO A 1 362 ? 9.797 9.425 -5.421 1.00 61.53 362 PRO A C 1
ATOM 2870 O O . PRO A 1 362 ? 9.065 9.197 -6.382 1.00 61.53 362 PRO A O 1
ATOM 2873 N N . ALA A 1 363 ? 9.843 8.612 -4.361 1.00 58.81 363 ALA A N 1
ATOM 2874 C CA . ALA A 1 363 ? 9.028 7.408 -4.215 1.00 58.81 363 ALA A CA 1
ATOM 2875 C C . ALA A 1 363 ? 7.507 7.676 -4.179 1.00 58.81 363 ALA A C 1
ATOM 2877 O O . ALA A 1 363 ? 6.737 6.775 -4.503 1.00 58.81 363 ALA A O 1
ATOM 2878 N N . LEU A 1 364 ? 7.062 8.888 -3.819 1.00 63.16 364 LEU A N 1
ATOM 2879 C CA . LEU A 1 364 ? 5.641 9.250 -3.736 1.00 63.16 364 LEU A CA 1
ATOM 2880 C C . LEU A 1 364 ? 5.005 9.553 -5.100 1.00 63.16 364 LEU A C 1
ATOM 2882 O O . LEU A 1 364 ? 3.799 9.375 -5.241 1.00 63.16 364 LEU A O 1
ATOM 2886 N N . ILE A 1 365 ? 5.786 9.960 -6.109 1.00 59.44 365 ILE A N 1
ATOM 2887 C CA . ILE A 1 365 ? 5.244 10.252 -7.452 1.00 59.44 365 ILE A CA 1
ATOM 2888 C C . ILE A 1 365 ? 4.843 8.972 -8.170 1.00 59.44 365 ILE A C 1
ATOM 2890 O O . ILE A 1 365 ? 3.772 8.893 -8.765 1.00 59.44 365 ILE A O 1
ATOM 2894 N N . HIS A 1 366 ? 5.703 7.962 -8.082 1.00 55.25 366 HIS A N 1
ATOM 2895 C CA . HIS A 1 366 ? 5.578 6.739 -8.866 1.00 55.25 366 HIS A CA 1
ATOM 2896 C C . HIS A 1 366 ? 5.214 5.511 -8.016 1.00 55.25 366 HIS A C 1
ATOM 2898 O O . HIS A 1 366 ? 5.231 4.404 -8.534 1.00 55.25 366 HIS A O 1
ATOM 2904 N N . ARG A 1 367 ? 4.883 5.692 -6.721 1.00 53.41 367 ARG A N 1
ATOM 2905 C CA . ARG A 1 367 ? 4.708 4.604 -5.733 1.00 53.41 367 ARG A CA 1
ATOM 2906 C C . ARG A 1 367 ? 5.809 3.533 -5.856 1.00 53.41 367 ARG A C 1
ATOM 2908 O O . ARG A 1 367 ? 5.519 2.366 -6.093 1.00 53.41 367 ARG A O 1
ATOM 2915 N N . LEU A 1 368 ? 7.071 3.919 -5.668 1.00 46.88 368 LEU A N 1
ATOM 2916 C CA . LEU A 1 368 ? 8.169 2.945 -5.545 1.00 46.88 368 LEU A CA 1
ATOM 2917 C C . LEU A 1 368 ? 8.157 2.361 -4.111 1.00 46.88 368 LEU A C 1
ATOM 2919 O O . LEU A 1 368 ? 8.085 3.176 -3.183 1.00 46.88 368 LEU A O 1
ATOM 2923 N N . PRO A 1 369 ? 8.269 1.035 -3.845 1.00 48.59 369 PRO A N 1
ATOM 2924 C CA . PRO A 1 369 ? 8.628 -0.072 -4.742 1.00 48.59 369 PRO A CA 1
ATOM 2925 C C . PRO A 1 369 ? 7.638 -1.268 -4.746 1.00 48.59 369 PRO A C 1
ATOM 2927 O O . PRO A 1 369 ? 6.827 -1.428 -3.829 1.00 48.59 369 PRO A O 1
ATOM 2930 N N . VAL A 1 370 ? 7.831 -2.227 -5.657 1.00 46.50 370 VAL A N 1
ATOM 2931 C CA . VAL A 1 370 ? 7.348 -3.615 -5.524 1.00 46.50 370 VAL A CA 1
ATOM 2932 C C . VAL A 1 370 ? 8.504 -4.595 -5.323 1.00 46.50 370 VAL A C 1
ATOM 2934 O O . VAL A 1 370 ? 8.591 -5.651 -5.949 1.00 46.50 370 VAL A O 1
ATOM 2937 N N . THR A 1 371 ? 9.398 -4.293 -4.378 1.00 43.47 371 THR A N 1
ATOM 2938 C CA . THR A 1 371 ? 10.245 -5.350 -3.810 1.00 43.47 371 THR A CA 1
ATOM 2939 C C . THR A 1 371 ? 9.335 -6.370 -3.122 1.00 43.47 371 THR A C 1
ATOM 2941 O O . THR A 1 371 ? 8.714 -6.081 -2.103 1.00 43.47 371 THR A O 1
ATOM 2944 N N . GLY A 1 372 ? 9.222 -7.562 -3.712 1.00 50.69 372 GLY A N 1
ATOM 2945 C CA . GLY A 1 372 ? 8.292 -8.597 -3.253 1.00 50.69 372 GLY A CA 1
ATOM 2946 C C . GLY A 1 372 ? 6.912 -8.564 -3.917 1.00 50.69 372 GLY A C 1
ATOM 2947 O O . GLY A 1 372 ? 5.950 -9.021 -3.300 1.00 50.69 372 GLY A O 1
ATOM 2948 N N . CYS A 1 373 ? 6.794 -8.052 -5.153 1.00 64.88 373 CYS A N 1
ATOM 2949 C CA . CYS A 1 373 ? 5.588 -8.263 -5.962 1.00 64.88 373 CYS A CA 1
ATOM 2950 C C . CYS A 1 373 ? 5.274 -9.763 -6.025 1.00 64.88 373 CYS A C 1
ATOM 2952 O O . CYS A 1 373 ? 6.162 -10.535 -6.395 1.00 64.88 373 CYS A O 1
ATOM 2954 N N . PRO A 1 374 ? 4.053 -10.205 -5.672 1.00 76.50 374 PRO A N 1
ATOM 2955 C CA . PRO A 1 374 ? 3.694 -11.609 -5.798 1.00 76.50 374 PRO A CA 1
ATOM 2956 C C . PRO A 1 374 ? 3.890 -12.089 -7.240 1.00 76.50 374 PRO A C 1
ATOM 2958 O O . PRO A 1 374 ? 3.436 -11.413 -8.163 1.00 76.50 374 PRO A O 1
ATOM 2961 N N . GLU A 1 375 ? 4.462 -13.282 -7.439 1.00 82.44 375 GLU A N 1
ATOM 2962 C CA . GLU A 1 375 ? 4.687 -13.852 -8.783 1.00 82.44 375 GLU A CA 1
ATOM 2963 C C . GLU A 1 375 ? 3.406 -13.928 -9.622 1.00 82.44 375 GLU A C 1
ATOM 2965 O O . GLU A 1 375 ? 3.440 -13.819 -10.845 1.00 82.44 375 GLU A O 1
ATOM 2970 N N . ARG A 1 376 ? 2.245 -14.043 -8.962 1.00 85.81 376 ARG A N 1
ATOM 2971 C CA . ARG A 1 376 ? 0.935 -13.986 -9.622 1.00 85.81 376 ARG A CA 1
ATOM 2972 C C . ARG A 1 376 ? 0.665 -12.655 -10.340 1.00 85.81 376 ARG A C 1
ATOM 2974 O O . ARG A 1 376 ? -0.044 -12.648 -11.340 1.00 85.81 376 ARG A O 1
ATOM 2981 N N . ARG A 1 377 ? 1.205 -11.539 -9.833 1.00 85.62 377 ARG A N 1
ATOM 2982 C CA . ARG A 1 377 ? 1.041 -10.189 -10.397 1.00 85.62 377 ARG A CA 1
ATOM 2983 C C . ARG A 1 377 ? 2.163 -9.839 -11.361 1.00 85.62 377 ARG A C 1
ATOM 2985 O O . ARG A 1 377 ? 1.878 -9.338 -12.438 1.00 85.62 377 ARG A O 1
ATOM 2992 N N . ALA A 1 378 ? 3.408 -10.155 -11.020 1.00 90.81 378 ALA A N 1
ATOM 2993 C CA . ALA A 1 378 ? 4.551 -9.908 -11.890 1.00 90.81 378 ALA A CA 1
ATOM 2994 C C . ALA A 1 378 ? 5.559 -11.049 -11.777 1.00 90.81 378 ALA A C 1
ATOM 2996 O O . ALA A 1 378 ? 6.026 -11.357 -10.683 1.00 90.81 378 ALA A O 1
ATOM 2997 N N . ARG A 1 379 ? 5.917 -11.661 -12.907 1.00 93.00 379 ARG A N 1
ATOM 2998 C CA . ARG A 1 379 ? 6.913 -12.737 -12.949 1.00 93.00 379 ARG A CA 1
ATOM 2999 C C . ARG A 1 379 ? 8.157 -12.246 -13.661 1.00 93.00 379 ARG A C 1
ATOM 3001 O O . ARG A 1 379 ? 8.075 -11.845 -14.820 1.00 93.00 379 ARG A O 1
ATOM 3008 N N . ARG A 1 380 ? 9.294 -12.301 -12.969 1.00 92.44 380 ARG A N 1
ATOM 3009 C CA . ARG A 1 380 ? 10.588 -11.938 -13.544 1.00 92.44 380 ARG A CA 1
ATOM 3010 C C . ARG A 1 380 ? 10.974 -12.914 -14.660 1.00 92.44 380 ARG A C 1
ATOM 3012 O O . ARG A 1 380 ? 10.812 -14.124 -14.516 1.00 92.44 380 ARG A O 1
ATOM 3019 N N . ILE A 1 381 ? 11.513 -12.367 -15.738 1.00 92.44 381 ILE A N 1
ATOM 3020 C CA . ILE A 1 381 ? 12.102 -13.050 -16.891 1.00 92.44 381 ILE A CA 1
ATOM 3021 C C . ILE A 1 381 ? 13.462 -12.406 -17.218 1.00 92.44 381 ILE A C 1
ATOM 3023 O O . ILE A 1 381 ? 13.784 -11.337 -16.687 1.00 92.44 381 ILE A O 1
ATOM 3027 N N . GLY A 1 382 ? 14.245 -13.056 -18.080 1.00 85.75 382 GLY A N 1
ATOM 3028 C CA . GLY A 1 382 ? 15.623 -12.664 -18.389 1.00 85.75 382 GLY A CA 1
ATOM 3029 C C . GLY A 1 382 ? 16.632 -13.252 -17.396 1.00 85.75 382 GLY A C 1
ATOM 3030 O O . GLY A 1 382 ? 16.383 -13.319 -16.187 1.00 85.75 382 GLY A O 1
ATOM 3031 N N . SER A 1 383 ? 17.754 -13.744 -17.923 1.00 79.75 383 SER A N 1
ATOM 3032 C CA . SER A 1 383 ? 18.856 -14.319 -17.143 1.00 79.75 383 SER A CA 1
ATOM 3033 C C . SER A 1 383 ? 19.904 -13.253 -16.808 1.00 79.75 383 SER A C 1
ATOM 3035 O O . SER A 1 383 ? 20.127 -12.974 -15.627 1.00 79.75 383 SER A O 1
ATOM 3037 N N . SER A 1 384 ? 20.506 -12.640 -17.833 1.00 84.62 384 SER A N 1
ATOM 3038 C CA . SER A 1 384 ? 21.496 -11.555 -17.729 1.00 84.62 384 SER A CA 1
ATOM 3039 C C . SER A 1 384 ? 20.864 -10.162 -17.624 1.00 84.62 384 SER A C 1
ATOM 3041 O O . SER A 1 384 ? 21.422 -9.304 -16.943 1.00 84.62 384 SER A O 1
ATOM 3043 N N . TRP A 1 385 ? 19.674 -9.960 -18.194 1.00 91.94 385 TRP A N 1
ATOM 3044 C CA . TRP A 1 385 ? 18.829 -8.781 -17.973 1.00 91.94 385 TRP A CA 1
ATOM 3045 C C . TRP A 1 385 ? 17.594 -9.128 -17.149 1.00 91.94 385 TRP A C 1
ATOM 3047 O O . TRP A 1 385 ? 17.377 -10.271 -16.736 1.00 91.94 385 TRP A O 1
ATOM 3057 N N . LYS A 1 386 ? 16.782 -8.114 -16.857 1.00 92.81 386 LYS A N 1
ATOM 3058 C CA . LYS A 1 386 ? 15.570 -8.262 -16.062 1.00 92.81 386 LYS A CA 1
ATOM 3059 C C . LYS A 1 386 ? 14.400 -7.624 -16.799 1.00 92.81 386 LYS A C 1
ATOM 3061 O O . LYS A 1 386 ? 14.465 -6.481 -17.231 1.00 92.81 386 LYS A O 1
ATOM 3066 N N . ALA A 1 387 ? 13.306 -8.360 -16.889 1.00 95.31 387 ALA A N 1
ATOM 3067 C CA . ALA A 1 387 ? 12.001 -7.834 -17.261 1.00 95.31 387 ALA A CA 1
ATOM 3068 C C . ALA A 1 387 ? 10.914 -8.591 -16.489 1.00 95.31 387 ALA A C 1
ATOM 3070 O O . ALA A 1 387 ? 11.192 -9.601 -15.838 1.00 95.31 387 ALA A O 1
ATOM 3071 N N . TYR A 1 388 ? 9.678 -8.106 -16.527 1.00 95.06 388 TYR A N 1
ATOM 3072 C CA . TYR A 1 388 ? 8.561 -8.670 -15.777 1.00 95.06 388 TYR A CA 1
ATOM 3073 C C . TYR A 1 388 ? 7.327 -8.837 -16.655 1.00 95.06 388 TYR A C 1
ATOM 3075 O O . TYR A 1 388 ? 6.858 -7.887 -17.275 1.00 95.06 388 TYR A O 1
ATOM 3083 N N . VAL A 1 389 ? 6.764 -10.044 -16.659 1.00 96.19 389 VAL A N 1
ATOM 3084 C CA . VAL A 1 389 ? 5.491 -10.347 -17.325 1.00 96.19 389 VAL A CA 1
ATOM 3085 C C . VAL A 1 389 ? 4.334 -10.001 -16.401 1.00 96.19 389 VAL A C 1
ATOM 3087 O O . VAL A 1 389 ? 4.362 -10.371 -15.225 1.00 96.19 389 VAL A O 1
ATOM 3090 N N . ILE A 1 390 ? 3.314 -9.327 -16.933 1.00 94.19 390 ILE A N 1
ATOM 3091 C CA . ILE A 1 390 ? 2.174 -8.806 -16.175 1.00 94.19 390 ILE A CA 1
ATOM 3092 C C . ILE A 1 390 ? 0.861 -9.184 -16.894 1.00 94.19 390 ILE A C 1
ATOM 3094 O O . ILE A 1 390 ? 0.674 -8.794 -18.051 1.00 94.19 390 ILE A O 1
ATOM 3098 N N . PRO A 1 391 ? -0.067 -9.914 -16.238 1.00 90.19 391 PRO A N 1
ATOM 3099 C CA . PRO A 1 391 ? 0.111 -10.582 -14.950 1.00 90.19 391 PRO A CA 1
ATOM 3100 C C . PRO A 1 391 ? 1.107 -11.750 -15.055 1.00 90.19 391 PRO A C 1
ATOM 3102 O O . PRO A 1 391 ? 1.171 -12.441 -16.073 1.00 90.19 391 PRO A O 1
ATOM 3105 N N . GLY A 1 392 ? 1.866 -12.006 -13.989 1.00 87.12 392 GLY A N 1
ATOM 3106 C CA . GLY A 1 392 ? 2.984 -12.961 -14.000 1.00 87.12 392 GLY A CA 1
ATOM 3107 C C . GLY A 1 392 ? 2.624 -14.424 -14.287 1.00 87.12 392 GLY A C 1
ATOM 3108 O O . GLY A 1 392 ? 3.489 -15.202 -14.694 1.00 87.12 392 GLY A O 1
ATOM 3109 N N . THR A 1 393 ? 1.347 -14.796 -14.171 1.00 88.12 393 THR A N 1
ATOM 3110 C CA . THR A 1 393 ? 0.830 -16.123 -14.551 1.00 88.12 393 THR A CA 1
ATOM 3111 C C . THR A 1 393 ? 0.744 -16.345 -16.065 1.00 88.12 393 THR A C 1
ATOM 3113 O O . THR A 1 393 ? 0.627 -17.491 -16.512 1.00 88.12 393 THR A O 1
ATOM 3116 N N . ARG A 1 394 ? 0.809 -15.285 -16.882 1.00 89.75 394 ARG A N 1
ATOM 3117 C CA . ARG A 1 394 ? 0.750 -15.403 -18.343 1.00 89.75 394 ARG A CA 1
ATOM 3118 C C . ARG A 1 394 ? 2.033 -16.035 -18.884 1.00 89.75 394 ARG A C 1
ATOM 3120 O O . ARG A 1 394 ? 3.157 -15.684 -18.511 1.00 89.75 394 ARG A O 1
ATOM 3127 N N . ARG A 1 395 ? 1.856 -16.977 -19.811 1.00 90.38 395 ARG A N 1
ATOM 3128 C CA . ARG A 1 395 ? 2.939 -17.510 -20.645 1.00 90.38 395 ARG A CA 1
ATOM 3129 C C . ARG A 1 395 ? 2.951 -16.727 -21.951 1.00 90.38 395 ARG A C 1
ATOM 3131 O O . ARG A 1 395 ? 1.969 -16.796 -22.681 1.00 90.38 395 ARG A O 1
ATOM 3138 N N . ILE A 1 396 ? 4.045 -16.020 -22.227 1.00 90.88 396 ILE A N 1
ATOM 3139 C CA . ILE A 1 396 ? 4.171 -15.111 -23.378 1.00 90.88 396 ILE A CA 1
ATOM 3140 C C . ILE A 1 396 ? 3.874 -15.835 -24.701 1.00 90.88 396 ILE A C 1
ATOM 3142 O O . ILE A 1 396 ? 3.062 -15.354 -25.480 1.00 90.88 396 ILE A O 1
ATOM 3146 N N . GLY A 1 397 ? 4.400 -17.048 -24.899 1.00 86.62 397 GLY A N 1
ATOM 3147 C CA . GLY A 1 397 ? 4.147 -17.827 -26.119 1.00 86.62 397 GLY A CA 1
ATOM 3148 C C . GLY A 1 397 ? 2.678 -18.194 -26.383 1.00 86.62 397 GLY A C 1
ATOM 3149 O O . GLY A 1 397 ? 2.339 -18.548 -27.503 1.00 86.62 397 GLY A O 1
ATOM 3150 N N . LYS A 1 398 ? 1.764 -18.067 -25.402 1.00 88.69 398 LYS A N 1
ATOM 3151 C CA . LYS A 1 398 ? 0.316 -18.268 -25.633 1.00 88.69 398 LYS A CA 1
ATOM 3152 C C . LYS A 1 398 ? -0.352 -17.122 -26.406 1.00 88.69 398 LYS A C 1
ATOM 3154 O O . LYS A 1 398 ? -1.521 -17.248 -26.755 1.00 88.69 398 LYS A O 1
ATOM 3159 N N . ILE A 1 399 ? 0.353 -16.012 -26.626 1.00 88.88 399 ILE A N 1
ATOM 3160 C CA . ILE A 1 399 ? -0.128 -14.877 -27.428 1.00 88.88 399 ILE A CA 1
ATOM 3161 C C . ILE A 1 399 ? -0.090 -15.227 -28.923 1.00 88.88 399 ILE A C 1
ATOM 3163 O O . ILE A 1 399 ? -0.951 -14.778 -29.680 1.00 88.88 399 ILE A O 1
ATOM 3167 N N . ALA A 1 400 ? 0.879 -16.054 -29.330 1.00 88.94 400 ALA A N 1
ATOM 3168 C CA . ALA A 1 400 ? 1.157 -16.369 -30.722 1.00 88.94 400 ALA A CA 1
ATOM 3169 C C . ALA A 1 400 ? -0.071 -16.940 -31.448 1.00 88.94 400 ALA A C 1
ATOM 3171 O O . ALA A 1 400 ? -0.667 -17.927 -31.014 1.00 88.94 400 ALA A O 1
ATOM 3172 N N . GLY A 1 401 ? -0.449 -16.300 -32.556 1.00 81.31 401 GLY A N 1
ATOM 3173 C CA . GLY A 1 401 ? -1.541 -16.742 -33.426 1.00 81.31 401 GLY A CA 1
ATOM 3174 C C . GLY A 1 401 ? -2.947 -16.507 -32.869 1.00 81.31 401 GLY A C 1
ATOM 3175 O O . GLY A 1 401 ? -3.921 -16.850 -33.535 1.00 81.31 401 GLY A O 1
ATOM 3176 N N . LYS A 1 402 ? -3.086 -15.918 -31.672 1.00 89.81 402 LYS A N 1
ATOM 3177 C CA . LYS A 1 402 ? -4.389 -15.572 -31.101 1.00 89.81 402 LYS A CA 1
ATOM 3178 C C . LYS A 1 402 ? -4.878 -14.217 -31.647 1.00 89.81 402 LYS A C 1
ATOM 3180 O O . LYS A 1 402 ? -4.246 -13.201 -31.351 1.00 89.81 402 LYS A O 1
ATOM 3185 N N . PRO A 1 403 ? -6.013 -14.162 -32.373 1.00 86.12 403 PRO A N 1
ATOM 3186 C CA . PRO A 1 403 ? -6.565 -12.902 -32.869 1.00 86.12 403 PRO A CA 1
ATOM 3187 C C . PRO A 1 403 ? -6.830 -11.914 -31.729 1.00 86.12 403 PRO A C 1
ATOM 3189 O O . PRO A 1 403 ? -7.318 -12.307 -30.667 1.00 86.12 403 PRO A O 1
ATOM 3192 N N . GLY A 1 404 ? -6.481 -10.642 -31.937 1.00 86.38 404 GLY A N 1
ATOM 3193 C CA . GLY A 1 404 ? -6.662 -9.582 -30.940 1.00 86.38 404 GLY A CA 1
ATOM 3194 C C . GLY A 1 404 ? -5.761 -9.688 -29.702 1.00 86.38 404 GLY A C 1
ATOM 3195 O O . GLY A 1 404 ? -5.967 -8.943 -28.746 1.00 86.38 404 GLY A O 1
ATOM 3196 N N . ALA A 1 405 ? -4.775 -10.593 -29.682 1.00 94.75 405 ALA A N 1
ATOM 3197 C CA . ALA A 1 405 ? -3.803 -10.692 -28.596 1.00 94.75 405 ALA A CA 1
ATOM 3198 C C . ALA A 1 405 ? -2.470 -10.030 -28.965 1.00 94.75 405 ALA A C 1
ATOM 3200 O O . ALA A 1 405 ? -1.984 -10.200 -30.084 1.00 94.75 405 ALA A O 1
ATOM 3201 N N . CYS A 1 406 ? -1.850 -9.331 -28.012 1.00 96.69 406 CYS A N 1
ATOM 3202 C CA . CYS A 1 406 ? -0.542 -8.709 -28.203 1.00 96.69 406 CYS A CA 1
ATOM 3203 C C . CYS A 1 406 ? 0.348 -8.731 -26.955 1.00 96.69 406 CYS A C 1
ATOM 3205 O O . CYS A 1 406 ? -0.123 -8.718 -25.812 1.00 96.69 406 CYS A O 1
ATOM 3207 N N . ALA A 1 407 ? 1.660 -8.715 -27.188 1.00 97.94 407 ALA A N 1
ATOM 3208 C CA . ALA A 1 407 ? 2.672 -8.447 -26.177 1.00 97.94 407 ALA A CA 1
ATOM 3209 C C . ALA A 1 407 ? 3.083 -6.972 -26.254 1.00 97.94 407 ALA A C 1
ATOM 3211 O O . ALA A 1 407 ? 3.474 -6.489 -27.313 1.00 97.94 407 ALA A O 1
ATOM 3212 N N . ILE A 1 408 ? 3.015 -6.255 -25.137 1.00 98.50 408 ILE A N 1
ATOM 3213 C CA . ILE A 1 408 ? 3.455 -4.861 -25.045 1.00 98.50 408 ILE A CA 1
ATOM 3214 C C . ILE A 1 408 ? 4.745 -4.835 -24.240 1.00 98.50 408 ILE A C 1
ATOM 3216 O O . ILE A 1 408 ? 4.722 -5.075 -23.031 1.00 98.50 408 ILE A O 1
ATOM 3220 N N . ILE A 1 409 ? 5.864 -4.550 -24.898 1.00 98.62 409 ILE A N 1
ATOM 3221 C CA . ILE A 1 409 ? 7.146 -4.357 -24.223 1.00 98.62 409 ILE A CA 1
ATOM 3222 C C . ILE A 1 409 ? 7.186 -2.925 -23.718 1.00 98.62 409 ILE A C 1
ATOM 3224 O O . ILE A 1 409 ? 7.089 -1.987 -24.508 1.00 98.62 409 ILE A O 1
ATOM 3228 N N . TYR A 1 410 ? 7.278 -2.775 -22.399 1.00 98.44 410 TYR A N 1
ATOM 3229 C CA . TYR A 1 410 ? 7.105 -1.492 -21.737 1.00 98.44 410 TYR A CA 1
ATOM 3230 C C . TYR A 1 410 ? 8.413 -0.978 -21.127 1.00 98.44 410 TYR A C 1
ATOM 3232 O O . TYR A 1 410 ? 8.995 -1.662 -20.288 1.00 98.44 410 TYR A O 1
ATOM 3240 N N . ALA A 1 411 ? 8.848 0.233 -21.482 1.00 97.81 411 ALA A N 1
ATOM 3241 C CA . ALA A 1 411 ? 9.940 0.940 -20.806 1.00 97.81 411 ALA A CA 1
ATOM 3242 C C . ALA A 1 411 ? 9.383 2.054 -19.915 1.00 97.81 411 ALA A C 1
ATOM 3244 O O . ALA A 1 411 ? 8.643 2.919 -20.384 1.00 97.81 411 ALA A O 1
ATOM 3245 N N . HIS A 1 412 ? 9.751 2.050 -18.634 1.00 94.94 412 HIS A N 1
ATOM 3246 C CA . HIS A 1 412 ? 9.286 3.067 -17.694 1.00 94.94 412 HIS A CA 1
ATOM 3247 C C . HIS A 1 412 ? 9.994 4.417 -17.868 1.00 94.94 412 HIS A C 1
ATOM 3249 O O . HIS A 1 412 ? 11.081 4.490 -18.424 1.00 94.94 412 HIS A O 1
ATOM 3255 N N . GLY A 1 413 ? 9.375 5.494 -17.385 1.00 92.06 413 GLY A N 1
ATOM 3256 C CA . GLY A 1 413 ? 9.977 6.824 -17.305 1.00 92.06 413 GLY A CA 1
ATOM 3257 C C . GLY A 1 413 ? 10.923 7.009 -16.114 1.00 92.06 413 GLY A C 1
ATOM 3258 O O . GLY A 1 413 ? 11.488 6.059 -15.580 1.00 92.06 413 GLY A O 1
ATOM 3259 N N . GLY A 1 414 ? 11.087 8.258 -15.666 1.00 89.19 414 GLY A N 1
ATOM 3260 C CA . GLY A 1 414 ? 11.954 8.608 -14.527 1.00 89.19 414 GLY A CA 1
ATOM 3261 C C . GLY A 1 414 ? 13.324 9.177 -14.913 1.00 89.19 414 GLY A C 1
ATOM 3262 O O . GLY A 1 414 ? 14.249 9.172 -14.100 1.00 89.19 414 GLY A O 1
ATOM 3263 N N . GLY A 1 415 ? 13.456 9.685 -16.144 1.00 90.69 415 GLY A N 1
ATOM 3264 C CA . GLY A 1 415 ? 14.657 10.387 -16.609 1.00 90.69 415 GLY A CA 1
ATOM 3265 C C . GLY A 1 415 ? 15.893 9.491 -16.721 1.00 90.69 415 GLY A C 1
ATOM 3266 O O . GLY A 1 415 ? 16.995 9.969 -16.472 1.00 90.69 415 GLY A O 1
ATOM 3267 N N . TYR A 1 416 ? 15.709 8.188 -16.974 1.00 93.38 416 TYR A N 1
ATOM 3268 C CA . TYR A 1 416 ? 16.738 7.128 -16.950 1.00 93.38 416 TYR A CA 1
ATOM 3269 C C . TYR A 1 416 ? 17.451 6.909 -15.603 1.00 93.38 416 TYR A C 1
ATOM 3271 O O . TYR A 1 416 ? 18.114 5.897 -15.414 1.00 93.38 416 TYR A O 1
ATOM 3279 N N . ALA A 1 417 ? 17.287 7.811 -14.636 1.00 88.75 417 ALA A N 1
ATOM 3280 C CA . ALA A 1 417 ? 17.979 7.790 -13.350 1.00 88.75 417 ALA A CA 1
ATOM 3281 C C . ALA A 1 417 ? 17.091 7.342 -12.178 1.00 88.75 417 ALA A C 1
ATOM 3283 O O . ALA A 1 417 ? 17.547 7.298 -11.035 1.00 88.75 417 ALA A O 1
ATOM 3284 N N . ARG A 1 418 ? 15.798 7.097 -12.420 1.00 86.06 418 ARG A N 1
ATOM 3285 C CA . ARG A 1 418 ? 14.806 6.698 -11.412 1.00 86.06 418 ARG A CA 1
ATOM 3286 C C . ARG A 1 418 ? 13.788 5.747 -12.043 1.00 86.06 418 ARG A C 1
ATOM 3288 O O . ARG A 1 418 ? 13.536 5.836 -13.238 1.00 86.06 418 ARG A O 1
ATOM 3295 N N . GLY A 1 419 ? 13.161 4.908 -11.221 1.00 85.56 419 GLY A N 1
ATOM 3296 C CA . GLY A 1 419 ? 12.086 4.001 -11.634 1.00 85.56 419 GLY A CA 1
ATOM 3297 C C . GLY A 1 419 ? 12.426 2.527 -11.409 1.00 85.56 419 GLY A C 1
ATOM 3298 O O . GLY A 1 419 ? 13.526 2.207 -10.970 1.00 85.56 419 GLY A O 1
ATOM 3299 N N . GLU A 1 420 ? 11.444 1.664 -11.655 1.00 88.25 420 GLU A N 1
ATOM 3300 C CA . GLU A 1 420 ? 11.569 0.200 -11.680 1.00 88.25 420 GLU A CA 1
ATOM 3301 C C . GLU A 1 420 ? 10.499 -0.363 -12.631 1.00 88.25 420 GLU A C 1
ATOM 3303 O O . GLU A 1 420 ? 9.448 0.255 -12.831 1.00 88.25 420 GLU A O 1
ATOM 3308 N N . ALA A 1 421 ? 10.684 -1.572 -13.160 1.00 89.94 421 ALA A N 1
ATOM 3309 C CA . ALA A 1 421 ? 9.766 -2.155 -14.143 1.00 89.94 421 ALA A CA 1
ATOM 3310 C C . ALA A 1 421 ? 8.330 -2.323 -13.622 1.00 89.94 421 ALA A C 1
ATOM 3312 O O . ALA A 1 421 ? 7.362 -2.258 -14.382 1.00 89.94 421 ALA A O 1
ATOM 3313 N N . CYS A 1 422 ? 8.163 -2.549 -12.320 1.00 88.69 422 CYS A N 1
ATOM 3314 C CA . CYS A 1 422 ? 6.859 -2.806 -11.710 1.00 88.69 422 CYS A CA 1
ATOM 3315 C C . CYS A 1 422 ? 6.121 -1.541 -11.227 1.00 88.69 422 CYS A C 1
ATOM 3317 O O . CYS A 1 422 ? 5.008 -1.662 -10.708 1.00 88.69 422 CYS A O 1
ATOM 3319 N N . MET A 1 423 ? 6.672 -0.333 -11.415 1.00 84.94 423 MET A N 1
ATOM 3320 C CA . MET A 1 423 ? 6.092 0.905 -10.859 1.00 84.94 423 MET A CA 1
ATOM 3321 C C . MET A 1 423 ? 4.682 1.232 -11.382 1.00 84.94 423 MET A C 1
ATOM 3323 O O . MET A 1 423 ? 3.902 1.905 -10.709 1.00 84.94 423 MET A O 1
ATOM 3327 N N . TYR A 1 424 ? 4.315 0.717 -12.560 1.00 88.19 424 TYR A N 1
ATOM 3328 C CA . TYR A 1 424 ? 3.037 1.005 -13.221 1.00 88.19 424 TYR A CA 1
ATOM 3329 C C . TYR A 1 424 ? 2.077 -0.187 -13.307 1.00 88.19 424 TYR A C 1
ATOM 3331 O O . TYR A 1 424 ? 1.118 -0.146 -14.080 1.00 88.19 424 TYR A O 1
ATOM 3339 N N . LEU A 1 425 ? 2.266 -1.217 -12.470 1.00 88.62 425 LEU A N 1
ATOM 3340 C CA . LEU A 1 425 ? 1.413 -2.417 -12.446 1.00 88.62 425 LEU A CA 1
ATOM 3341 C C . LEU A 1 425 ? -0.086 -2.102 -12.427 1.00 88.62 425 LEU A C 1
ATOM 3343 O O . LEU A 1 425 ? -0.849 -2.680 -13.193 1.00 88.62 425 LEU A O 1
ATOM 3347 N N . ASN A 1 426 ? -0.511 -1.151 -11.593 1.00 87.44 426 ASN A N 1
ATOM 3348 C CA . ASN A 1 426 ? -1.930 -0.815 -11.462 1.00 87.44 426 ASN A CA 1
ATOM 3349 C C . ASN A 1 426 ? -2.502 -0.175 -12.744 1.00 87.44 426 ASN A C 1
ATOM 3351 O O . ASN A 1 426 ? -3.680 -0.356 -13.045 1.00 87.44 426 ASN A O 1
ATOM 3355 N N . TYR A 1 427 ? -1.692 0.569 -13.508 1.00 90.81 427 TYR A N 1
ATOM 3356 C CA . TYR A 1 427 ? -2.120 1.148 -14.786 1.00 90.81 427 TYR A CA 1
ATOM 3357 C C . TYR A 1 427 ? -2.179 0.082 -15.882 1.00 90.81 427 TYR A C 1
ATOM 3359 O O . TYR A 1 427 ? -3.153 0.033 -16.629 1.00 90.81 427 TYR A O 1
ATOM 3367 N N . MET A 1 428 ? -1.201 -0.825 -15.909 1.00 94.00 428 MET A N 1
ATOM 3368 C CA . MET A 1 428 ? -1.174 -1.964 -16.828 1.00 94.00 428 MET A CA 1
ATOM 3369 C C . MET A 1 428 ? -2.364 -2.904 -16.605 1.00 94.00 428 MET A C 1
ATOM 3371 O O . MET A 1 428 ? -3.093 -3.197 -17.549 1.00 94.00 428 MET A O 1
ATOM 3375 N N . GLU A 1 429 ? -2.637 -3.299 -15.357 1.00 92.44 429 GLU A N 1
ATOM 3376 C CA . GLU A 1 429 ? -3.796 -4.131 -14.995 1.00 92.44 429 GLU A CA 1
ATOM 3377 C C . GLU A 1 429 ? -5.124 -3.439 -15.359 1.00 92.44 429 GLU A C 1
ATOM 3379 O O . GLU A 1 429 ? -6.046 -4.079 -15.871 1.00 92.44 429 GLU A O 1
ATOM 3384 N N . ARG A 1 430 ? -5.217 -2.114 -15.170 1.00 93.94 430 ARG A N 1
ATOM 3385 C CA . ARG A 1 430 ? -6.378 -1.312 -15.591 1.00 93.94 430 ARG A CA 1
ATOM 3386 C C . ARG A 1 430 ? -6.570 -1.346 -17.105 1.00 93.94 430 ARG A C 1
ATOM 3388 O O . ARG A 1 430 ? -7.699 -1.536 -17.563 1.00 93.94 430 ARG A O 1
ATOM 3395 N N . TRP A 1 431 ? -5.501 -1.160 -17.878 1.00 96.50 431 TRP A N 1
ATOM 3396 C CA . TRP A 1 431 ? -5.564 -1.239 -19.334 1.00 96.50 431 TRP A CA 1
ATOM 3397 C C . TRP A 1 431 ? -5.967 -2.636 -19.798 1.00 96.50 431 TRP A C 1
ATOM 3399 O O . TRP A 1 431 ? -6.890 -2.749 -20.597 1.00 96.50 431 TRP A O 1
ATOM 3409 N N . GLN A 1 432 ? -5.380 -3.697 -19.240 1.00 95.50 432 GLN A N 1
ATOM 3410 C CA . GLN A 1 432 ? -5.758 -5.086 -19.535 1.00 95.50 432 GLN A CA 1
ATOM 3411 C C . GLN A 1 432 ? -7.241 -5.355 -19.255 1.00 95.50 432 GLN A C 1
ATOM 3413 O O . GLN A 1 432 ? -7.954 -5.911 -20.093 1.00 95.50 432 GLN A O 1
ATOM 3418 N N . ALA A 1 433 ? -7.733 -4.920 -18.093 1.00 94.94 433 ALA A N 1
ATOM 3419 C CA . ALA A 1 433 ? -9.126 -5.102 -17.705 1.00 94.94 433 ALA A CA 1
ATOM 3420 C C . ALA A 1 433 ? -10.101 -4.344 -18.620 1.00 94.94 433 ALA A C 1
ATOM 3422 O O . ALA A 1 433 ? -11.195 -4.835 -18.884 1.00 94.94 433 ALA A O 1
ATOM 3423 N N . LYS A 1 434 ? -9.733 -3.157 -19.115 1.00 96.12 434 LYS A N 1
ATOM 3424 C CA . LYS A 1 434 ? -10.574 -2.400 -20.053 1.00 96.12 434 LYS A CA 1
ATOM 3425 C C . LYS A 1 434 ? -10.500 -2.944 -21.480 1.00 96.12 434 LYS A C 1
ATOM 3427 O O . LYS A 1 434 ? -11.544 -3.134 -22.090 1.00 96.12 434 LYS A O 1
ATOM 3432 N N . ALA A 1 435 ? -9.303 -3.236 -21.980 1.00 95.12 435 ALA A N 1
ATOM 3433 C CA . ALA A 1 435 ? -9.094 -3.745 -23.332 1.00 95.12 435 ALA A CA 1
ATOM 3434 C C . ALA A 1 435 ? -9.725 -5.130 -23.533 1.00 95.12 435 ALA A C 1
ATOM 3436 O O . ALA A 1 435 ? -10.337 -5.378 -24.567 1.00 95.12 435 ALA A O 1
ATOM 3437 N N . SER A 1 436 ? -9.690 -5.997 -22.512 1.00 93.62 436 SER A N 1
ATOM 3438 C CA . SER A 1 436 ? -10.330 -7.321 -22.584 1.00 93.62 436 SER A CA 1
ATOM 3439 C C . SER A 1 436 ? -11.842 -7.250 -22.822 1.00 93.62 436 SER A C 1
ATOM 3441 O O . SER A 1 436 ? -12.392 -8.116 -23.497 1.00 93.62 436 SER A O 1
ATOM 3443 N N . LYS A 1 437 ? -12.515 -6.189 -22.351 1.00 93.56 437 LYS A N 1
ATOM 3444 C CA . LYS A 1 437 ? -13.941 -5.941 -22.640 1.00 93.56 437 LYS A CA 1
ATOM 3445 C C . LYS A 1 437 ? -14.200 -5.565 -24.100 1.00 93.56 437 LYS A C 1
ATOM 3447 O O . LYS A 1 437 ? -15.335 -5.661 -24.546 1.00 93.56 437 LYS A O 1
ATOM 3452 N N . LEU A 1 438 ? -13.163 -5.139 -24.817 1.00 91.69 438 LEU A N 1
ATOM 3453 C CA . LEU A 1 438 ? -13.185 -4.805 -26.241 1.00 91.69 438 LEU A CA 1
ATOM 3454 C C . LEU A 1 438 ? -12.642 -5.953 -27.110 1.00 91.69 438 LEU A C 1
ATOM 3456 O O . LEU A 1 438 ? -12.391 -5.755 -28.292 1.00 91.69 438 LEU A O 1
ATOM 3460 N N . GLY A 1 439 ? -12.420 -7.140 -26.534 1.00 91.75 439 GLY A N 1
ATOM 3461 C CA . GLY A 1 439 ? -11.853 -8.287 -27.249 1.00 91.75 439 GLY A CA 1
ATOM 3462 C C . GLY A 1 439 ? -10.334 -8.233 -27.449 1.00 91.75 439 GLY A C 1
ATOM 3463 O O . GLY A 1 439 ? -9.787 -9.117 -28.101 1.00 91.75 439 GLY A O 1
ATOM 3464 N N . LEU A 1 440 ? -9.643 -7.246 -26.867 1.00 94.25 440 LEU A N 1
ATOM 3465 C CA . LEU A 1 440 ? -8.188 -7.110 -26.945 1.00 94.25 440 LEU A CA 1
ATOM 3466 C C . LEU A 1 440 ? -7.510 -7.758 -25.733 1.00 94.25 440 LEU A C 1
ATOM 3468 O O . LEU A 1 440 ? -7.717 -7.354 -24.585 1.00 94.25 440 LEU A O 1
ATOM 3472 N N . GLU A 1 441 ? -6.650 -8.745 -25.974 1.00 94.62 441 GLU A N 1
ATOM 3473 C CA . GLU A 1 441 ? -5.860 -9.397 -24.931 1.00 94.62 441 GLU A CA 1
ATOM 3474 C C . GLU A 1 441 ? -4.423 -8.871 -24.919 1.00 94.62 441 GLU A C 1
ATOM 3476 O O . GLU A 1 441 ? -3.568 -9.301 -25.686 1.00 94.62 441 GLU A O 1
ATOM 3481 N N . MET A 1 442 ? -4.133 -7.968 -23.988 1.00 95.06 442 MET A N 1
ATOM 3482 C CA . MET A 1 442 ? -2.800 -7.382 -23.851 1.00 95.06 442 MET A CA 1
ATOM 3483 C C . MET A 1 442 ? -2.017 -8.075 -22.737 1.00 95.06 442 MET A C 1
ATOM 3485 O O . MET A 1 442 ? -2.515 -8.228 -21.620 1.00 95.06 442 MET A O 1
ATOM 3489 N N . THR A 1 443 ? -0.766 -8.441 -22.999 1.00 96.69 443 THR A N 1
ATOM 3490 C CA . THR A 1 443 ? 0.188 -8.872 -21.967 1.00 96.69 443 THR A CA 1
ATOM 3491 C C . THR A 1 443 ? 1.352 -7.900 -21.926 1.00 96.69 443 THR A C 1
ATOM 3493 O O . THR A 1 443 ? 2.036 -7.726 -22.929 1.00 96.69 443 THR A O 1
ATOM 3496 N N . PHE A 1 444 ? 1.595 -7.277 -20.773 1.00 97.88 444 PHE A N 1
ATOM 3497 C CA . PHE A 1 444 ? 2.733 -6.376 -20.619 1.00 97.88 444 PHE A CA 1
ATOM 3498 C C . PHE A 1 444 ? 3.992 -7.163 -20.251 1.00 97.88 444 PHE A C 1
ATOM 3500 O O . PHE A 1 444 ? 3.954 -8.073 -19.419 1.00 97.88 444 PHE A O 1
ATOM 3507 N N . VAL A 1 445 ? 5.107 -6.783 -20.864 1.00 97.81 445 VAL A N 1
ATOM 3508 C CA . VAL A 1 445 ? 6.459 -7.232 -20.549 1.00 97.81 445 VAL A CA 1
ATOM 3509 C C . VAL A 1 445 ? 7.266 -5.985 -20.201 1.00 97.81 445 VAL A C 1
ATOM 3511 O O . VAL A 1 445 ? 7.799 -5.307 -21.073 1.00 97.81 445 VAL A O 1
ATOM 3514 N N . SER A 1 446 ? 7.276 -5.628 -18.920 1.00 96.44 446 SER A N 1
ATOM 3515 C CA . SER A 1 446 ? 7.893 -4.389 -18.444 1.00 96.44 446 SER A CA 1
ATOM 3516 C C . SER A 1 446 ? 9.389 -4.577 -18.203 1.00 96.44 446 SER A C 1
ATOM 3518 O O . SER A 1 446 ? 9.790 -5.506 -17.500 1.00 96.44 446 SER A O 1
ATOM 3520 N N . VAL A 1 447 ? 10.211 -3.717 -18.794 1.00 96.94 447 VAL A N 1
ATOM 3521 C CA . VAL A 1 447 ? 11.675 -3.815 -18.804 1.00 96.94 447 VAL A CA 1
ATOM 3522 C C . VAL A 1 447 ? 12.257 -3.186 -17.543 1.00 96.94 447 VAL A C 1
ATOM 3524 O O . VAL A 1 447 ? 11.923 -2.057 -17.192 1.00 96.94 447 VAL A O 1
ATOM 3527 N N . GLU A 1 448 ? 13.152 -3.911 -16.873 1.00 94.44 448 GLU A N 1
ATOM 3528 C CA . GLU A 1 448 ? 13.954 -3.401 -15.760 1.00 94.44 448 GLU A CA 1
ATOM 3529 C C . GLU A 1 448 ? 15.352 -3.093 -16.292 1.00 94.44 448 GLU A C 1
ATOM 3531 O O . GLU A 1 448 ? 16.231 -3.960 -16.326 1.00 94.44 448 GLU A O 1
ATOM 3536 N N . TYR A 1 449 ? 15.536 -1.860 -16.756 1.00 94.56 449 TYR A N 1
ATOM 3537 C CA . TYR A 1 449 ? 16.805 -1.419 -17.310 1.00 94.56 449 TYR A CA 1
ATOM 3538 C C . TYR A 1 449 ? 17.734 -0.825 -16.230 1.00 94.56 449 TYR A C 1
ATOM 3540 O O . TYR A 1 449 ? 17.254 -0.281 -15.233 1.00 94.56 449 TYR A O 1
ATOM 3548 N N . PRO A 1 450 ? 19.070 -0.884 -16.405 1.00 93.38 450 PRO A N 1
ATOM 3549 C CA . PRO A 1 450 ? 20.017 -0.235 -15.503 1.00 93.38 450 PRO A CA 1
ATOM 3550 C C . PRO A 1 450 ? 19.775 1.272 -15.449 1.00 93.38 450 PRO A C 1
ATOM 3552 O O . PRO A 1 450 ? 19.735 1.932 -16.483 1.00 93.38 450 PRO A O 1
ATOM 3555 N N . LEU A 1 451 ? 19.629 1.838 -14.256 1.00 93.56 451 LEU A N 1
ATOM 3556 C CA . LEU A 1 451 ? 19.534 3.287 -14.118 1.00 93.56 451 LEU A CA 1
ATOM 3557 C C . LEU A 1 451 ? 20.891 3.939 -14.415 1.00 93.56 451 LEU A C 1
ATOM 3559 O O . LEU A 1 451 ? 21.943 3.314 -14.286 1.00 93.56 451 LEU A O 1
ATOM 3563 N N . THR A 1 452 ? 20.870 5.203 -14.822 1.00 92.06 452 THR A N 1
ATOM 3564 C CA . THR A 1 452 ? 22.060 5.938 -15.267 1.00 92.06 452 THR A CA 1
ATOM 3565 C C . THR A 1 452 ? 23.185 6.029 -14.225 1.00 92.06 452 THR A C 1
ATOM 3567 O O . THR A 1 452 ? 24.352 6.165 -14.577 1.00 92.06 452 THR A O 1
ATOM 3570 N N . ASP A 1 453 ? 22.863 5.961 -12.933 1.00 84.44 453 ASP A N 1
ATOM 3571 C CA . ASP A 1 453 ? 23.855 5.893 -11.852 1.00 84.44 453 ASP A CA 1
ATOM 3572 C C . ASP A 1 453 ? 24.597 4.547 -11.792 1.00 84.44 453 ASP A C 1
ATOM 3574 O O . ASP A 1 453 ? 25.684 4.474 -11.222 1.00 84.44 453 ASP A O 1
ATOM 3578 N N . VAL A 1 454 ? 24.029 3.503 -12.397 1.00 90.62 454 VAL A N 1
ATOM 3579 C CA . VAL A 1 454 ? 24.647 2.185 -12.567 1.00 90.62 454 VAL A CA 1
ATOM 3580 C C . VAL A 1 454 ? 25.402 2.105 -13.893 1.00 90.62 454 VAL A C 1
ATOM 3582 O O . VAL A 1 454 ? 26.545 1.654 -13.912 1.00 90.62 454 VAL A O 1
ATOM 3585 N N . ALA A 1 455 ? 24.771 2.513 -14.997 1.00 92.62 455 ALA A N 1
ATOM 3586 C CA . ALA A 1 455 ? 25.388 2.509 -16.321 1.00 92.62 455 ALA A CA 1
ATOM 3587 C C . ALA A 1 455 ? 24.748 3.562 -17.247 1.00 92.62 455 ALA A C 1
ATOM 3589 O O . ALA A 1 455 ? 23.518 3.649 -17.292 1.00 92.62 455 ALA A O 1
ATOM 3590 N N . PRO A 1 456 ? 25.538 4.336 -18.015 1.00 94.31 456 PRO A N 1
ATOM 3591 C CA . PRO A 1 456 ? 25.006 5.258 -19.016 1.00 94.31 456 PRO A CA 1
ATOM 3592 C C . PRO A 1 456 ? 24.443 4.505 -20.235 1.00 94.31 456 PRO A C 1
ATOM 3594 O O . PRO A 1 456 ? 24.494 3.272 -20.322 1.00 94.31 456 PRO A O 1
ATOM 3597 N N . HIS A 1 457 ? 23.920 5.257 -21.201 1.00 95.31 457 HIS A N 1
ATOM 3598 C CA . HIS A 1 457 ? 23.623 4.746 -22.534 1.00 95.31 457 HIS A CA 1
ATOM 3599 C C . HIS A 1 457 ? 24.850 3.997 -23.108 1.00 95.31 457 HIS A C 1
ATOM 3601 O O . HIS A 1 457 ? 25.974 4.473 -22.928 1.00 95.31 457 HIS A O 1
ATOM 3607 N N . PRO A 1 458 ? 24.686 2.835 -23.778 1.00 95.38 458 PRO A N 1
ATOM 3608 C CA . PRO A 1 458 ? 23.438 2.232 -24.271 1.00 95.38 458 PRO A CA 1
ATOM 3609 C C . PRO A 1 458 ? 22.801 1.173 -23.353 1.00 95.38 458 PRO A C 1
ATOM 3611 O O . PRO A 1 458 ? 21.936 0.421 -23.799 1.00 95.38 458 PRO A O 1
ATOM 3614 N N . ALA A 1 459 ? 23.184 1.077 -22.074 1.00 95.56 459 ALA A N 1
ATOM 3615 C CA . ALA A 1 459 ? 22.759 -0.030 -21.207 1.00 95.56 459 ALA A CA 1
ATOM 3616 C C . ALA A 1 459 ? 21.229 -0.206 -21.124 1.00 95.56 459 ALA A C 1
ATOM 3618 O O . ALA A 1 459 ? 20.729 -1.333 -21.097 1.00 95.56 459 ALA A O 1
ATOM 3619 N N . GLN A 1 460 ? 20.479 0.901 -21.130 1.00 96.38 460 GLN A N 1
ATOM 3620 C CA . GLN A 1 460 ? 19.019 0.876 -21.071 1.00 96.38 460 GLN A CA 1
ATOM 3621 C C . GLN A 1 460 ? 18.388 0.326 -22.346 1.00 96.38 460 GLN A C 1
ATOM 3623 O O . GLN A 1 460 ? 17.492 -0.517 -22.284 1.00 96.38 460 GLN A O 1
ATOM 3628 N N . GLN A 1 461 ? 18.895 0.785 -23.490 1.00 96.62 461 GLN A N 1
ATOM 3629 C CA . GLN A 1 461 ? 18.469 0.338 -24.809 1.00 96.62 461 GLN A CA 1
ATOM 3630 C C . GLN A 1 461 ? 18.768 -1.153 -24.991 1.00 96.62 461 GLN A C 1
ATOM 3632 O O . GLN A 1 461 ? 17.900 -1.903 -25.429 1.00 96.62 461 GLN A O 1
ATOM 3637 N N . ASN A 1 462 ? 19.946 -1.611 -24.558 1.00 97.12 462 ASN A N 1
ATOM 3638 C CA . ASN A 1 462 ? 20.323 -3.023 -24.620 1.00 97.12 462 ASN A CA 1
ATOM 3639 C C . ASN A 1 462 ? 19.355 -3.909 -23.825 1.00 97.12 462 ASN A C 1
ATOM 3641 O O . ASN A 1 462 ? 18.850 -4.887 -24.362 1.00 97.12 462 ASN A O 1
ATOM 3645 N N . SER A 1 463 ? 19.007 -3.541 -22.584 1.00 97.50 463 SER A N 1
ATOM 3646 C CA . SER A 1 463 ? 18.027 -4.314 -21.793 1.00 97.50 463 SER A CA 1
ATOM 3647 C C . SER A 1 463 ? 16.634 -4.356 -22.436 1.00 97.50 463 SER A C 1
ATOM 3649 O O . SER A 1 463 ? 15.913 -5.353 -22.316 1.00 97.50 463 SER A O 1
ATOM 3651 N N . PHE A 1 464 ? 16.244 -3.284 -23.130 1.00 98.25 464 PHE A N 1
ATOM 3652 C CA . PHE A 1 464 ? 14.993 -3.246 -23.881 1.00 98.25 464 PHE A CA 1
ATOM 3653 C C . PHE A 1 464 ? 15.033 -4.194 -25.089 1.00 98.25 464 PHE A C 1
ATOM 3655 O O . PHE A 1 464 ? 14.121 -5.000 -25.276 1.00 98.25 464 PHE A O 1
ATOM 3662 N N . LEU A 1 465 ? 16.116 -4.150 -25.867 1.00 98.12 465 LEU A N 1
ATOM 3663 C CA . LEU A 1 465 ? 16.321 -4.988 -27.049 1.00 98.12 465 LEU A CA 1
ATOM 3664 C C . LEU A 1 465 ? 16.461 -6.476 -26.698 1.00 98.12 465 LEU A C 1
ATOM 3666 O O . LEU A 1 465 ? 15.861 -7.312 -27.369 1.00 98.12 465 LEU A O 1
ATOM 3670 N N . GLU A 1 466 ? 17.156 -6.815 -25.612 1.00 97.75 466 GLU A N 1
ATOM 3671 C CA . GLU A 1 466 ? 17.236 -8.186 -25.088 1.00 97.75 466 GLU A CA 1
ATOM 3672 C C . GLU A 1 466 ? 15.854 -8.703 -24.655 1.00 97.75 466 GLU A C 1
ATOM 3674 O O . GLU A 1 466 ? 15.493 -9.856 -24.900 1.00 97.75 466 GLU A O 1
ATOM 3679 N N . THR A 1 467 ? 15.013 -7.832 -24.082 1.00 98.12 467 THR A N 1
ATOM 3680 C CA . THR A 1 467 ? 13.617 -8.183 -23.788 1.00 98.12 467 THR A CA 1
ATOM 3681 C C . THR A 1 467 ? 12.818 -8.436 -25.068 1.00 98.12 467 THR A C 1
ATOM 3683 O O . THR A 1 467 ? 12.015 -9.368 -25.104 1.00 98.12 467 THR A O 1
ATOM 3686 N N . TYR A 1 468 ? 13.045 -7.658 -26.129 1.00 98.25 468 TYR A N 1
ATOM 3687 C CA . TYR A 1 468 ? 12.395 -7.883 -27.419 1.00 98.25 468 TYR A CA 1
ATOM 3688 C C . TYR A 1 468 ? 12.805 -9.203 -28.069 1.00 98.25 468 TYR A C 1
ATOM 3690 O O . TYR A 1 468 ? 11.933 -9.990 -28.438 1.00 98.25 468 TYR A O 1
ATOM 3698 N N . GLN A 1 469 ? 14.107 -9.486 -28.127 1.00 97.31 469 GLN A N 1
ATOM 3699 C CA . GLN A 1 469 ? 14.632 -10.761 -28.615 1.00 97.31 469 GLN A CA 1
ATOM 3700 C C . GLN A 1 469 ? 14.022 -11.939 -27.852 1.00 97.31 469 GLN A C 1
ATOM 3702 O O . GLN A 1 469 ? 13.517 -12.873 -28.468 1.00 97.31 469 GLN A O 1
ATOM 3707 N N . TYR A 1 470 ? 13.936 -11.848 -26.525 1.00 96.62 470 TYR A N 1
ATOM 3708 C CA . TYR A 1 470 ? 13.286 -12.879 -25.723 1.00 96.62 470 TYR A CA 1
ATOM 3709 C C . TYR A 1 470 ? 11.815 -13.092 -26.082 1.00 96.62 470 TYR A C 1
ATOM 3711 O O . TYR A 1 470 ? 11.365 -14.231 -26.178 1.00 96.62 470 TYR A O 1
ATOM 3719 N N . VAL A 1 471 ? 11.037 -12.025 -26.291 1.00 97.12 471 VAL A N 1
ATOM 3720 C CA . VAL A 1 471 ? 9.623 -12.159 -26.683 1.00 97.12 471 VAL A CA 1
ATOM 3721 C C . VAL A 1 471 ? 9.490 -12.845 -28.051 1.00 97.12 471 VAL A C 1
ATOM 3723 O O . VAL A 1 471 ? 8.608 -13.694 -28.206 1.00 97.12 471 VAL A O 1
ATOM 3726 N N . LEU A 1 472 ? 10.392 -12.556 -28.996 1.00 97.31 472 LEU A N 1
ATOM 3727 C CA . LEU A 1 472 ? 10.473 -13.258 -30.283 1.00 97.31 472 LEU A CA 1
ATOM 3728 C C . LEU A 1 472 ? 10.832 -14.743 -30.102 1.00 97.31 472 LEU A C 1
ATOM 3730 O O . LEU A 1 472 ? 10.178 -15.608 -30.680 1.00 97.31 472 LEU A O 1
ATOM 3734 N N . GLU A 1 473 ? 11.810 -15.059 -29.249 1.00 95.50 473 GLU A N 1
ATOM 3735 C CA . GLU A 1 473 ? 12.212 -16.437 -28.917 1.00 95.50 473 GLU A CA 1
ATOM 3736 C C . GLU A 1 473 ? 11.091 -17.241 -28.243 1.00 95.50 473 GLU A C 1
ATOM 3738 O O . GLU A 1 473 ? 11.026 -18.462 -28.381 1.00 95.50 473 GLU A O 1
ATOM 3743 N N . GLN A 1 474 ? 10.169 -16.574 -27.539 1.00 95.38 474 GLN A N 1
ATOM 3744 C CA . GLN A 1 474 ? 8.957 -17.208 -27.009 1.00 95.38 474 GLN A CA 1
ATOM 3745 C C . GLN A 1 474 ? 7.904 -17.513 -28.093 1.00 95.38 474 GLN A C 1
ATOM 3747 O O . GLN A 1 474 ? 6.828 -18.019 -27.764 1.00 95.38 474 GLN A O 1
ATOM 3752 N N . GLY A 1 475 ? 8.193 -17.222 -29.364 1.00 95.12 475 GLY A N 1
ATOM 3753 C CA . GLY A 1 475 ? 7.346 -17.526 -30.516 1.00 95.12 475 GLY A CA 1
ATOM 3754 C C . GLY A 1 475 ? 6.260 -16.489 -30.796 1.00 95.12 475 GLY A C 1
ATOM 3755 O O . GLY A 1 475 ? 5.367 -16.761 -31.596 1.00 95.12 475 GLY A O 1
ATOM 3756 N N . VAL A 1 476 ? 6.294 -15.318 -30.150 1.00 96.62 476 VAL A N 1
ATOM 3757 C CA . VAL A 1 476 ? 5.339 -14.242 -30.449 1.00 96.62 476 VAL A CA 1
ATOM 3758 C C . VAL A 1 476 ? 5.767 -13.559 -31.750 1.00 96.62 476 VAL A C 1
ATOM 3760 O O . VAL A 1 476 ? 6.895 -13.069 -31.826 1.00 96.62 476 VAL A O 1
ATOM 3763 N N . PRO A 1 477 ? 4.910 -13.513 -32.784 1.00 96.12 477 PRO A N 1
ATOM 3764 C CA . PRO A 1 477 ? 5.278 -12.900 -34.049 1.00 96.12 477 PRO A CA 1
ATOM 3765 C C . PRO A 1 477 ? 5.409 -11.374 -33.896 1.00 96.12 477 PRO A C 1
ATOM 3767 O O . PRO A 1 477 ? 4.655 -10.776 -33.125 1.00 96.12 477 PRO A O 1
ATOM 3770 N N . PRO A 1 478 ? 6.293 -10.713 -34.668 1.00 96.50 478 PRO A N 1
ATOM 3771 C CA . PRO A 1 478 ? 6.466 -9.256 -34.618 1.00 96.50 478 PRO A CA 1
ATOM 3772 C C . PRO A 1 478 ? 5.164 -8.475 -34.857 1.00 96.50 478 PRO A C 1
ATOM 3774 O O . PRO A 1 478 ? 4.950 -7.428 -34.250 1.00 96.50 478 PRO A O 1
ATOM 3777 N N . SER A 1 479 ? 4.246 -9.037 -35.653 1.00 95.62 479 SER A N 1
ATOM 3778 C CA . SER A 1 479 ? 2.899 -8.501 -35.903 1.00 95.62 479 SER A CA 1
ATOM 3779 C C . SER A 1 479 ? 1.980 -8.470 -34.671 1.00 95.62 479 SER A C 1
ATOM 3781 O O . SER A 1 479 ? 0.916 -7.866 -34.726 1.00 95.62 479 SER A O 1
ATOM 3783 N N . GLN A 1 480 ? 2.370 -9.096 -33.556 1.00 96.81 480 GLN A N 1
ATOM 3784 C CA . GLN A 1 480 ? 1.649 -9.077 -32.278 1.00 96.81 480 GLN A CA 1
ATOM 3785 C C . GLN A 1 480 ? 2.447 -8.398 -31.154 1.00 96.81 480 GLN A C 1
ATOM 3787 O O . GLN A 1 480 ? 2.056 -8.490 -29.988 1.00 96.81 480 GLN A O 1
ATOM 3792 N N . ILE A 1 481 ? 3.567 -7.737 -31.459 1.00 98.31 481 ILE A N 1
ATOM 3793 C CA . ILE A 1 481 ? 4.413 -7.073 -30.460 1.00 98.31 481 ILE A CA 1
ATOM 3794 C C . ILE A 1 481 ? 4.326 -5.565 -30.649 1.00 98.31 481 ILE A C 1
ATOM 3796 O O . ILE A 1 481 ? 4.477 -5.082 -31.763 1.00 98.31 481 ILE A O 1
ATOM 3800 N N . LEU A 1 482 ? 4.122 -4.821 -29.564 1.00 98.50 482 LEU A N 1
ATOM 3801 C CA . LEU A 1 482 ? 4.177 -3.363 -29.555 1.00 98.50 482 LEU A CA 1
ATOM 3802 C C . LEU A 1 482 ? 5.256 -2.880 -28.595 1.00 98.50 482 LEU A C 1
ATOM 3804 O O . LEU A 1 482 ? 5.464 -3.473 -27.533 1.00 98.50 482 LEU A O 1
ATOM 3808 N N . PHE A 1 483 ? 5.894 -1.767 -28.941 1.00 98.62 483 PHE A N 1
ATOM 3809 C CA . PHE A 1 483 ? 6.746 -1.035 -28.007 1.00 98.62 483 PHE A CA 1
ATOM 3810 C C . PHE A 1 483 ? 5.941 0.079 -27.359 1.00 98.62 483 PHE A C 1
ATOM 3812 O O . PHE A 1 483 ? 5.209 0.802 -28.034 1.00 98.62 483 PHE A O 1
ATOM 3819 N N . MET A 1 484 ? 6.067 0.226 -26.048 1.00 98.62 484 MET A N 1
ATOM 3820 C CA . MET A 1 484 ? 5.385 1.274 -25.309 1.00 98.62 484 MET A CA 1
ATOM 3821 C C . MET A 1 484 ? 6.301 1.850 -24.240 1.00 98.62 484 MET A C 1
ATOM 3823 O O . MET A 1 484 ? 6.997 1.113 -23.551 1.00 98.62 484 MET A O 1
ATOM 3827 N N . GLY A 1 485 ? 6.287 3.161 -24.049 1.00 97.94 485 GLY A N 1
ATOM 3828 C CA . GLY A 1 485 ? 7.062 3.750 -22.967 1.00 97.94 485 GLY A CA 1
ATOM 3829 C C . GLY A 1 485 ? 6.639 5.161 -22.632 1.00 97.94 485 GLY A C 1
ATOM 3830 O O . GLY A 1 485 ? 6.048 5.861 -23.456 1.00 97.94 485 GLY A O 1
ATOM 3831 N N . ASP A 1 486 ? 6.940 5.565 -21.403 1.00 96.75 486 ASP A N 1
ATOM 3832 C CA . ASP A 1 486 ? 6.634 6.896 -20.898 1.00 96.75 486 ASP A CA 1
ATOM 3833 C C . ASP A 1 486 ? 7.889 7.724 -20.634 1.00 96.75 486 ASP A C 1
ATOM 3835 O O . ASP A 1 486 ? 8.887 7.190 -20.154 1.00 96.75 486 ASP A O 1
ATOM 3839 N N . SER A 1 487 ? 7.858 9.030 -20.920 1.00 96.19 487 SER A N 1
ATOM 3840 C CA . SER A 1 487 ? 8.989 9.933 -20.654 1.00 96.19 487 SER A CA 1
ATOM 3841 C C . SER A 1 487 ? 10.295 9.384 -21.251 1.00 96.19 487 SER A C 1
ATOM 3843 O O . SER A 1 487 ? 10.337 9.041 -22.435 1.00 96.19 487 SER A O 1
ATOM 3845 N N . ALA A 1 488 ? 11.348 9.248 -20.445 1.00 95.81 488 ALA A N 1
ATOM 3846 C CA . ALA A 1 488 ? 12.602 8.591 -20.818 1.00 95.81 488 ALA A CA 1
ATOM 3847 C C . ALA A 1 488 ? 12.410 7.190 -21.439 1.00 95.81 488 ALA A C 1
ATOM 3849 O O . ALA A 1 488 ? 13.070 6.841 -22.412 1.00 95.81 488 ALA A O 1
ATOM 3850 N N . GLY A 1 489 ? 11.468 6.387 -20.940 1.00 97.06 489 GLY A N 1
ATOM 3851 C CA . GLY A 1 489 ? 11.156 5.078 -21.510 1.00 97.06 489 GLY A CA 1
ATOM 3852 C C . GLY A 1 489 ? 10.593 5.168 -22.929 1.00 97.06 489 GLY A C 1
ATOM 3853 O O . GLY A 1 489 ? 10.884 4.314 -23.764 1.00 97.06 489 GLY A O 1
ATOM 3854 N N . GLY A 1 490 ? 9.856 6.237 -23.240 1.00 97.19 490 GLY A N 1
ATOM 3855 C CA . GLY A 1 490 ? 9.422 6.544 -24.603 1.00 97.19 490 GLY A CA 1
ATOM 3856 C C . GLY A 1 490 ? 10.605 6.834 -25.535 1.00 97.19 490 GLY A C 1
ATOM 3857 O O . GLY A 1 490 ? 10.667 6.283 -26.633 1.00 97.19 490 GLY A O 1
ATOM 3858 N N . GLY A 1 491 ? 11.589 7.614 -25.073 1.00 96.75 491 GLY A N 1
ATOM 3859 C CA . GLY A 1 491 ? 12.846 7.827 -25.801 1.00 96.75 491 GLY A CA 1
ATOM 3860 C C . GLY A 1 491 ? 13.618 6.524 -26.038 1.00 96.75 491 GLY A C 1
ATOM 3861 O O . GLY A 1 491 ? 14.048 6.254 -27.160 1.00 96.75 491 GLY A O 1
ATOM 3862 N N . CYS A 1 492 ? 13.697 5.662 -25.018 1.00 97.25 492 CYS A N 1
ATOM 3863 C CA . CYS A 1 492 ? 14.291 4.327 -25.120 1.00 97.25 492 CYS A CA 1
ATOM 3864 C C . CYS A 1 492 ? 13.597 3.458 -26.180 1.00 97.25 492 CYS A C 1
ATOM 3866 O O . CYS A 1 492 ? 14.269 2.825 -26.994 1.00 97.25 492 CYS A O 1
ATOM 3868 N N . CYS A 1 493 ? 12.259 3.451 -26.210 1.00 97.38 493 CYS A N 1
ATOM 3869 C CA . CYS A 1 493 ? 11.476 2.708 -27.203 1.00 97.38 493 CYS A CA 1
ATOM 3870 C C . CYS A 1 493 ? 11.750 3.196 -28.629 1.00 97.38 493 CYS A C 1
ATOM 3872 O O . CYS A 1 493 ? 11.906 2.383 -29.543 1.00 97.38 493 CYS A O 1
ATOM 3874 N N . LEU A 1 494 ? 11.818 4.516 -28.821 1.00 96.12 494 LEU A N 1
ATOM 3875 C CA . LEU A 1 494 ? 12.060 5.120 -30.128 1.00 96.12 494 LEU A CA 1
ATOM 3876 C C . LEU A 1 494 ? 13.463 4.780 -30.648 1.00 96.12 494 LEU A C 1
ATOM 3878 O O . LEU A 1 494 ? 13.590 4.262 -31.755 1.00 96.12 494 LEU A O 1
ATOM 3882 N N . LEU A 1 495 ? 14.500 4.974 -29.828 1.00 96.00 495 LEU A N 1
ATOM 3883 C CA . LEU A 1 495 ? 15.878 4.613 -30.185 1.00 96.00 495 LEU A CA 1
ATOM 3884 C C . LEU A 1 495 ? 16.038 3.105 -30.414 1.00 96.00 495 LEU A C 1
ATOM 3886 O O . LEU A 1 495 ? 16.683 2.689 -31.372 1.00 96.00 495 LEU A O 1
ATOM 3890 N N . SER A 1 496 ? 15.413 2.269 -29.580 1.00 97.19 496 SER A N 1
ATOM 3891 C CA . SER A 1 496 ? 15.415 0.812 -29.771 1.00 97.19 496 SER A CA 1
ATOM 3892 C C . SER A 1 496 ? 14.772 0.416 -31.098 1.00 97.19 496 SER A C 1
ATOM 3894 O O . SER A 1 496 ? 15.297 -0.455 -31.779 1.00 97.19 496 SER A O 1
ATOM 3896 N N . SER A 1 497 ? 13.678 1.077 -31.495 1.00 96.19 497 SER A N 1
ATOM 3897 C CA . SER A 1 497 ? 13.012 0.827 -32.782 1.00 96.19 497 SER A CA 1
ATOM 3898 C C . SER A 1 497 ? 13.914 1.159 -33.973 1.00 96.19 497 SER A C 1
ATOM 3900 O O . SER A 1 497 ? 13.923 0.413 -34.949 1.00 96.19 497 SER A O 1
ATOM 3902 N N . MET A 1 498 ? 14.686 2.247 -33.884 1.00 94.56 498 MET A N 1
ATOM 3903 C CA . MET A 1 498 ? 15.645 2.644 -34.924 1.00 94.56 498 MET A CA 1
ATOM 3904 C C . MET A 1 498 ? 16.807 1.645 -35.047 1.00 94.56 498 MET A C 1
ATOM 3906 O O . MET A 1 498 ? 17.285 1.383 -36.147 1.00 94.56 498 MET A O 1
ATOM 3910 N N . GLU A 1 499 ? 17.222 1.033 -33.935 1.00 95.38 499 GLU A N 1
ATOM 3911 C CA . GLU A 1 499 ? 18.358 0.103 -33.902 1.00 95.38 499 GLU A CA 1
ATOM 3912 C C . GLU A 1 499 ? 18.028 -1.302 -34.442 1.00 95.38 499 GLU A C 1
ATOM 3914 O O . GLU A 1 499 ? 18.928 -2.046 -34.833 1.00 95.38 499 GLU A O 1
ATOM 3919 N N . LEU A 1 500 ? 16.743 -1.670 -34.543 1.00 95.31 500 LEU A N 1
ATOM 3920 C CA . LEU A 1 500 ? 16.322 -3.000 -35.014 1.00 95.31 500 LEU A CA 1
ATOM 3921 C C . LEU A 1 500 ? 16.898 -3.357 -36.387 1.00 95.31 500 LEU A C 1
ATOM 3923 O O . LEU A 1 500 ? 17.299 -4.500 -36.605 1.00 95.31 500 LEU A O 1
ATOM 3927 N N . ARG A 1 501 ? 16.984 -2.375 -37.294 1.00 90.69 501 ARG A N 1
ATOM 3928 C CA . ARG A 1 501 ? 17.549 -2.561 -38.636 1.00 90.69 501 ARG A CA 1
ATOM 3929 C C . ARG A 1 501 ? 19.020 -2.971 -38.577 1.00 90.69 501 ARG A C 1
ATOM 3931 O O . ARG A 1 501 ? 19.407 -3.908 -39.270 1.00 90.69 501 ARG A O 1
ATOM 3938 N N . ASN A 1 502 ? 19.816 -2.295 -37.750 1.00 91.44 502 ASN A N 1
ATOM 3939 C CA . ASN A 1 502 ? 21.247 -2.575 -37.600 1.00 91.44 502 ASN A CA 1
ATOM 3940 C C . ASN A 1 502 ? 21.485 -3.971 -37.017 1.00 91.44 502 ASN A C 1
ATOM 3942 O O . ASN A 1 502 ? 22.444 -4.645 -37.385 1.00 91.44 502 ASN A O 1
ATOM 3946 N N . LEU A 1 503 ? 20.574 -4.425 -36.153 1.00 94.31 503 LEU A N 1
ATOM 3947 C CA . LEU A 1 503 ? 20.614 -5.748 -35.532 1.00 94.31 503 LEU A CA 1
ATOM 3948 C C . LEU A 1 503 ? 19.966 -6.853 -36.380 1.00 94.31 503 LEU A C 1
ATOM 3950 O O . LEU A 1 503 ? 19.959 -8.010 -35.962 1.00 94.31 503 LEU A O 1
ATOM 3954 N N . GLY A 1 504 ? 19.399 -6.524 -37.547 1.00 94.69 504 GLY A N 1
ATOM 3955 C CA . GLY A 1 504 ? 18.676 -7.481 -38.388 1.00 94.69 504 GLY A CA 1
ATOM 3956 C C . GLY A 1 504 ? 17.424 -8.069 -37.723 1.00 94.69 504 GLY A C 1
ATOM 3957 O O . GLY A 1 504 ? 16.993 -9.164 -38.084 1.00 94.69 504 GLY A O 1
ATOM 3958 N N . LEU A 1 505 ? 16.846 -7.370 -36.741 1.00 96.25 505 LEU A N 1
ATOM 3959 C CA . LEU A 1 505 ? 15.637 -7.794 -36.038 1.00 96.25 505 LEU A CA 1
ATOM 3960 C C . LEU A 1 505 ? 14.379 -7.284 -36.760 1.00 96.25 505 LEU A C 1
ATOM 3962 O O . LEU A 1 505 ? 14.372 -6.168 -37.285 1.00 96.25 505 LEU A O 1
ATOM 3966 N N . PRO A 1 506 ? 13.282 -8.064 -36.771 1.00 96.56 506 PRO A N 1
ATOM 3967 C CA . PRO A 1 506 ? 12.030 -7.620 -37.368 1.00 96.56 506 PRO A CA 1
ATOM 3968 C C . PRO A 1 506 ? 11.431 -6.452 -36.578 1.00 96.56 506 PRO A C 1
ATOM 3970 O O . PRO A 1 506 ? 11.668 -6.311 -35.379 1.00 96.56 506 PRO A O 1
ATOM 3973 N N . LYS A 1 507 ? 10.607 -5.635 -37.232 1.00 95.06 507 LYS A N 1
ATOM 3974 C CA . LYS A 1 507 ? 9.926 -4.498 -36.599 1.00 95.06 507 LYS A CA 1
ATOM 3975 C C . LYS A 1 507 ? 8.697 -4.976 -35.813 1.00 95.06 507 LYS A C 1
ATOM 3977 O O . LYS A 1 507 ? 7.978 -5.834 -36.331 1.00 95.06 507 LYS A O 1
ATOM 3982 N N . PRO A 1 508 ? 8.419 -4.431 -34.614 1.00 97.25 508 PRO A N 1
ATOM 3983 C CA . PRO A 1 508 ? 7.140 -4.648 -33.944 1.00 97.25 508 PRO A CA 1
ATOM 3984 C C . PRO A 1 508 ? 6.008 -4.006 -34.760 1.00 97.25 508 PRO A C 1
ATOM 3986 O O . PRO A 1 508 ? 6.256 -3.197 -35.651 1.00 97.25 508 PRO A O 1
ATOM 3989 N N . VAL A 1 509 ? 4.756 -4.340 -34.462 1.00 96.81 509 VAL A N 1
ATOM 3990 C CA . VAL A 1 509 ? 3.606 -3.886 -35.257 1.00 96.81 509 VAL A CA 1
ATOM 3991 C C . VAL A 1 509 ? 3.314 -2.390 -35.104 1.00 96.81 509 VAL A C 1
ATOM 3993 O O . VAL A 1 509 ? 2.840 -1.758 -36.044 1.00 96.81 509 VAL A O 1
ATOM 3996 N N . ALA A 1 510 ? 3.607 -1.810 -33.936 1.00 98.00 510 ALA A N 1
ATOM 3997 C CA . ALA A 1 510 ? 3.424 -0.386 -33.651 1.00 98.00 510 ALA A CA 1
ATOM 3998 C C . ALA A 1 510 ? 4.208 0.063 -32.402 1.00 98.00 510 ALA A C 1
ATOM 4000 O O . ALA A 1 510 ? 4.584 -0.751 -31.553 1.00 98.00 510 ALA A O 1
ATOM 4001 N N . GLY A 1 511 ? 4.405 1.377 -32.275 1.00 98.06 511 GLY A N 1
ATOM 4002 C CA . GLY A 1 511 ? 4.918 2.054 -31.084 1.00 98.06 511 GLY A CA 1
ATOM 4003 C C . GLY A 1 511 ? 3.872 2.955 -30.414 1.00 98.06 511 GLY A C 1
ATOM 4004 O O . GLY A 1 511 ? 3.001 3.520 -31.081 1.00 98.06 511 GLY A O 1
ATOM 4005 N N . ILE A 1 512 ? 3.949 3.085 -29.086 1.00 98.62 512 ILE A N 1
ATOM 4006 C CA . ILE A 1 512 ? 3.115 3.974 -28.262 1.00 98.62 512 ILE A CA 1
ATOM 4007 C C . ILE A 1 512 ? 4.012 4.771 -27.306 1.00 98.62 512 ILE A C 1
ATOM 4009 O O . ILE A 1 512 ? 4.612 4.228 -26.381 1.00 98.62 512 ILE A O 1
ATOM 4013 N N . LEU A 1 513 ? 4.066 6.081 -27.498 1.00 98.44 513 LEU A N 1
ATOM 4014 C CA . LEU A 1 513 ? 4.917 7.002 -26.760 1.00 98.44 513 LEU A CA 1
ATOM 4015 C C . LEU A 1 513 ? 4.060 7.913 -25.872 1.00 98.44 513 LEU A C 1
ATOM 4017 O O . LEU A 1 513 ? 3.239 8.692 -26.362 1.00 98.44 513 LEU A O 1
ATOM 4021 N N . LEU A 1 514 ? 4.241 7.822 -24.554 1.00 98.06 514 LEU A N 1
ATOM 4022 C CA . LEU A 1 514 ? 3.523 8.640 -23.575 1.00 98.06 514 LEU A CA 1
ATOM 4023 C C . LEU A 1 514 ? 4.432 9.758 -23.065 1.00 98.06 514 LEU A C 1
ATOM 4025 O O . LEU A 1 514 ? 5.360 9.490 -22.306 1.00 98.06 514 LEU A O 1
ATOM 4029 N N . SER A 1 515 ? 4.171 11.005 -23.458 1.00 97.25 515 SER A N 1
ATOM 4030 C CA . SER A 1 515 ? 5.017 12.154 -23.103 1.00 97.25 515 SER A CA 1
ATOM 4031 C C . SER A 1 515 ? 6.521 11.858 -23.276 1.00 97.25 515 SER A C 1
ATOM 4033 O O . SER A 1 515 ? 7.268 12.004 -22.310 1.00 97.25 515 SER A O 1
ATOM 4035 N N . PRO A 1 516 ? 6.973 11.345 -24.437 1.00 97.81 516 PRO A N 1
ATOM 4036 C CA . PRO A 1 516 ? 8.336 10.843 -24.590 1.00 97.81 516 PRO A CA 1
ATOM 4037 C C . PRO A 1 516 ? 9.375 11.961 -24.455 1.00 97.81 516 PRO A C 1
ATOM 4039 O O . PRO A 1 516 ? 9.205 13.035 -25.019 1.00 97.81 516 PRO A O 1
ATOM 4042 N N . TRP A 1 517 ? 10.465 11.676 -23.744 1.00 96.06 517 TRP A N 1
ATOM 4043 C CA . TRP A 1 517 ? 11.624 12.562 -23.624 1.00 96.06 517 TRP A CA 1
ATOM 4044 C C . TRP A 1 517 ? 12.823 11.941 -24.345 1.00 96.06 517 TRP A C 1
ATOM 4046 O O . TRP A 1 517 ? 13.221 10.816 -24.023 1.00 96.06 517 TRP A O 1
ATOM 4056 N N . PHE A 1 518 ? 13.375 12.647 -25.331 1.00 94.75 518 PHE A N 1
ATOM 4057 C CA . PHE A 1 518 ? 14.423 12.136 -26.220 1.00 94.75 518 PHE A CA 1
ATOM 4058 C C . PHE A 1 518 ? 15.389 13.206 -26.751 1.00 94.75 518 PHE A C 1
ATOM 4060 O O . PHE A 1 518 ? 16.418 12.835 -27.315 1.00 94.75 518 PHE A O 1
ATOM 4067 N N . ASP A 1 519 ? 15.115 14.503 -26.577 1.00 94.31 519 ASP A N 1
ATOM 4068 C CA . ASP A 1 519 ? 16.077 15.541 -26.955 1.00 94.31 519 ASP A CA 1
ATOM 4069 C C . ASP A 1 519 ? 17.241 15.635 -25.955 1.00 94.31 519 ASP A C 1
ATOM 4071 O O . ASP A 1 519 ? 17.116 16.193 -24.861 1.00 94.31 519 ASP A O 1
ATOM 4075 N N . MET A 1 520 ? 18.400 15.111 -26.355 1.00 95.44 520 MET A N 1
ATOM 4076 C CA . MET A 1 520 ? 19.631 15.162 -25.562 1.00 95.44 520 MET A CA 1
ATOM 4077 C C . MET A 1 520 ? 20.538 16.343 -25.898 1.00 95.44 520 MET A C 1
ATOM 4079 O O . MET A 1 520 ? 21.480 16.598 -25.148 1.00 95.44 520 MET A O 1
ATOM 4083 N N . SER A 1 521 ? 20.269 17.086 -26.981 1.00 94.19 521 SER A N 1
ATOM 4084 C CA . SER A 1 521 ? 21.011 18.319 -27.279 1.00 94.19 521 SER A CA 1
ATOM 4085 C C . SER A 1 521 ? 20.516 19.484 -26.422 1.00 94.19 521 SER A C 1
ATOM 4087 O O . SER A 1 521 ? 21.167 20.521 -26.371 1.00 94.19 521 SER A O 1
ATOM 4089 N N . LEU A 1 522 ? 19.371 19.305 -25.746 1.00 92.25 522 LEU A N 1
ATOM 4090 C CA . LEU A 1 522 ? 18.739 20.281 -24.860 1.00 92.25 522 LEU A CA 1
ATOM 4091 C C . LEU A 1 522 ? 18.395 21.594 -25.572 1.00 92.25 522 LEU A C 1
ATOM 4093 O O . LEU A 1 522 ? 18.295 22.636 -24.923 1.00 92.25 522 LEU A O 1
ATOM 4097 N N . LYS A 1 523 ? 18.167 21.556 -26.893 1.00 92.00 523 LYS A N 1
ATOM 4098 C CA . LYS A 1 523 ? 17.947 22.777 -27.688 1.00 92.00 523 LYS A CA 1
ATOM 4099 C C . LYS A 1 523 ? 16.707 23.537 -27.217 1.00 92.00 523 LYS A C 1
ATOM 4101 O O . LYS A 1 523 ? 16.669 24.760 -27.243 1.00 92.00 523 LYS A O 1
ATOM 4106 N N . PHE A 1 524 ? 15.696 22.816 -26.730 1.00 88.94 524 PHE A N 1
ATOM 4107 C CA . PHE A 1 524 ? 14.461 23.411 -26.210 1.00 88.94 524 PHE A CA 1
ATOM 4108 C C . PHE A 1 524 ? 14.603 23.997 -24.797 1.00 88.94 524 PHE A C 1
ATOM 4110 O O . PHE A 1 524 ? 13.690 24.666 -24.318 1.00 88.94 524 PHE A O 1
ATOM 4117 N N . PHE A 1 525 ? 15.736 23.769 -24.130 1.00 87.50 525 PHE A N 1
ATOM 4118 C CA . PHE A 1 525 ? 16.049 24.326 -22.814 1.00 87.50 525 PHE A CA 1
ATOM 4119 C C . PHE A 1 525 ? 16.952 25.566 -22.892 1.00 87.50 525 PHE A C 1
ATOM 4121 O O . PHE A 1 525 ? 17.182 26.214 -21.867 1.00 87.50 525 PHE A O 1
ATOM 4128 N N . GLU A 1 526 ? 17.442 25.935 -24.081 1.00 85.12 526 GLU A N 1
ATOM 4129 C CA . GLU A 1 526 ? 18.206 27.167 -24.289 1.00 85.12 526 GLU A CA 1
ATOM 4130 C C . GLU A 1 526 ? 17.368 28.397 -23.908 1.00 85.12 526 GLU A C 1
ATOM 4132 O O . GLU A 1 526 ? 16.258 28.598 -24.395 1.00 85.12 526 GLU A O 1
ATOM 4137 N N . GLY A 1 527 ? 17.886 29.226 -22.997 1.00 82.25 527 GLY A N 1
ATOM 4138 C CA . GLY A 1 527 ? 17.169 30.408 -22.500 1.00 82.25 527 GLY A CA 1
ATOM 4139 C C . GLY A 1 527 ? 16.060 30.122 -21.476 1.00 82.25 527 GLY A C 1
ATOM 4140 O O . GLY A 1 527 ? 15.440 31.067 -20.990 1.00 82.25 527 GLY A O 1
ATOM 4141 N N . GLY A 1 528 ? 15.856 28.858 -21.089 1.00 83.31 528 GLY A N 1
ATOM 4142 C CA . GLY A 1 528 ? 14.864 28.435 -20.100 1.00 83.31 528 GLY A CA 1
ATOM 4143 C C . GLY A 1 528 ? 13.549 27.958 -20.724 1.00 83.31 528 GLY A C 1
ATOM 4144 O O . GLY A 1 528 ? 12.935 28.621 -21.555 1.00 83.31 528 GLY A O 1
ATOM 4145 N N . HIS A 1 529 ? 13.082 26.796 -20.277 1.00 86.31 529 HIS A N 1
ATOM 4146 C CA . HIS A 1 529 ? 11.913 26.121 -20.819 1.00 86.31 529 HIS A CA 1
ATOM 4147 C C . HIS A 1 529 ? 10.611 26.668 -20.211 1.00 86.31 529 HIS A C 1
ATOM 4149 O O . HIS A 1 529 ? 10.352 26.493 -19.023 1.00 86.31 529 HIS A O 1
ATOM 4155 N N . ALA A 1 530 ? 9.744 27.294 -21.012 1.00 82.06 530 ALA A N 1
ATOM 4156 C CA . ALA A 1 530 ? 8.538 27.971 -20.509 1.00 82.06 530 ALA A CA 1
ATOM 4157 C C . ALA A 1 530 ? 7.497 27.030 -19.858 1.00 82.06 530 ALA A C 1
ATOM 4159 O O . ALA A 1 530 ? 6.785 27.426 -18.937 1.00 82.06 530 ALA A O 1
ATOM 4160 N N . PHE A 1 531 ? 7.417 25.769 -20.296 1.00 83.75 531 PHE A N 1
ATOM 4161 C CA . PHE A 1 531 ? 6.432 24.804 -19.780 1.00 83.75 531 PHE A CA 1
ATOM 4162 C C . PHE A 1 531 ? 6.732 24.281 -18.362 1.00 83.75 531 PHE A C 1
ATOM 4164 O O . PHE A 1 531 ? 5.884 23.611 -17.775 1.00 83.75 531 PHE A O 1
ATOM 4171 N N . VAL A 1 532 ? 7.873 24.631 -17.750 1.00 79.12 532 VAL A N 1
ATOM 4172 C CA . VAL A 1 532 ? 8.124 24.308 -16.3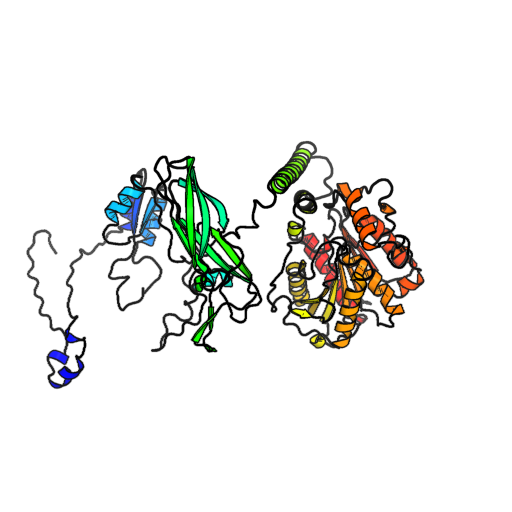25 1.00 79.12 532 VAL A CA 1
ATOM 4173 C C . VAL A 1 532 ? 7.104 24.960 -15.388 1.00 79.12 532 VAL A C 1
ATOM 4175 O O . VAL A 1 532 ? 6.848 24.459 -14.296 1.00 79.12 532 VAL A O 1
ATOM 4178 N N . GLU A 1 533 ? 6.473 26.048 -15.841 1.00 78.06 533 GLU A N 1
ATOM 4179 C CA . GLU A 1 533 ? 5.412 26.761 -15.125 1.00 78.06 533 GLU A CA 1
ATOM 4180 C C . GLU A 1 533 ? 4.044 26.072 -15.212 1.00 78.06 533 GLU A C 1
ATOM 4182 O O . GLU A 1 533 ? 3.128 26.399 -14.449 1.00 78.06 533 GLU A O 1
ATOM 4187 N N . THR A 1 534 ? 3.875 25.124 -16.135 1.00 83.62 534 THR A N 1
ATOM 4188 C CA . THR A 1 534 ? 2.628 24.373 -16.336 1.00 83.62 534 THR A CA 1
ATOM 4189 C C . THR A 1 534 ? 2.745 22.911 -15.928 1.00 83.62 534 THR A C 1
ATOM 4191 O O . THR A 1 534 ? 1.727 22.302 -15.592 1.00 83.62 534 THR A O 1
ATOM 4194 N N . ASP A 1 535 ? 3.961 22.377 -15.886 1.00 86.19 535 ASP A N 1
ATOM 4195 C CA . ASP A 1 535 ? 4.266 21.002 -15.507 1.00 86.19 535 ASP A CA 1
ATOM 4196 C C . ASP A 1 535 ? 4.513 20.828 -13.992 1.00 86.19 535 ASP A C 1
ATOM 4198 O O . ASP A 1 535 ? 4.652 21.790 -13.231 1.00 86.19 535 ASP A O 1
ATOM 4202 N N . TYR A 1 536 ? 4.566 19.578 -13.526 1.00 85.38 536 TYR A N 1
ATOM 4203 C CA . TYR A 1 536 ? 4.986 19.218 -12.170 1.00 85.38 536 TYR A CA 1
ATOM 4204 C C . TYR A 1 536 ? 6.507 19.071 -12.035 1.00 85.38 536 TYR A C 1
ATOM 4206 O O . TYR A 1 536 ? 7.027 19.091 -10.916 1.00 85.38 536 TYR A O 1
ATOM 4214 N N . ILE A 1 537 ? 7.241 18.946 -13.147 1.00 84.00 537 ILE A N 1
ATOM 4215 C CA . ILE A 1 537 ? 8.711 18.964 -13.152 1.00 84.00 537 ILE A CA 1
ATOM 4216 C C . ILE A 1 537 ? 9.195 20.418 -13.110 1.00 84.00 537 ILE A C 1
ATOM 4218 O O . ILE A 1 537 ? 9.808 20.937 -14.036 1.00 84.00 537 ILE A O 1
ATOM 4222 N N . ILE A 1 538 ? 8.916 21.090 -11.994 1.00 79.81 538 ILE A N 1
ATOM 4223 C CA . ILE A 1 538 ? 9.236 22.512 -11.795 1.00 79.81 538 ILE A CA 1
ATOM 4224 C C . ILE A 1 538 ? 10.743 22.808 -11.869 1.00 79.81 538 ILE A C 1
ATOM 4226 O O . ILE A 1 538 ? 11.144 23.934 -12.129 1.00 79.81 538 ILE A O 1
ATOM 4230 N N . THR A 1 539 ? 11.585 21.791 -11.666 1.00 80.50 539 THR A N 1
ATOM 4231 C CA . THR A 1 539 ? 13.044 21.886 -11.769 1.00 80.50 539 THR A CA 1
ATOM 4232 C C . THR A 1 539 ? 13.574 21.470 -13.141 1.00 80.50 539 THR A C 1
ATOM 4234 O O . THR A 1 539 ? 14.773 21.244 -13.253 1.00 80.50 539 THR A O 1
ATOM 4237 N N . ALA A 1 540 ? 12.750 21.337 -14.192 1.00 84.69 540 ALA A N 1
ATOM 4238 C CA . ALA A 1 540 ? 13.221 20.765 -15.461 1.00 84.69 540 ALA A CA 1
ATOM 4239 C C . ALA A 1 540 ? 14.410 21.532 -16.068 1.00 84.69 540 ALA A C 1
ATOM 4241 O O . ALA A 1 540 ? 15.325 20.894 -16.574 1.00 84.69 540 ALA A O 1
ATOM 4242 N N . ASN A 1 541 ? 14.461 22.862 -15.917 1.00 86.88 541 ASN A N 1
ATOM 4243 C CA . ASN A 1 541 ? 15.579 23.696 -16.388 1.00 86.88 541 ASN A CA 1
ATOM 4244 C C . ASN A 1 541 ? 16.942 23.334 -15.774 1.00 86.88 541 ASN A C 1
ATOM 4246 O O . ASN A 1 541 ? 17.972 23.606 -16.378 1.00 86.88 541 ASN A O 1
ATOM 4250 N N . GLU A 1 542 ? 16.962 22.703 -14.600 1.00 85.31 542 GLU A N 1
ATOM 4251 C CA . GLU A 1 542 ? 18.190 22.249 -13.932 1.00 85.31 542 GLU A CA 1
ATOM 4252 C C . GLU A 1 542 ? 18.317 20.718 -13.976 1.00 85.31 542 GLU A C 1
ATOM 4254 O O . GLU A 1 542 ? 19.383 20.153 -14.228 1.00 85.31 542 GLU A O 1
ATOM 4259 N N . GLY A 1 543 ? 17.201 20.029 -13.737 1.00 85.56 543 GLY A N 1
ATOM 4260 C CA . GLY A 1 543 ? 17.112 18.583 -13.615 1.00 85.56 543 GLY A CA 1
ATOM 4261 C C . GLY A 1 543 ? 17.279 17.849 -14.939 1.00 85.56 543 GLY A C 1
ATOM 4262 O O . GLY A 1 543 ? 18.016 16.866 -14.985 1.00 85.56 543 GLY A O 1
ATOM 4263 N N . VAL A 1 544 ? 16.630 18.315 -16.010 1.00 89.81 544 VAL A N 1
ATOM 4264 C CA . VAL A 1 544 ? 16.685 17.654 -17.323 1.00 89.81 544 VAL A CA 1
ATOM 4265 C C . VAL A 1 544 ? 18.098 17.712 -17.915 1.00 89.81 544 VAL A C 1
ATOM 4267 O O . VAL A 1 544 ? 18.608 16.643 -18.256 1.00 89.81 544 VAL A O 1
ATOM 4270 N N . PRO A 1 545 ? 18.806 18.864 -17.928 1.00 91.62 545 PRO A N 1
ATOM 4271 C CA . PRO A 1 545 ? 20.204 18.905 -18.359 1.00 91.62 545 PRO A CA 1
ATOM 4272 C C . PRO A 1 545 ? 21.125 17.964 -17.577 1.00 91.62 545 PRO A C 1
ATOM 4274 O O . PRO A 1 545 ? 21.979 17.289 -18.153 1.00 91.62 545 PRO A O 1
ATOM 4277 N N . MET A 1 546 ? 20.934 17.871 -16.257 1.00 90.19 546 MET A N 1
ATOM 4278 C CA . MET A 1 546 ? 21.688 16.939 -15.420 1.00 90.19 546 MET A CA 1
ATOM 4279 C C . MET A 1 546 ? 21.403 15.477 -15.795 1.00 90.19 546 MET A C 1
ATOM 4281 O O . MET A 1 546 ? 22.343 14.682 -15.868 1.00 90.19 546 MET A O 1
ATOM 4285 N N . PHE A 1 547 ? 20.137 15.099 -15.998 1.00 90.94 547 PHE A N 1
ATOM 4286 C CA . PHE A 1 547 ? 19.784 13.732 -16.387 1.00 90.94 547 PHE A CA 1
ATOM 4287 C C . PHE A 1 547 ? 20.312 13.384 -17.780 1.00 90.94 547 PHE A C 1
ATOM 4289 O O . PHE A 1 547 ? 20.896 12.313 -17.930 1.00 90.94 547 PHE A O 1
ATOM 4296 N N . ALA A 1 548 ? 20.193 14.300 -18.749 1.00 94.25 548 ALA A N 1
ATOM 4297 C CA . ALA A 1 548 ? 20.727 14.129 -20.099 1.00 94.25 548 ALA A CA 1
ATOM 4298 C C . ALA A 1 548 ? 22.233 13.869 -20.056 1.00 94.25 548 ALA A C 1
ATOM 4300 O O . ALA A 1 548 ? 22.687 12.825 -20.513 1.00 94.25 548 ALA A O 1
ATOM 4301 N N . LYS A 1 549 ? 22.994 14.753 -19.393 1.00 92.94 549 LYS A N 1
ATOM 4302 C CA . LYS A 1 549 ? 24.452 14.628 -19.262 1.00 92.94 549 LYS A CA 1
ATOM 4303 C C . LYS A 1 549 ? 24.872 13.301 -18.636 1.00 92.94 549 LYS A C 1
ATOM 4305 O O . LYS A 1 549 ? 25.813 12.666 -19.097 1.00 92.94 549 LYS A O 1
ATOM 4310 N N . ARG A 1 550 ? 24.193 12.876 -17.567 1.00 92.12 550 ARG A N 1
ATOM 4311 C CA . ARG A 1 550 ? 24.508 11.595 -16.925 1.00 92.12 550 ARG A CA 1
ATOM 4312 C C . ARG A 1 550 ? 24.216 10.417 -17.853 1.00 92.12 550 ARG A C 1
ATOM 4314 O O . ARG A 1 550 ? 24.961 9.446 -17.823 1.00 92.12 550 ARG A O 1
ATOM 4321 N N . TRP A 1 551 ? 23.135 10.488 -18.631 1.00 95.69 551 TRP A N 1
ATOM 4322 C CA . TRP A 1 551 ? 22.699 9.389 -19.487 1.00 95.69 551 TRP A CA 1
ATOM 4323 C C . TRP A 1 551 ? 23.573 9.231 -20.730 1.00 95.69 551 TRP A C 1
ATOM 4325 O O . TRP A 1 551 ? 23.985 8.111 -21.018 1.00 95.69 551 TRP A O 1
ATOM 4335 N N . ILE A 1 552 ? 23.908 10.329 -21.414 1.00 95.56 552 ILE A N 1
ATOM 4336 C CA . ILE A 1 552 ? 24.741 10.301 -22.629 1.00 95.56 552 ILE A CA 1
ATOM 4337 C C . ILE A 1 552 ? 26.234 10.089 -22.337 1.00 95.56 552 ILE A C 1
ATOM 4339 O O . ILE A 1 552 ? 26.977 9.666 -23.220 1.00 95.56 552 ILE A O 1
ATOM 4343 N N . GLY A 1 553 ? 26.689 10.370 -21.110 1.00 90.88 553 GLY A N 1
ATOM 4344 C CA . GLY A 1 553 ? 28.105 10.301 -20.753 1.00 90.88 553 GLY A CA 1
ATOM 4345 C C . GLY A 1 553 ? 28.926 11.326 -21.539 1.00 90.88 553 GLY A C 1
ATOM 4346 O O . GLY A 1 553 ? 28.673 12.525 -21.438 1.00 90.88 553 GLY A O 1
ATOM 4347 N N . ASP A 1 554 ? 29.892 10.842 -22.321 1.00 90.81 554 ASP A N 1
ATOM 4348 C CA . ASP A 1 554 ? 30.769 11.670 -23.164 1.00 90.81 554 ASP A CA 1
ATOM 4349 C C . ASP A 1 554 ? 30.245 11.841 -24.604 1.00 90.81 554 ASP A C 1
ATOM 4351 O O . ASP A 1 554 ? 30.884 12.498 -25.427 1.00 90.81 554 ASP A O 1
ATOM 4355 N N . ILE A 1 555 ? 29.097 11.239 -24.936 1.00 95.38 555 ILE A N 1
ATOM 4356 C CA . ILE A 1 555 ? 28.488 11.348 -26.265 1.00 95.38 555 ILE A CA 1
ATOM 4357 C C . ILE A 1 555 ? 27.893 12.752 -26.433 1.00 95.38 555 ILE A C 1
ATOM 4359 O O . ILE A 1 555 ? 27.200 13.252 -25.548 1.00 95.38 555 ILE A O 1
ATOM 4363 N N . ASP A 1 556 ? 28.124 13.376 -27.591 1.00 95.19 556 ASP A N 1
ATOM 4364 C CA . ASP A 1 556 ? 27.470 14.637 -27.954 1.00 95.19 556 ASP A CA 1
ATOM 4365 C C . ASP A 1 556 ? 25.942 14.454 -27.975 1.00 95.19 556 ASP A C 1
ATOM 4367 O O . ASP A 1 556 ? 25.430 13.526 -28.603 1.00 95.19 556 ASP A O 1
ATOM 4371 N N . GLY A 1 557 ? 25.197 15.342 -27.315 1.00 94.31 557 GLY A N 1
ATOM 4372 C CA . GLY A 1 557 ? 23.732 15.285 -27.258 1.00 94.31 557 GLY A C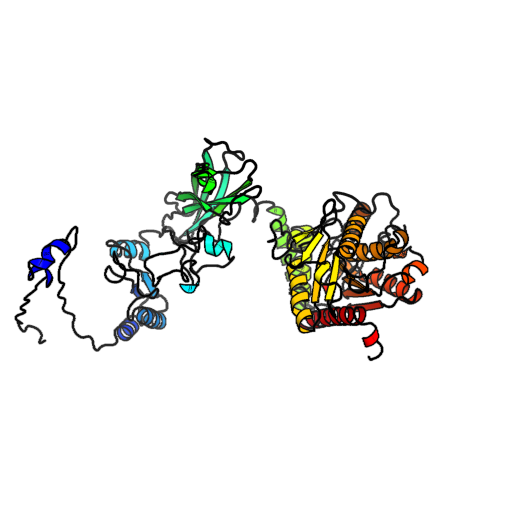A 1
ATOM 4373 C C . GLY A 1 557 ? 23.034 15.428 -28.619 1.00 94.31 557 GLY A C 1
ATOM 4374 O O . GLY A 1 557 ? 21.852 15.111 -28.742 1.00 94.31 557 GLY A O 1
ATOM 4375 N N . SER A 1 558 ? 23.756 15.876 -29.643 1.00 95.81 558 SER A N 1
ATOM 4376 C CA . SER A 1 558 ? 23.329 15.949 -31.044 1.00 95.81 558 SER A CA 1
ATOM 4377 C C . SER A 1 558 ? 23.708 14.696 -31.842 1.00 95.81 558 SER A C 1
ATOM 4379 O O . SER A 1 558 ? 23.445 14.612 -33.039 1.00 95.81 558 SER A O 1
ATOM 4381 N N . SER A 1 559 ? 24.353 13.709 -31.215 1.00 96.06 559 SER A N 1
ATOM 4382 C CA . SER A 1 559 ? 24.690 12.445 -31.862 1.00 96.06 559 SER A CA 1
ATOM 4383 C C . SER A 1 559 ? 23.416 11.647 -32.166 1.00 96.06 559 SER A C 1
ATOM 4385 O O . SER A 1 559 ? 22.601 11.430 -31.260 1.00 96.06 559 SER A O 1
ATOM 4387 N N . PRO A 1 560 ? 23.264 11.102 -33.389 1.00 93.50 560 PRO A N 1
ATOM 4388 C CA . PRO A 1 560 ? 22.143 10.226 -33.731 1.00 93.50 560 PRO A CA 1
ATOM 4389 C C . PRO A 1 560 ? 22.026 9.000 -32.809 1.00 93.50 560 PRO A C 1
ATOM 4391 O O . PRO A 1 560 ? 20.948 8.425 -32.674 1.00 93.50 560 PRO A O 1
ATOM 4394 N N . GLN A 1 561 ? 23.113 8.595 -32.139 1.00 92.56 561 GLN A N 1
ATOM 4395 C CA . GLN A 1 561 ? 23.110 7.472 -31.192 1.00 92.56 561 GLN A CA 1
ATOM 4396 C C . GLN A 1 561 ? 22.173 7.707 -29.999 1.00 92.56 561 GLN A C 1
ATOM 4398 O O . GLN A 1 561 ? 21.509 6.776 -29.554 1.00 92.56 561 GLN A O 1
ATOM 4403 N N . VAL A 1 562 ? 22.085 8.949 -29.517 1.00 94.81 562 VAL A N 1
ATOM 4404 C CA . VAL A 1 562 ? 21.340 9.308 -28.298 1.00 94.81 562 VAL A CA 1
ATOM 4405 C C . VAL A 1 562 ? 20.171 10.252 -28.561 1.00 94.81 562 VAL A C 1
ATOM 4407 O O . VAL A 1 562 ? 19.336 10.434 -27.680 1.00 94.81 562 VAL A O 1
ATOM 4410 N N . ASN A 1 563 ? 20.091 10.841 -29.757 1.00 95.56 563 ASN A N 1
ATOM 4411 C CA . ASN A 1 563 ? 19.071 11.822 -30.098 1.00 95.56 563 ASN A CA 1
ATOM 4412 C C . ASN A 1 563 ? 18.398 11.491 -31.442 1.00 95.56 563 ASN A C 1
ATOM 4414 O O . ASN A 1 563 ? 18.978 11.733 -32.508 1.00 95.56 563 ASN A O 1
ATOM 4418 N N . PRO A 1 564 ? 17.151 10.984 -31.415 1.00 92.81 564 PRO A N 1
ATOM 4419 C CA . PRO A 1 564 ? 16.386 10.663 -32.616 1.00 92.81 564 PRO A CA 1
ATOM 4420 C C . PRO A 1 564 ? 16.254 11.836 -33.592 1.00 92.81 564 PRO A C 1
ATOM 4422 O O . PRO A 1 564 ? 16.181 11.617 -34.796 1.00 92.81 564 PRO A O 1
ATOM 4425 N N . LEU A 1 565 ? 16.263 13.086 -33.113 1.00 92.75 565 LEU A N 1
ATOM 4426 C CA . LEU A 1 565 ? 16.108 14.265 -33.971 1.00 92.75 565 LEU A CA 1
ATOM 4427 C C . LEU A 1 565 ? 17.290 14.490 -34.922 1.00 92.75 565 LEU A C 1
ATOM 4429 O O . LEU A 1 565 ? 17.155 15.252 -35.875 1.00 92.75 565 LEU A O 1
ATOM 4433 N N . PHE A 1 566 ? 18.425 13.827 -34.714 1.00 93.00 566 PHE A N 1
ATOM 4434 C CA . PHE A 1 566 ? 19.602 13.947 -35.579 1.00 93.00 566 PHE A CA 1
ATOM 4435 C C . PHE A 1 566 ? 19.789 12.744 -36.516 1.00 93.00 566 PHE A C 1
ATOM 4437 O O . PHE A 1 566 ? 20.748 12.709 -37.281 1.00 93.00 566 PHE A O 1
ATOM 4444 N N . ARG A 1 567 ? 18.859 11.780 -36.502 1.00 91.94 567 ARG A N 1
ATOM 4445 C CA . ARG A 1 567 ? 18.815 10.644 -37.440 1.00 91.94 567 ARG A CA 1
ATOM 4446 C C . ARG A 1 567 ? 18.392 11.080 -38.840 1.00 91.94 567 ARG A C 1
ATOM 4448 O O . ARG A 1 567 ? 17.736 12.112 -38.999 1.00 91.94 567 ARG A O 1
ATOM 4455 N N . GLU A 1 568 ? 18.734 10.297 -39.856 1.00 91.62 568 GLU A N 1
ATOM 4456 C CA . GLU A 1 568 ? 18.347 10.582 -41.240 1.00 91.62 568 GLU A CA 1
ATOM 4457 C C . GLU A 1 568 ? 16.859 10.293 -41.477 1.00 91.62 568 GLU A C 1
ATOM 4459 O O . GLU A 1 568 ? 16.292 9.366 -40.904 1.00 91.62 568 GLU A O 1
ATOM 4464 N N . ASN A 1 569 ? 16.206 11.043 -42.375 1.00 89.88 569 ASN A N 1
ATOM 4465 C CA . ASN A 1 569 ? 14.779 10.844 -42.681 1.00 89.88 569 ASN A CA 1
ATOM 4466 C C . ASN A 1 569 ? 14.449 9.419 -43.166 1.00 89.88 569 ASN A C 1
ATOM 4468 O O . ASN A 1 569 ? 13.365 8.918 -42.874 1.00 89.88 569 ASN A O 1
ATOM 4472 N N . ALA A 1 570 ? 15.381 8.746 -43.848 1.00 89.94 570 ALA A N 1
ATOM 4473 C CA . ALA A 1 570 ? 15.203 7.361 -44.287 1.00 89.94 570 ALA A CA 1
ATOM 4474 C C . ALA A 1 570 ? 15.076 6.377 -43.108 1.00 89.94 570 ALA A C 1
ATOM 4476 O O . ALA A 1 570 ? 14.356 5.390 -43.208 1.00 89.94 570 ALA A O 1
ATOM 4477 N N . GLU A 1 571 ? 15.713 6.647 -41.965 1.00 91.38 571 GLU A N 1
ATOM 4478 C CA . GLU A 1 571 ? 15.608 5.789 -40.776 1.00 91.38 571 GLU A CA 1
ATOM 4479 C C . GLU A 1 571 ? 14.209 5.855 -40.142 1.00 91.38 571 GLU A C 1
ATOM 4481 O O . GLU A 1 571 ? 13.745 4.879 -39.557 1.00 91.38 571 GLU A O 1
ATOM 4486 N N . PHE A 1 572 ? 13.489 6.969 -40.310 1.00 92.44 572 PHE A N 1
ATOM 4487 C CA . PHE A 1 572 ? 12.113 7.111 -39.829 1.00 92.44 572 PHE A CA 1
ATOM 4488 C C . PHE A 1 572 ? 11.103 6.319 -40.665 1.00 92.44 572 PHE A C 1
ATOM 4490 O O . PHE A 1 572 ? 10.114 5.850 -40.112 1.00 92.44 572 PHE A O 1
ATOM 4497 N N . GLN A 1 573 ? 11.353 6.126 -41.964 1.00 87.56 573 GLN A N 1
ATOM 4498 C CA . GLN A 1 573 ? 10.539 5.244 -42.821 1.00 87.56 573 GLN A CA 1
ATOM 4499 C C . GLN A 1 573 ? 10.634 3.782 -42.389 1.00 87.56 573 GLN A C 1
ATOM 4501 O O . GLN A 1 573 ? 9.727 2.984 -42.622 1.00 87.56 573 GLN A O 1
ATOM 4506 N N . GLU A 1 574 ? 11.736 3.434 -41.727 1.00 87.62 574 GLU A N 1
ATOM 4507 C CA . GLU A 1 574 ? 11.962 2.097 -41.212 1.00 87.62 574 GLU A CA 1
ATOM 4508 C C . GLU A 1 574 ? 11.288 1.861 -39.852 1.00 87.62 574 GLU A C 1
ATOM 4510 O O . GLU A 1 574 ? 11.263 0.725 -39.383 1.00 87.62 574 GLU A O 1
ATOM 4515 N N . LEU A 1 575 ? 10.694 2.878 -39.227 1.00 94.25 575 LEU A N 1
ATOM 4516 C CA . LEU A 1 575 ? 9.968 2.708 -37.973 1.00 94.25 575 LEU A CA 1
ATOM 4517 C C . LEU A 1 575 ? 8.595 2.057 -38.187 1.00 94.25 575 LEU A C 1
ATOM 4519 O O . LEU A 1 575 ? 7.962 2.243 -39.227 1.00 94.25 575 LEU A O 1
ATOM 4523 N N . PRO A 1 576 ? 8.086 1.318 -37.188 1.00 95.06 576 PRO A N 1
ATOM 4524 C CA . PRO A 1 576 ? 6.682 0.939 -37.178 1.00 95.06 576 PRO A CA 1
ATOM 4525 C C . PRO A 1 576 ? 5.807 2.175 -36.912 1.00 95.06 576 PRO A C 1
ATOM 4527 O O . PRO A 1 576 ? 6.314 3.168 -36.372 1.00 95.06 576 PRO A O 1
ATOM 4530 N N . PRO A 1 577 ? 4.500 2.132 -37.225 1.00 97.25 577 PRO A N 1
ATOM 4531 C CA . PRO A 1 577 ? 3.590 3.230 -36.932 1.00 97.25 577 PRO A CA 1
ATOM 4532 C C . PRO A 1 577 ? 3.668 3.708 -35.478 1.00 97.25 577 PRO A C 1
ATOM 4534 O O . PRO A 1 577 ? 3.769 2.884 -34.566 1.00 97.25 577 PRO A O 1
ATOM 4537 N N . GLN A 1 578 ? 3.561 5.020 -35.239 1.00 97.62 578 GLN A N 1
ATOM 4538 C CA . GLN A 1 578 ? 3.731 5.613 -33.900 1.00 97.62 578 GLN A CA 1
ATOM 4539 C C . GLN A 1 578 ? 2.483 6.349 -33.390 1.00 97.62 578 GLN A C 1
ATOM 4541 O O . GLN A 1 578 ? 1.995 7.279 -34.030 1.00 97.62 578 GLN A O 1
ATOM 4546 N N . LEU A 1 579 ? 2.011 6.011 -32.190 1.00 98.56 579 LEU A N 1
ATOM 4547 C CA . LEU A 1 579 ? 1.079 6.842 -31.420 1.00 98.56 579 LEU A CA 1
ATOM 4548 C C . LEU A 1 579 ? 1.857 7.662 -30.398 1.00 98.56 579 LEU A C 1
ATOM 4550 O O . LEU A 1 579 ? 2.618 7.101 -29.618 1.00 98.56 579 LEU A O 1
ATOM 4554 N N . MET A 1 580 ? 1.614 8.967 -30.341 1.00 98.25 580 MET A N 1
ATOM 4555 C CA . MET A 1 580 ? 2.216 9.860 -29.356 1.00 98.25 580 MET A CA 1
ATOM 4556 C C . MET A 1 580 ? 1.135 10.636 -28.601 1.00 98.25 580 MET A C 1
ATOM 4558 O O . MET A 1 580 ? 0.325 11.336 -29.211 1.00 98.25 580 MET A O 1
ATOM 4562 N N . LEU A 1 581 ? 1.120 10.506 -27.272 1.00 98.38 581 LEU A N 1
ATOM 4563 C CA . LEU A 1 581 ? 0.161 11.154 -26.372 1.00 98.38 581 LEU A CA 1
ATOM 4564 C C . LEU A 1 581 ? 0.900 12.140 -25.462 1.00 98.38 581 LEU A C 1
ATOM 4566 O O . LEU A 1 581 ? 1.680 11.707 -24.617 1.00 98.38 581 LEU A O 1
ATOM 4570 N N . VAL A 1 582 ? 0.644 13.446 -25.598 1.00 97.62 582 VAL A N 1
ATOM 4571 C CA . VAL A 1 582 ? 1.348 14.504 -24.838 1.00 97.62 582 VAL A CA 1
ATOM 4572 C C . VAL A 1 582 ? 0.366 15.503 -24.217 1.00 97.62 582 VAL A C 1
ATOM 4574 O O . VAL A 1 582 ? -0.691 15.783 -24.785 1.00 97.62 582 VAL A O 1
ATOM 4577 N N . GLY A 1 583 ? 0.661 15.990 -23.010 1.00 94.31 583 GLY A N 1
ATOM 4578 C CA . GLY A 1 583 ? -0.165 17.001 -22.347 1.00 94.31 583 GLY A CA 1
ATOM 4579 C C . GLY A 1 583 ? 0.101 18.401 -22.907 1.00 94.31 583 GLY A C 1
ATOM 4580 O O . GLY A 1 583 ? 1.229 18.741 -23.238 1.00 94.31 583 GLY A O 1
ATOM 4581 N N . GLY A 1 584 ? -0.918 19.255 -22.984 1.00 91.75 584 GLY A N 1
ATOM 4582 C CA . GLY A 1 584 ? -0.743 20.638 -23.447 1.00 91.75 584 GLY A CA 1
ATOM 4583 C C . GLY A 1 584 ? 0.099 21.523 -22.513 1.00 91.75 584 GLY A C 1
ATOM 4584 O O . GLY A 1 584 ? 0.527 22.592 -22.925 1.00 91.75 584 GLY A O 1
ATOM 4585 N N . GLY A 1 585 ? 0.311 21.113 -21.257 1.00 89.56 585 GLY A N 1
ATOM 4586 C CA . GLY A 1 585 ? 1.193 21.774 -20.285 1.00 89.56 585 GLY A CA 1
ATOM 4587 C C . GLY A 1 585 ? 2.477 20.994 -19.988 1.00 89.56 585 GLY A C 1
ATOM 4588 O O . GLY A 1 585 ? 3.088 21.234 -18.949 1.00 89.56 585 GLY A O 1
ATOM 4589 N N . ASP A 1 586 ? 2.819 20.034 -20.845 1.00 92.88 586 ASP A N 1
ATOM 4590 C CA . ASP A 1 586 ? 3.947 19.115 -20.713 1.00 92.88 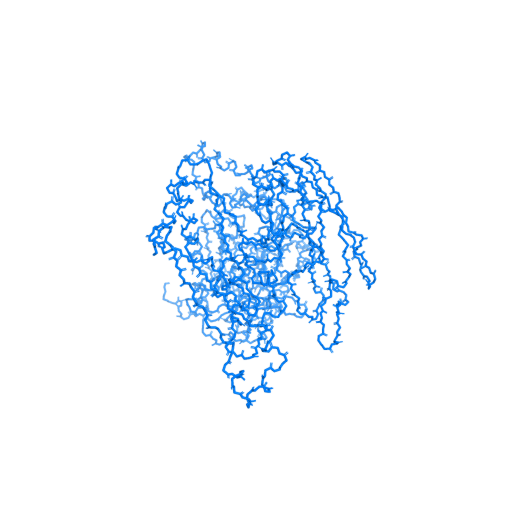586 ASP A CA 1
ATOM 4591 C C . ASP A 1 586 ? 5.248 19.751 -21.215 1.00 92.88 586 ASP A C 1
ATOM 4593 O O . ASP A 1 586 ? 5.279 20.340 -22.299 1.00 92.88 586 ASP A O 1
ATOM 4597 N N . PHE A 1 587 ? 6.335 19.617 -20.456 1.00 92.31 587 PHE A N 1
ATOM 4598 C CA . PHE A 1 587 ? 7.627 20.156 -20.862 1.00 92.31 587 PHE A CA 1
ATOM 4599 C C . PHE A 1 587 ? 8.200 19.484 -22.119 1.00 92.31 587 PHE A C 1
ATOM 4601 O O . PHE A 1 587 ? 8.928 20.140 -22.847 1.00 92.31 587 PHE A O 1
ATOM 4608 N N . VAL A 1 588 ? 7.841 18.238 -22.445 1.00 93.69 588 VAL A N 1
ATOM 4609 C CA . VAL A 1 588 ? 8.330 17.589 -23.681 1.00 93.69 588 VAL A CA 1
ATOM 4610 C C . VAL A 1 588 ? 7.525 17.973 -24.929 1.00 93.69 588 VAL A C 1
ATOM 4612 O O . VAL A 1 588 ? 7.768 17.468 -26.025 1.00 93.69 588 VAL A O 1
ATOM 4615 N N . LEU A 1 589 ? 6.517 18.841 -24.804 1.00 95.00 589 LEU A N 1
ATOM 4616 C CA . LEU A 1 589 ? 5.644 19.185 -25.926 1.00 95.00 589 LEU A CA 1
ATOM 4617 C C . LEU A 1 589 ? 6.405 19.756 -27.146 1.00 95.00 589 LEU A C 1
ATOM 4619 O O . LEU A 1 589 ? 6.120 19.303 -28.259 1.00 95.00 589 LEU A O 1
ATOM 4623 N N . PRO A 1 590 ? 7.379 20.681 -27.000 1.00 94.50 590 PRO A N 1
ATOM 4624 C CA . PRO A 1 590 ? 8.110 21.228 -28.147 1.00 94.50 590 PRO A CA 1
ATOM 4625 C C . PRO A 1 590 ? 8.917 20.181 -28.929 1.00 94.50 590 PRO A C 1
ATOM 4627 O O . PRO A 1 590 ? 8.851 20.155 -30.160 1.00 94.50 590 PRO A O 1
ATOM 4630 N N . GLU A 1 591 ? 9.628 19.278 -28.244 1.00 94.38 591 GLU A N 1
ATOM 4631 C CA . GLU A 1 591 ? 10.373 18.198 -28.910 1.00 94.38 591 GLU A CA 1
ATOM 4632 C C . GLU A 1 591 ? 9.435 17.197 -29.591 1.00 94.38 591 GLU A C 1
ATOM 4634 O O . GLU A 1 591 ? 9.721 16.737 -30.697 1.00 94.38 591 GLU A O 1
ATOM 4639 N N . CYS A 1 592 ? 8.268 16.928 -29.000 1.00 96.75 592 CYS A N 1
ATOM 4640 C CA . CYS A 1 592 ? 7.250 16.066 -29.597 1.00 96.75 592 CYS A CA 1
ATOM 4641 C C . CYS A 1 592 ? 6.645 16.669 -30.876 1.00 96.75 592 CYS A C 1
ATOM 4643 O O . CYS A 1 592 ? 6.416 15.942 -31.842 1.00 96.75 592 CYS A O 1
ATOM 4645 N N . HIS A 1 593 ? 6.424 17.989 -30.931 1.00 97.19 593 HIS A N 1
ATOM 4646 C CA . HIS A 1 593 ? 6.012 18.661 -32.171 1.00 97.19 593 HIS A CA 1
ATOM 4647 C C . HIS A 1 593 ? 7.051 18.491 -33.281 1.00 97.19 593 HIS A C 1
ATOM 4649 O O . HIS A 1 593 ? 6.696 18.195 -34.423 1.00 97.19 593 HIS A O 1
ATOM 4655 N N . GLU A 1 594 ? 8.328 18.645 -32.940 1.00 96.19 594 GLU A N 1
ATOM 4656 C CA . GLU A 1 594 ? 9.420 18.481 -33.891 1.00 96.19 594 GLU A CA 1
ATOM 4657 C C . GLU A 1 594 ? 9.537 17.031 -34.381 1.00 96.19 594 GLU A C 1
ATOM 4659 O O . GLU A 1 594 ? 9.676 16.793 -35.579 1.00 96.19 594 GLU A O 1
ATOM 4664 N N . LEU A 1 595 ? 9.390 16.046 -33.493 1.00 96.31 595 LEU A N 1
ATOM 4665 C CA . LEU A 1 595 ? 9.361 14.637 -33.882 1.00 96.31 595 LEU A CA 1
ATOM 4666 C C . LEU A 1 595 ? 8.171 14.315 -34.801 1.00 96.31 595 LEU A C 1
ATOM 4668 O O . LEU A 1 595 ? 8.347 13.639 -35.813 1.00 96.31 595 LEU A O 1
ATOM 4672 N N . ALA A 1 596 ? 6.976 14.837 -34.506 1.00 97.12 596 ALA A N 1
ATOM 4673 C CA . ALA A 1 596 ? 5.807 14.668 -35.371 1.00 97.12 596 ALA A CA 1
ATOM 4674 C C . ALA A 1 596 ? 6.022 15.305 -36.756 1.00 97.12 596 ALA A C 1
ATOM 4676 O O . ALA A 1 596 ? 5.632 14.728 -37.772 1.00 97.12 596 ALA A O 1
ATOM 4677 N N . ARG A 1 597 ? 6.691 16.464 -36.835 1.00 96.69 597 ARG A N 1
ATOM 4678 C CA . ARG A 1 597 ? 7.102 17.064 -38.116 1.00 96.69 597 ARG A CA 1
ATOM 4679 C C . ARG A 1 597 ? 8.024 16.121 -38.894 1.00 96.69 597 ARG A C 1
ATOM 4681 O O . ARG A 1 597 ? 7.774 15.871 -40.069 1.00 96.69 597 ARG A O 1
ATOM 4688 N N . ARG A 1 598 ? 9.031 15.535 -38.236 1.00 95.44 598 ARG A N 1
ATOM 4689 C CA . ARG A 1 598 ? 9.949 14.558 -38.852 1.00 95.44 598 ARG A CA 1
ATOM 4690 C C . ARG A 1 598 ? 9.232 13.293 -39.325 1.00 95.44 598 ARG A C 1
ATOM 4692 O O . ARG A 1 598 ? 9.521 12.820 -40.420 1.00 95.44 598 ARG A O 1
ATOM 4699 N N . PHE A 1 599 ? 8.262 12.783 -38.564 1.00 96.06 599 PHE A N 1
ATOM 4700 C CA . PHE A 1 599 ? 7.423 11.661 -38.999 1.00 96.06 599 PHE A CA 1
ATOM 4701 C C . PHE A 1 599 ? 6.614 11.998 -40.258 1.00 96.06 599 PHE A C 1
ATOM 4703 O O . PHE A 1 599 ? 6.584 11.190 -41.184 1.00 96.06 599 PHE A O 1
ATOM 4710 N N . ASN A 1 600 ? 6.013 13.193 -40.330 1.00 95.56 600 ASN A N 1
ATOM 4711 C CA . ASN A 1 600 ? 5.312 13.657 -41.534 1.00 95.56 600 ASN A CA 1
ATOM 4712 C C . ASN A 1 600 ? 6.248 13.741 -42.748 1.00 95.56 600 ASN A C 1
ATOM 4714 O O . ASN A 1 600 ? 5.909 13.244 -43.817 1.00 95.56 600 ASN A O 1
ATOM 4718 N N . GLU A 1 601 ? 7.435 14.325 -42.585 1.00 95.31 601 GLU A N 1
ATOM 4719 C CA . GLU A 1 601 ? 8.419 14.474 -43.668 1.00 95.31 601 GLU A CA 1
ATOM 4720 C C . GLU A 1 601 ? 8.972 13.142 -44.168 1.00 95.31 601 GLU A C 1
ATOM 4722 O O . GLU A 1 601 ? 9.259 12.994 -45.354 1.00 95.31 601 GLU A O 1
ATOM 4727 N N . ALA A 1 602 ? 9.102 12.165 -43.273 1.00 94.88 602 ALA A N 1
ATOM 4728 C CA . ALA A 1 602 ? 9.485 10.811 -43.631 1.00 94.88 602 ALA A CA 1
ATOM 4729 C C . ALA A 1 602 ? 8.339 10.018 -44.283 1.00 94.88 602 ALA A C 1
ATOM 4731 O O . ALA A 1 602 ? 8.603 8.987 -44.896 1.00 94.88 602 ALA A O 1
ATOM 4732 N N . GLY A 1 603 ? 7.084 10.469 -44.172 1.00 94.69 603 GLY A N 1
ATOM 4733 C CA . GLY A 1 603 ? 5.910 9.702 -44.597 1.00 94.69 603 GLY A CA 1
ATOM 4734 C C . GLY A 1 603 ? 5.564 8.541 -43.656 1.00 94.69 603 GLY A C 1
ATOM 4735 O O . GLY A 1 603 ? 4.913 7.585 -44.072 1.00 94.69 603 GLY A O 1
ATOM 4736 N N . LEU A 1 604 ? 6.000 8.598 -42.392 1.00 95.69 604 LEU A N 1
ATOM 4737 C CA . LEU A 1 604 ? 5.685 7.586 -41.384 1.00 95.69 604 LEU A CA 1
ATOM 4738 C C . LEU A 1 604 ? 4.230 7.734 -40.918 1.00 95.69 604 LEU A C 1
ATOM 4740 O O . LEU A 1 604 ? 3.811 8.812 -40.486 1.00 95.69 604 LEU A O 1
ATOM 4744 N N . HIS A 1 605 ? 3.470 6.635 -40.919 1.00 95.56 605 HIS A N 1
ATOM 4745 C CA . HIS A 1 605 ? 2.136 6.618 -40.321 1.00 95.56 605 HIS A CA 1
ATOM 4746 C C . HIS A 1 605 ? 2.230 6.860 -38.809 1.00 95.56 605 HIS A C 1
ATOM 4748 O O . HIS A 1 605 ? 2.821 6.074 -38.067 1.00 95.56 605 HIS A O 1
ATOM 4754 N N . HIS A 1 606 ? 1.641 7.951 -38.335 1.00 97.25 606 HIS A N 1
ATOM 4755 C CA . HIS A 1 606 ? 1.649 8.296 -36.922 1.00 97.25 606 HIS A CA 1
ATOM 4756 C C . HIS A 1 606 ? 0.378 9.042 -36.524 1.00 97.25 606 HIS A C 1
ATOM 4758 O O . HIS A 1 606 ? -0.303 9.647 -37.351 1.00 97.25 606 HIS A O 1
ATOM 4764 N N . ARG A 1 607 ? 0.084 9.034 -35.225 1.00 98.06 607 ARG A N 1
ATOM 4765 C CA . ARG A 1 607 ? -0.974 9.835 -34.612 1.00 98.06 607 ARG A CA 1
ATOM 4766 C C . ARG A 1 607 ? -0.392 10.610 -33.442 1.00 98.06 607 ARG A C 1
ATOM 4768 O O . ARG A 1 607 ? 0.043 10.015 -32.462 1.00 98.06 607 ARG A O 1
ATOM 4775 N N . PHE A 1 608 ? -0.416 11.935 -33.527 1.00 98.19 608 PHE A N 1
ATOM 4776 C CA . PHE A 1 608 ? 0.035 12.814 -32.452 1.00 98.19 608 PHE A CA 1
ATOM 4777 C C . PHE A 1 608 ? -1.162 13.496 -31.783 1.00 98.19 608 PHE A C 1
ATOM 4779 O O . PHE A 1 608 ? -1.922 14.210 -32.434 1.00 98.19 608 PHE A O 1
ATOM 4786 N N . VAL A 1 609 ? -1.353 13.247 -30.486 1.00 97.81 609 VAL A N 1
ATOM 4787 C CA . VAL A 1 609 ? -2.471 13.777 -29.697 1.00 97.81 609 VAL A CA 1
ATOM 4788 C C . VAL A 1 609 ? -1.941 14.664 -28.582 1.00 97.81 609 VAL A C 1
ATOM 4790 O O . VAL A 1 609 ? -1.273 14.188 -27.660 1.00 97.81 609 VAL A O 1
ATOM 4793 N N . VAL A 1 610 ? -2.314 15.941 -28.644 1.00 97.12 610 VAL A N 1
ATOM 4794 C CA . VAL A 1 610 ? -2.080 16.916 -27.577 1.00 97.12 610 VAL A CA 1
ATOM 4795 C C . VAL A 1 610 ? -3.374 17.106 -26.793 1.00 97.12 610 VAL A C 1
ATOM 4797 O O . VAL A 1 610 ? -4.364 17.602 -27.329 1.00 97.12 610 VAL A O 1
ATOM 4800 N N . GLU A 1 611 ? -3.385 16.704 -25.523 1.00 94.81 611 GLU A N 1
ATOM 4801 C CA . GLU A 1 611 ? -4.548 16.879 -24.647 1.00 94.81 611 GLU A CA 1
ATOM 4802 C C . GLU A 1 611 ? -4.401 18.162 -23.821 1.00 94.81 611 GLU A C 1
ATOM 4804 O O . GLU A 1 611 ? -3.573 18.267 -22.908 1.00 94.81 611 GLU A O 1
ATOM 4809 N N . TRP A 1 612 ? -5.218 19.161 -24.150 1.00 88.94 612 TRP A N 1
ATOM 4810 C CA . TRP A 1 612 ? -5.168 20.475 -23.518 1.00 88.94 612 TRP A CA 1
ATOM 4811 C C . TRP A 1 612 ? -5.493 20.419 -22.019 1.00 88.94 612 TRP A C 1
ATOM 4813 O O . TRP A 1 612 ? -6.391 19.713 -21.565 1.00 88.94 612 TRP A O 1
ATOM 4823 N N . GLY A 1 613 ? -4.743 21.191 -21.229 1.00 84.62 613 GLY A N 1
ATOM 4824 C CA . GLY A 1 613 ? -4.927 21.275 -19.776 1.00 84.62 613 GLY A CA 1
ATOM 4825 C C . GLY A 1 613 ? -4.392 20.080 -18.981 1.00 84.62 613 GLY A C 1
ATOM 4826 O O . GLY A 1 613 ? -4.598 20.025 -17.767 1.00 84.62 613 GLY A O 1
ATOM 4827 N N . GLN A 1 614 ? -3.696 19.145 -19.632 1.00 92.44 614 GLN A N 1
ATOM 4828 C CA . GLN A 1 614 ? -2.993 18.039 -18.981 1.00 92.44 614 GLN A CA 1
ATOM 4829 C C . GLN A 1 614 ? -1.483 18.295 -18.890 1.00 92.44 614 GLN A C 1
ATOM 4831 O O . GLN A 1 614 ? -0.937 19.106 -19.635 1.00 92.44 614 GLN A O 1
ATOM 4836 N N . ILE A 1 615 ? -0.826 17.606 -17.956 1.00 91.50 615 ILE A N 1
ATOM 4837 C CA . ILE A 1 615 ? 0.610 17.725 -17.639 1.00 91.50 615 ILE A CA 1
ATOM 4838 C C . ILE A 1 615 ? 1.387 16.484 -18.102 1.00 91.50 615 ILE A C 1
ATOM 4840 O O . ILE A 1 615 ? 0.792 15.558 -18.661 1.00 91.50 615 ILE A O 1
ATOM 4844 N N . HIS A 1 616 ? 2.697 16.444 -17.851 1.00 93.00 616 HIS A N 1
ATOM 4845 C CA . HIS A 1 616 ? 3.535 15.293 -18.180 1.00 93.00 616 HIS A CA 1
ATOM 4846 C C . HIS A 1 616 ? 2.967 13.979 -17.635 1.00 93.00 616 HIS A C 1
ATOM 4848 O O . HIS A 1 616 ? 2.448 13.917 -16.517 1.00 93.00 616 HIS A O 1
ATOM 4854 N N . LEU A 1 617 ? 3.049 12.922 -18.450 1.00 92.25 617 LEU A N 1
ATOM 4855 C CA . LEU A 1 617 ? 2.549 11.574 -18.154 1.00 92.25 617 LEU A CA 1
ATOM 4856 C C . LEU A 1 617 ? 1.026 11.434 -18.026 1.00 92.25 617 LEU A C 1
ATOM 4858 O O . LEU A 1 617 ? 0.547 10.416 -17.512 1.00 92.25 617 LEU A O 1
ATOM 4862 N N . TYR A 1 618 ? 0.231 12.388 -18.525 1.00 93.19 618 TYR A N 1
ATOM 4863 C CA . TYR A 1 618 ? -1.231 12.249 -18.470 1.00 93.19 618 TYR A CA 1
ATOM 4864 C C . TYR A 1 618 ? -1.730 10.970 -19.170 1.00 93.19 618 TYR A C 1
ATOM 4866 O O . TYR A 1 618 ? -2.706 10.357 -18.735 1.00 93.19 618 TYR A O 1
ATOM 4874 N N . GLY A 1 619 ? -1.012 10.525 -20.209 1.00 93.25 619 GLY A N 1
ATOM 4875 C CA . GLY A 1 619 ? -1.305 9.314 -20.971 1.00 93.25 619 GLY A CA 1
ATOM 4876 C C . GLY A 1 619 ? -1.413 8.046 -20.116 1.00 93.25 619 GLY A C 1
ATOM 4877 O O . GLY A 1 619 ? -2.157 7.135 -20.467 1.00 93.25 619 GLY A O 1
ATOM 4878 N N . LEU A 1 620 ? -0.752 8.004 -18.949 1.00 92.62 620 LEU A N 1
ATOM 4879 C CA . LEU A 1 620 ? -0.857 6.895 -17.992 1.00 92.62 620 LEU A CA 1
ATOM 4880 C C . LEU A 1 620 ? -2.258 6.757 -17.377 1.00 92.62 620 LEU A C 1
ATOM 4882 O O . LEU A 1 620 ? -2.593 5.703 -16.831 1.00 92.62 620 LEU A O 1
ATOM 4886 N N . GLY A 1 621 ? -3.084 7.808 -17.422 1.00 89.94 621 GLY A N 1
ATOM 4887 C CA . GLY A 1 621 ? -4.443 7.779 -16.890 1.00 89.94 621 GLY A CA 1
ATOM 4888 C C . GLY A 1 621 ? -4.489 7.699 -15.361 1.00 89.94 621 GLY A C 1
ATOM 4889 O O . GLY A 1 621 ? -5.230 6.878 -14.808 1.00 89.94 621 GLY A O 1
ATOM 4890 N N . SER A 1 622 ? -3.691 8.522 -14.669 1.00 85.44 622 SER A N 1
ATOM 4891 C CA . SER A 1 622 ? -3.701 8.581 -13.200 1.00 85.44 622 SER A CA 1
ATOM 4892 C C . SER A 1 622 ? -5.094 8.911 -12.652 1.00 85.44 622 SER A C 1
ATOM 4894 O O . SER A 1 622 ? -5.935 9.491 -13.341 1.00 85.44 622 SER A O 1
ATOM 4896 N N . GLU A 1 623 ? -5.365 8.556 -11.394 1.00 82.38 623 GLU A N 1
ATOM 4897 C CA . GLU A 1 623 ? -6.669 8.846 -10.787 1.00 82.38 623 GLU A CA 1
ATOM 4898 C C . GLU A 1 623 ? -6.974 10.339 -10.710 1.00 82.38 623 GLU A C 1
ATOM 4900 O O . GLU A 1 623 ? -8.148 10.686 -10.717 1.00 82.38 623 GLU A O 1
ATOM 4905 N N . TRP A 1 624 ? -5.959 11.207 -10.690 1.00 80.81 624 TRP A N 1
ATOM 4906 C CA . TRP A 1 624 ? -6.092 12.666 -10.657 1.00 80.81 624 TRP A CA 1
ATOM 4907 C C . TRP A 1 624 ? -6.598 13.271 -11.968 1.00 80.81 624 TRP A C 1
ATOM 4909 O O . TRP A 1 624 ? -7.146 14.376 -11.965 1.00 80.81 624 TRP A O 1
ATOM 4919 N N . ILE A 1 625 ? -6.476 12.533 -13.069 1.00 85.94 625 ILE A N 1
ATOM 4920 C CA . ILE A 1 625 ? -6.997 12.936 -14.372 1.00 85.94 625 ILE A CA 1
ATOM 4921 C C . ILE A 1 625 ? -8.510 12.768 -14.362 1.00 85.94 625 ILE A C 1
ATOM 4923 O O . ILE A 1 625 ? -9.056 11.838 -13.755 1.00 85.94 625 ILE A O 1
ATOM 4927 N N . ASP A 1 626 ? -9.205 13.712 -14.991 1.00 89.19 626 ASP A N 1
ATOM 4928 C CA . ASP A 1 626 ? -10.650 13.618 -15.142 1.00 89.19 626 ASP A CA 1
ATOM 4929 C C . ASP A 1 626 ? -11.033 12.294 -15.817 1.00 89.19 626 ASP A C 1
ATOM 4931 O O . ASP A 1 626 ? -10.370 11.831 -16.749 1.00 89.19 626 ASP A O 1
ATOM 4935 N N . LYS A 1 627 ? -12.104 11.662 -15.330 1.00 90.56 627 LYS A N 1
ATOM 4936 C CA . LYS A 1 627 ? -12.507 10.343 -15.816 1.00 90.56 627 LYS A CA 1
ATOM 4937 C C . LYS A 1 627 ? -12.786 10.362 -17.323 1.00 90.56 627 LYS A C 1
ATOM 4939 O O . LYS A 1 627 ? -12.414 9.403 -17.990 1.00 90.56 627 LYS A O 1
ATOM 4944 N N . SER A 1 628 ? -13.396 11.427 -17.847 1.00 92.62 628 SER A N 1
ATOM 4945 C CA . SER A 1 628 ? -13.717 11.544 -19.275 1.00 92.62 628 SER A CA 1
ATOM 4946 C C . SER A 1 628 ? -12.458 11.619 -20.140 1.00 92.62 628 SER A C 1
ATOM 4948 O O . SER A 1 628 ? -12.365 10.912 -21.141 1.00 92.62 628 SER A O 1
ATOM 4950 N N . VAL A 1 629 ? -11.457 12.391 -19.705 1.00 92.19 629 VAL A N 1
ATOM 4951 C CA . VAL A 1 629 ? -10.149 12.484 -20.367 1.00 92.19 629 VAL A CA 1
ATOM 4952 C C . VAL A 1 629 ? -9.470 11.121 -20.345 1.00 92.19 629 VAL A C 1
ATOM 4954 O O . VAL A 1 629 ? -9.095 10.611 -21.392 1.00 92.19 629 VAL A O 1
ATOM 4957 N N . ARG A 1 630 ? -9.404 10.472 -19.176 1.00 93.69 630 ARG A N 1
ATOM 4958 C CA . ARG A 1 630 ? -8.799 9.142 -19.039 1.00 93.69 630 ARG A CA 1
ATOM 4959 C C . ARG A 1 630 ? -9.477 8.092 -19.920 1.00 93.69 630 ARG A C 1
ATOM 4961 O O . ARG A 1 630 ? -8.792 7.288 -20.540 1.00 93.69 630 ARG A O 1
ATOM 4968 N N . ASP A 1 631 ? -10.807 8.079 -19.969 1.00 94.62 631 ASP A N 1
ATOM 4969 C CA . ASP A 1 631 ? -11.553 7.129 -20.795 1.00 94.62 631 ASP A CA 1
ATOM 4970 C C . ASP A 1 631 ? -11.333 7.386 -22.293 1.00 94.62 631 ASP A C 1
ATOM 4972 O O . ASP A 1 631 ? -11.172 6.430 -23.048 1.00 94.62 631 ASP A O 1
ATOM 4976 N N . ARG A 1 632 ? -11.250 8.655 -22.716 1.00 96.00 632 ARG A N 1
ATOM 4977 C CA . ARG A 1 632 ? -10.905 9.034 -24.094 1.00 96.00 632 ARG A CA 1
ATOM 4978 C C . ARG A 1 632 ? -9.473 8.636 -24.456 1.00 96.00 632 ARG A C 1
ATOM 4980 O O . ARG A 1 632 ? -9.262 8.068 -25.523 1.00 96.00 632 ARG A O 1
ATOM 4987 N N . THR A 1 633 ? -8.505 8.889 -23.579 1.00 96.56 633 THR A N 1
ATOM 4988 C CA . THR A 1 633 ? -7.104 8.481 -23.764 1.00 96.56 633 THR A CA 1
AT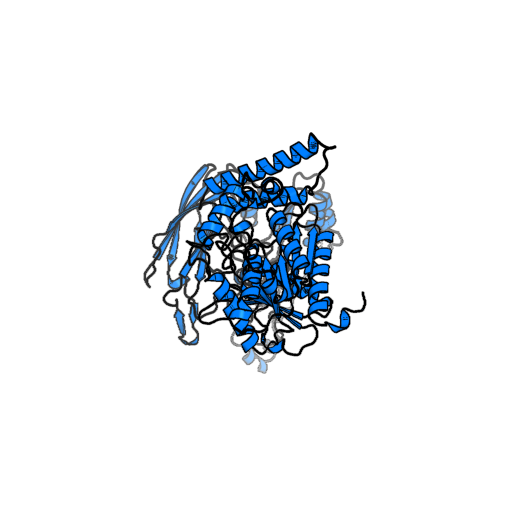OM 4989 C C . THR A 1 633 ? -6.977 6.964 -23.894 1.00 96.56 633 THR A C 1
ATOM 4991 O O . THR A 1 633 ? -6.331 6.484 -24.821 1.00 96.56 633 THR A O 1
ATOM 4994 N N . ASP A 1 634 ? -7.637 6.203 -23.013 1.00 96.75 634 ASP A N 1
ATOM 4995 C CA . ASP A 1 634 ? -7.664 4.740 -23.096 1.00 96.75 634 ASP A CA 1
ATOM 4996 C C . ASP A 1 634 ? -8.296 4.266 -24.414 1.00 96.75 634 ASP A C 1
ATOM 4998 O O . ASP A 1 634 ? -7.782 3.345 -25.041 1.00 96.75 634 ASP A O 1
ATOM 5002 N N . ALA A 1 635 ? -9.388 4.900 -24.856 1.00 96.69 635 ALA A N 1
ATOM 5003 C CA . ALA A 1 635 ? -10.046 4.559 -26.114 1.00 96.69 635 ALA A CA 1
ATOM 5004 C C . ALA A 1 635 ? -9.134 4.794 -27.329 1.00 96.69 635 ALA A C 1
ATOM 5006 O O . ALA A 1 635 ? -9.076 3.941 -28.208 1.00 96.69 635 ALA A O 1
ATOM 5007 N N . ILE A 1 636 ? -8.380 5.901 -27.356 1.00 97.62 636 ILE A N 1
ATOM 5008 C CA . ILE A 1 636 ? -7.379 6.173 -28.402 1.00 97.62 636 ILE A CA 1
ATOM 5009 C C . ILE A 1 636 ? -6.296 5.089 -28.410 1.00 97.62 636 ILE A C 1
ATOM 5011 O O . ILE A 1 636 ? -5.917 4.611 -29.477 1.00 97.62 636 ILE A O 1
ATOM 5015 N N . LEU A 1 637 ? -5.815 4.695 -27.229 1.00 97.31 637 LEU A N 1
ATOM 5016 C CA . LEU A 1 637 ? -4.800 3.655 -27.088 1.00 97.31 637 LEU A CA 1
ATOM 5017 C C . LEU A 1 637 ? -5.316 2.305 -27.604 1.00 97.31 637 LEU A C 1
ATOM 5019 O O . LEU A 1 637 ? -4.627 1.644 -28.374 1.00 97.31 637 LEU A O 1
ATOM 5023 N N . PHE A 1 638 ? -6.531 1.901 -27.229 1.00 97.12 638 PHE A N 1
ATOM 5024 C CA . PHE A 1 638 ? -7.101 0.622 -27.664 1.00 97.12 638 PHE A CA 1
ATOM 5025 C C . PHE A 1 638 ? -7.455 0.603 -29.154 1.00 97.12 638 PHE A C 1
ATOM 5027 O O . PHE A 1 638 ? -7.197 -0.403 -29.805 1.00 97.12 638 PHE A O 1
ATOM 5034 N N . ASP A 1 639 ? -7.982 1.703 -29.702 1.00 96.12 639 ASP A N 1
ATOM 5035 C CA . ASP A 1 639 ? -8.231 1.861 -31.144 1.00 96.12 639 ASP A CA 1
ATOM 5036 C C . ASP A 1 639 ? -6.935 1.701 -31.948 1.00 96.12 639 ASP A C 1
ATOM 5038 O O . ASP A 1 639 ? -6.888 0.961 -32.928 1.00 96.12 639 ASP A O 1
ATOM 5042 N N . TRP A 1 640 ? -5.854 2.335 -31.486 1.00 97.06 640 TRP A N 1
ATOM 5043 C CA . TRP A 1 640 ? -4.539 2.216 -32.108 1.00 97.06 640 TRP A CA 1
ATOM 5044 C C . TRP A 1 640 ? -4.008 0.779 -32.091 1.00 97.06 640 TRP A C 1
ATOM 5046 O O . TRP A 1 640 ? -3.551 0.281 -33.117 1.00 97.06 640 TRP A O 1
ATOM 5056 N N . ILE A 1 641 ? -4.110 0.089 -30.948 1.00 96.88 641 ILE A N 1
ATOM 5057 C CA . ILE A 1 641 ? -3.691 -1.315 -30.824 1.00 96.88 641 ILE A CA 1
ATOM 5058 C C . ILE A 1 641 ? -4.526 -2.214 -31.738 1.00 96.88 641 ILE A C 1
ATOM 5060 O O . ILE A 1 641 ? -3.962 -3.041 -32.448 1.00 96.88 641 ILE A O 1
ATOM 5064 N N . ALA A 1 642 ? -5.851 -2.052 -31.749 1.00 94.94 642 ALA A N 1
ATOM 5065 C CA . ALA A 1 642 ? -6.740 -2.864 -32.575 1.00 94.94 642 ALA A CA 1
ATOM 5066 C C . ALA A 1 642 ? -6.406 -2.733 -34.068 1.00 94.94 642 ALA A C 1
ATOM 5068 O O . ALA A 1 642 ? -6.214 -3.744 -34.738 1.00 94.94 642 ALA A O 1
ATOM 5069 N N . LYS A 1 643 ? -6.257 -1.497 -34.562 1.00 93.12 643 LYS A N 1
ATOM 5070 C CA . LYS A 1 643 ? -5.904 -1.213 -35.963 1.00 93.12 643 LYS A CA 1
ATOM 5071 C C . LYS A 1 643 ? -4.520 -1.728 -36.344 1.00 93.12 643 LYS A C 1
ATOM 5073 O O . LYS A 1 643 ? -4.322 -2.161 -37.471 1.00 93.12 643 LYS A O 1
ATOM 5078 N N . ALA A 1 644 ? -3.565 -1.697 -35.414 1.00 93.38 644 ALA A N 1
ATOM 5079 C CA . ALA A 1 644 ? -2.240 -2.255 -35.661 1.00 93.38 644 ALA A CA 1
ATOM 5080 C C . ALA A 1 644 ? -2.284 -3.788 -35.813 1.00 93.38 644 ALA A C 1
ATOM 5082 O O . ALA A 1 644 ? -1.606 -4.333 -36.677 1.00 93.38 644 ALA A O 1
ATOM 5083 N N . LEU A 1 645 ? -3.091 -4.483 -35.001 1.00 92.19 645 LEU A N 1
ATOM 5084 C CA . LEU A 1 645 ? -3.199 -5.949 -35.028 1.00 92.19 645 LEU A CA 1
ATOM 5085 C C . LEU A 1 645 ? -4.042 -6.492 -36.193 1.00 92.19 645 LEU A C 1
ATOM 5087 O O . LEU A 1 645 ? -3.867 -7.654 -36.559 1.00 92.19 645 LEU A O 1
ATOM 5091 N N . ASP A 1 646 ? -4.936 -5.681 -36.762 1.00 83.81 646 ASP A N 1
ATOM 5092 C CA . ASP A 1 646 ? -5.758 -6.033 -37.924 1.00 83.81 646 ASP A CA 1
ATOM 5093 C C . ASP A 1 646 ? -5.676 -4.948 -39.016 1.00 83.81 646 ASP A C 1
ATOM 5095 O O . ASP A 1 646 ? -6.521 -4.048 -39.080 1.00 83.81 646 ASP A O 1
ATOM 5099 N N . PRO A 1 647 ? -4.667 -5.021 -39.905 1.00 59.88 647 PRO A N 1
ATOM 5100 C CA . PRO A 1 647 ? -4.478 -4.033 -40.965 1.00 59.88 647 PRO A CA 1
ATOM 5101 C C . PRO A 1 647 ? -5.631 -3.989 -41.982 1.00 59.88 647 PRO A C 1
ATOM 5103 O O . PRO A 1 647 ? -5.818 -2.963 -42.632 1.00 59.88 647 PRO A O 1
ATOM 5106 N N . LEU A 1 648 ? -6.415 -5.070 -42.120 1.00 54.22 648 LEU A N 1
ATOM 5107 C CA . LEU A 1 648 ? -7.550 -5.141 -43.053 1.00 54.22 648 LEU A CA 1
ATOM 5108 C C . LEU A 1 648 ? -8.782 -4.382 -42.536 1.00 54.22 648 LEU A C 1
ATOM 5110 O O . LEU A 1 648 ? -9.652 -4.019 -43.324 1.00 54.22 648 LEU A O 1
ATOM 5114 N N . ALA A 1 649 ? -8.847 -4.086 -41.235 1.00 50.78 649 ALA A N 1
ATOM 5115 C CA . ALA A 1 649 ? -9.892 -3.250 -40.645 1.00 50.78 649 ALA A CA 1
ATOM 5116 C C . ALA A 1 649 ? -9.676 -1.737 -40.886 1.00 50.78 649 ALA A C 1
ATOM 5118 O O . ALA A 1 649 ? -10.564 -0.936 -40.595 1.00 50.78 649 ALA A O 1
ATOM 5119 N N . GLY A 1 650 ? -8.509 -1.329 -41.406 1.00 42.69 650 GLY A N 1
ATOM 5120 C CA . GLY A 1 650 ? -8.085 0.072 -41.524 1.00 42.69 650 GLY A CA 1
ATOM 5121 C C . GLY A 1 650 ? -8.549 0.840 -42.770 1.00 42.69 650 GLY A C 1
ATOM 5122 O O . GLY A 1 650 ? -8.359 2.051 -42.810 1.00 42.69 650 GLY A O 1
ATOM 5123 N N . GLU A 1 651 ? -9.169 0.195 -43.765 1.00 35.78 651 GLU A N 1
ATOM 5124 C CA . GLU A 1 651 ? -9.704 0.887 -44.959 1.00 35.78 651 GLU A CA 1
ATOM 5125 C C . GLU A 1 651 ? -11.142 1.414 -44.781 1.00 35.78 651 GLU A C 1
ATOM 5127 O O . GLU A 1 651 ? -11.691 2.043 -45.684 1.00 35.78 651 GLU A O 1
ATOM 5132 N N . ALA A 1 652 ? -11.760 1.202 -43.616 1.00 31.88 652 ALA A N 1
ATOM 5133 C CA . ALA A 1 652 ? -13.141 1.597 -43.355 1.00 31.88 652 ALA A CA 1
ATOM 5134 C C . ALA A 1 652 ? -13.295 2.414 -42.062 1.00 31.88 652 ALA A C 1
ATOM 5136 O O . ALA A 1 652 ? -14.001 1.974 -41.163 1.00 31.88 652 ALA A O 1
ATOM 5137 N N . THR A 1 653 ? -12.676 3.598 -41.969 1.00 29.48 653 THR A N 1
ATOM 5138 C CA . THR A 1 653 ? -13.188 4.743 -41.174 1.00 29.48 653 THR A CA 1
ATOM 5139 C C . THR A 1 653 ? -12.515 6.043 -41.569 1.00 29.48 653 THR A C 1
ATOM 5141 O O . THR A 1 653 ? -11.274 6.102 -41.407 1.00 29.48 653 THR A O 1
#

Secondary structure (DSSP, 8-state):
--TT------------GGGT-GGGGGGGTTTTTTS------------S-HHHHHHHHHTT-S-EEEEE---TTTS-TT---S-SSPSTTHHHHHHHHHHH-SSEEEEE--STTHHHHHHHHHTTSS------SS-B-SSGGGSTTGGGSS-SSS----TTTT--THHHHHHHT---SB-TT----SSEEEEEEEEES-SS--TT-EEEEEEEEEEEESSSS-B--EEEEEEEEESS-SS---S-EEEEEEEPPPB-TT-EEEEEEEEEGGGG-EEETTTTEEE--TT-EEEEEEESSSSS-EETTTSSSS-HHHHHHHHHHHHHHHHHHHHHHHH-TTS--SS-HHHHHHHHHHHHHHHH-THHHHT---TT--TTT-EEE-SSSEEEEESTT--GGGGTT-TTEEEEEEE--STTTS--TTTTHHHHHHHHHHHHTTT-EEEEEEEEPPPTTT--TTHHHHHHHHHHHHHHHTT--GGGEEEEEETHHHHHHHHHHHHTTTTTPPPPSEEEEES-----S-GGGTT--GGGGTSS-TTHHHHHHHHHHHHHTTS-TTSTTT-GGGS-HHHHHTSPPEEEEEETT-TTHHHHHHHHHHHHHHT--EEEEEETT--TTGGG--TTS-HHHHHHHHHHHHHHHHHHH-GGGGG--

Foldseek 3Di:
DDPPDDDDDDDDDDFDPLVVPVVSVVVCPDPVPPDTDDDDDDDDDDPDPVLQVLLVVLAPDQAAEQEFEDDCVQVDPPDDRPDPDTDDCSVVSQVSNCVRHVRYHYHYDDDDCSVVVVVCPVVVVDKDADWAQFFAAPDPVLFPCPVQPPDPDPDGDPPCPQCHTVLVCQVVVHHGPAFGLDDDTLWDKDKAWDDWPDQDDDQFDKIKTKIKIATQDRDQWFDKAKKWKKKAKDDPDDDDDRRIGTQWMWMDDRAGNGDMDITMTIGHCLSVWDQDPVVRDTDDDPPIRMFMFMDSGPVGGHGNADDAPVCVPLVVQLVVQLVVQLVVLVCCCVVPVPDDDQADNLQSSVLSNLLSCVPRPVCVNLVDDPPPDDLQAWPWDDDPFTKTKGRNPDQLLVQAPDFQEAEEEEEEADLLADDAQCSLSVLVVVLQVVLVVVVHHYMYIGGGFHRLVRPAPPRRLVSSLVSVVVSVVSVHDLLRYEYEYFACRLLSSVLNQLCCVVVVHDAHLEYEYALYHQQLQCPCLVVHQPLLVLASPVVCNPVNNVSSCSRCPPNRSLDVNRHVLNDDLCSLLSGHEYEYEAEPSESSVVVLVSVVVSCVVSVGHYHYDYHTNHYGRCLSVDPSDDPVSSVVSSVVVSVVSNCSSPVVVPVPD